Protein AF-A0A3E1RB73-F1 (afdb_monomer_lite)

Foldseek 3Di:
DEADQVQWDWAADPVVRWIKTWHADPNDIDIDTGHQADPVGWDWDAAQQATDTSVQQSCCRVVVHDGDDHDPPAHPVRGDPPADPPGQDQEEDEDEFPDPDAAAAATEEAEDDDARYAYEYAADRYAYEYEFAPLHHYEAAHNDNHAHHYADQAFLQQWQWDQPDVNQKIWTWHQDPNHIYIYIYGLADPVGWYWYAEQQWIATSVLLSVQCVVPSNDHPVSRPPTGRPRHHPDLHVVQLQVLLCLLQVCLQVLNQDCVSNNPVSLVSVVADDDDPVQSLLLSLLSSAPLNHSVQRNHNVSSNLLNVLLVLLQVLQQQDFPPNPDFRAVSSLSSSRQDQGHGTLDQLDLSLALRRLSNNHHSVQVSHSVLSNLQSVLSVLLSCLQLHDPVSLVVHDQSSCVSSPQPPDDPQLSVQLSVQSNPHPPSSQCSHNVSSNVSSVVLSVQLQVLLVVLQVCLQVLCLVVVVNDPVSLVSVVADQDDPPQAVLLLSLLSSAPLRHSVCRVHNVSSNLQNVLLVLLQVLQQQAFPPRPPQHAPVSLVSSPQDDGHGTQDQLGLSLALSRLSNNHHSVQSSHNVSSNLQSLLSNLLSVLLVPNLPSHDPSSCVSSVAPLDDPVQSSQLSVQSNPPNTSNQCSYNVSSNVSSVVRSD

Organism: NCBI:txid2184758

Sequence (648 aa):
MTGNLADYATAYDTASQTLMLSRTVAGQNESVKIAGGTPSNFDNLVFANGTVNSNTLTLAVKNATAMPVPSLTETSLAPQGAASPTAQLNATIQAYSTNTASINMVGETFATTRPGIKFVVNGGSGIDTVYVADGQTVDASVLGFSVDLVYFRGNWADYTKTLLSSGTRIQFTRLINGNTESVIVSAGSPVNYDKLIFADGAVKSDQAKAAISIDPLGPINKVTDVDPTTVTPVISDDQVAAALATISGAADMNNADATRTSALVYKTAGVTGVTGDNLAAINDALNSQAVTGAAADTTPEIQKIVNAYKAILASADGSGNNTTTPLTGDQYNAIGVVGVSGSPVSGTPLALLDSAVDAKPPTGVDTIAELQSMADAANHVMAAAGGTSAQIAALTLDDLKALGVSGVNADNLPALIAAIGKVTPDSNIDSLGELQTVVTNAANSAANALQQIINAAESNNAVLTGLAASVFSAAGVTGVDTNTNLSSIDLALDSKTVTGTSANTTGKVQAIVDAYNAILASADNRVGNTSPALNGMQYTAIGVTGISGIAAPGTALNLLDDVLDGKARTDVDAVVEVQALANAAINVITATNGGPGLVSLDDLLALGITGVGPGTIRSVATAIGQVNLSTKVDTLMKLQGVVSTAAT

Secondary structure (DSSP, 8-state):
--S-GGGSEEEEETTTTEEEEEEEETTEEEEEEEE--BTTB--EEEETTEEEEHHHHHHHHHTTPPPPPPBTTSBTTB-TT---TT----PEEEEE------TTSEEEEEE---TT-EEEEE--SSEEEEEPPTT-EEEEEE--SS--EEE-SS-GGGSEEEEEGGGTEEEEEEEETTEEEEEEEE--BTTB--EEEETTEEEEHHHHHHHHHH-TT--GGGSTT-BSS-------HHHHHHHHHHHHHHHHTT---TTTS-HHHHHHTT-----TTTHHHHHHHHTSTT--GGGSSSHHHHHHHHHHHHHHHHH-SS-SS--SSPPPHHHHHHTT--S--S---TTSHHHHHHHHHHTS-GGGSSSHHHHHHHHHHHHHHHHHTT--HHHHHH--HHHHHHTT--S--TTTHHHHHHHHTT-SSGGGSSSHHHHHHHHHHHHHHHHHHHHHHHHHHHHT-HHHHT--HHHHHHTT--S--TTTTHHHHHHHHTSTT--GGGSSSHHHHHHHHHHHHHHHHH-SS-TT--SSPPBHHHHHHTT--S--SB--TT-HHHHHHHHHHTS-GGGSSSHHHHHHHHHHHHHHHHHTTT-TTS--HHHHHHTT--S--TTTHHHHHHHHHT--SGGGTSSHHHHHHHHHHH--

pLDDT: mean 89.61, std 10.67, range [41.91, 98.75]

Structure (mmCIF, N/CA/C/O backbone):
data_AF-A0A3E1RB73-F1
#
_entry.id   AF-A0A3E1RB73-F1
#
loop_
_atom_site.group_PDB
_atom_site.id
_atom_site.type_symbol
_atom_site.label_atom_id
_atom_site.label_alt_id
_atom_site.label_comp_id
_atom_site.label_asym_id
_atom_site.label_entity_id
_atom_site.label_seq_id
_atom_site.pdbx_PDB_ins_code
_atom_site.Cartn_x
_atom_site.Cartn_y
_atom_site.Cartn_z
_atom_site.occupancy
_atom_site.B_iso_or_equiv
_atom_site.auth_seq_id
_atom_site.auth_comp_id
_atom_site.auth_asym_id
_atom_site.auth_atom_id
_atom_site.pdbx_PDB_model_num
ATOM 1 N N . MET A 1 1 ? -7.930 7.783 44.440 1.00 73.31 1 MET A N 1
ATOM 2 C CA . MET A 1 1 ? -8.557 8.883 43.671 1.00 73.31 1 MET A CA 1
ATOM 3 C C . MET A 1 1 ? -7.974 8.878 42.269 1.00 73.31 1 MET A C 1
ATOM 5 O O . MET A 1 1 ? -6.764 8.738 42.155 1.00 73.31 1 MET A O 1
ATOM 9 N N . THR A 1 2 ? -8.790 8.933 41.212 1.00 68.62 2 THR A N 1
ATOM 10 C CA . THR A 1 2 ? -8.302 8.734 39.828 1.00 68.62 2 THR A CA 1
ATOM 11 C C . THR A 1 2 ? -7.761 10.007 39.168 1.00 68.62 2 THR A C 1
ATOM 13 O O . THR A 1 2 ? -7.218 9.923 38.077 1.00 68.62 2 THR A O 1
ATOM 16 N N . GLY A 1 3 ? -7.876 11.175 39.812 1.00 79.00 3 GLY A N 1
ATOM 17 C CA . GLY A 1 3 ? -7.231 12.425 39.381 1.00 79.00 3 GLY A CA 1
ATOM 18 C C . GLY A 1 3 ? -6.021 12.810 40.218 1.00 79.00 3 GLY A C 1
ATOM 19 O O . GLY A 1 3 ? -5.762 12.226 41.276 1.00 79.00 3 GLY A O 1
ATOM 20 N N . ASN A 1 4 ? -5.314 13.833 39.754 1.00 89.69 4 ASN A N 1
ATOM 21 C CA . ASN A 1 4 ? -4.275 14.531 40.497 1.00 89.69 4 ASN A CA 1
ATOM 22 C C . ASN A 1 4 ? -4.902 15.327 41.645 1.00 89.69 4 ASN A C 1
ATOM 24 O O . ASN A 1 4 ? -6.045 15.759 41.536 1.00 89.69 4 ASN A O 1
ATOM 28 N N . LEU A 1 5 ? -4.158 15.599 42.725 1.00 89.94 5 LEU A N 1
ATOM 29 C CA . LEU A 1 5 ? -4.674 16.432 43.829 1.00 89.94 5 LEU A CA 1
ATOM 30 C C . LEU A 1 5 ? -5.224 17.789 43.343 1.00 89.94 5 LEU A C 1
ATOM 32 O O . LEU A 1 5 ? -6.233 18.261 43.856 1.00 89.94 5 LEU A O 1
ATOM 36 N N . ALA A 1 6 ? -4.587 18.390 42.335 1.00 90.31 6 ALA A N 1
ATOM 37 C CA . ALA A 1 6 ? -4.993 19.674 41.764 1.00 90.31 6 ALA A CA 1
ATOM 38 C C . ALA A 1 6 ? -6.340 19.630 41.019 1.00 90.31 6 ALA A C 1
ATOM 40 O O . ALA A 1 6 ? -6.951 20.677 40.822 1.00 90.31 6 ALA A O 1
ATOM 41 N N . ASP A 1 7 ? -6.817 18.441 40.643 1.00 89.00 7 ASP A N 1
ATOM 42 C CA . ASP A 1 7 ? -8.095 18.274 39.946 1.00 89.00 7 ASP A CA 1
ATOM 43 C C . ASP A 1 7 ? -9.288 18.395 40.907 1.00 89.00 7 ASP A C 1
ATOM 45 O O . ASP A 1 7 ? -10.433 18.462 40.463 1.00 89.00 7 ASP A O 1
ATOM 49 N N . TYR A 1 8 ? -9.037 18.395 42.223 1.00 90.06 8 TYR A N 1
ATOM 50 C CA . TYR A 1 8 ? -10.065 18.434 43.256 1.00 90.06 8 TYR A CA 1
ATOM 51 C C . TYR A 1 8 ? -10.166 19.824 43.892 1.00 90.06 8 TYR A C 1
ATOM 53 O O . TYR A 1 8 ? -9.217 20.340 44.484 1.00 90.06 8 TYR A O 1
ATOM 61 N N . ALA A 1 9 ? -11.365 20.400 43.864 1.00 91.81 9 ALA A N 1
ATOM 62 C CA . ALA A 1 9 ? -11.746 21.476 44.763 1.00 91.81 9 ALA A CA 1
ATOM 63 C C . ALA A 1 9 ? -11.789 20.947 46.203 1.00 91.81 9 ALA A C 1
ATOM 65 O O . ALA A 1 9 ? -12.324 19.865 46.462 1.00 91.81 9 ALA A O 1
ATOM 66 N N . THR A 1 10 ? -11.240 21.716 47.144 1.00 92.88 10 THR A N 1
ATOM 67 C CA . THR A 1 10 ? -11.126 21.311 48.550 1.00 92.88 10 THR A CA 1
ATOM 68 C C . THR A 1 10 ? -11.894 22.259 49.465 1.00 92.88 10 THR A C 1
ATOM 70 O O . THR A 1 10 ? -11.889 23.473 49.259 1.00 92.88 10 THR A O 1
ATOM 73 N N . ALA A 1 11 ? -12.568 21.713 50.475 1.00 91.88 11 ALA A N 1
ATOM 74 C CA . ALA A 1 11 ? -13.293 22.488 51.478 1.00 91.88 11 ALA A CA 1
ATOM 75 C C . ALA A 1 11 ? -13.192 21.818 52.853 1.00 91.88 11 ALA A C 1
ATOM 77 O O . ALA A 1 11 ? -13.221 20.595 52.953 1.00 91.88 11 ALA A O 1
ATOM 78 N N . TYR A 1 12 ? -13.086 22.608 53.922 1.00 92.19 12 TYR A N 1
ATOM 79 C CA . TYR A 1 12 ? -13.112 22.096 55.293 1.00 92.19 12 TYR A CA 1
ATOM 80 C C . TYR A 1 12 ? -14.455 22.418 55.949 1.00 92.19 12 TYR A C 1
ATOM 82 O O . TYR A 1 12 ? -14.813 23.587 56.091 1.00 92.19 12 TYR A O 1
ATOM 90 N N . ASP A 1 13 ? -15.182 21.384 56.367 1.00 86.06 13 ASP A N 1
ATOM 91 C CA . ASP A 1 13 ? -16.421 21.536 57.126 1.00 86.06 13 ASP A CA 1
ATOM 92 C C . ASP A 1 13 ? -16.090 21.641 58.620 1.00 86.06 13 ASP A C 1
ATOM 94 O O . ASP A 1 13 ? -15.652 20.680 59.258 1.00 86.06 13 ASP A O 1
ATOM 98 N N . THR A 1 14 ? -16.305 22.825 59.191 1.00 81.50 14 THR A N 1
ATOM 99 C CA . THR A 1 14 ? -16.042 23.105 60.605 1.00 81.50 14 THR A CA 1
ATOM 100 C C . THR A 1 14 ? -17.002 22.387 61.548 1.00 81.50 14 THR A C 1
ATOM 102 O O . THR A 1 14 ? -16.597 22.071 62.667 1.00 81.50 14 THR A O 1
ATOM 105 N N . ALA A 1 15 ? -18.235 22.102 61.118 1.00 75.06 15 ALA A N 1
ATOM 106 C CA . ALA A 1 15 ? -19.246 21.454 61.946 1.00 75.06 15 ALA A CA 1
ATOM 107 C C . ALA A 1 15 ? -18.959 19.958 62.106 1.00 75.06 15 ALA A C 1
ATOM 109 O O . ALA A 1 15 ? -19.042 19.427 63.212 1.00 75.06 15 ALA A O 1
ATOM 110 N N . SER A 1 16 ? -18.578 19.290 61.015 1.00 74.56 16 SER A N 1
ATOM 111 C CA . SER A 1 16 ? -18.263 17.856 61.037 1.00 74.56 16 SER A CA 1
ATOM 112 C C . SER A 1 16 ? -16.769 17.534 61.155 1.00 74.56 16 SER A C 1
ATOM 114 O O . SER A 1 16 ? -16.410 16.371 61.313 1.00 74.56 16 SER A O 1
ATOM 116 N N . GLN A 1 17 ? -15.901 18.552 61.152 1.00 83.31 17 GLN A N 1
ATOM 117 C CA . GLN A 1 17 ? -14.437 18.429 61.237 1.00 83.31 17 GLN A CA 1
ATOM 118 C C . GLN A 1 17 ? -13.831 17.530 60.146 1.00 83.31 17 GLN A C 1
ATOM 120 O O . GLN A 1 17 ? -12.860 16.806 60.371 1.00 83.31 17 GLN A O 1
ATOM 125 N N . THR A 1 18 ? -14.401 17.582 58.946 1.00 85.31 18 THR A N 1
ATOM 126 C CA . THR A 1 18 ? -13.982 16.755 57.808 1.00 85.31 18 THR A CA 1
ATOM 127 C C . THR A 1 18 ? -13.463 17.594 56.655 1.00 85.31 18 THR A C 1
ATOM 129 O O . THR A 1 18 ? -13.944 18.702 56.408 1.00 85.31 18 THR A O 1
ATOM 132 N N . LEU A 1 19 ? -12.555 17.005 55.888 1.00 90.69 19 LEU A N 1
ATOM 133 C CA . LEU A 1 19 ? -12.127 17.498 54.592 1.00 90.69 19 LEU A CA 1
ATOM 134 C C . LEU A 1 19 ? -13.070 16.980 53.499 1.00 90.69 19 LEU A C 1
ATOM 136 O O . LEU A 1 19 ? -13.326 15.783 53.411 1.00 90.69 19 LEU A O 1
ATOM 140 N N . MET A 1 20 ? -13.551 17.871 52.642 1.00 89.69 20 MET A N 1
ATOM 141 C CA . MET A 1 20 ? -14.240 17.533 51.403 1.00 89.69 20 MET A CA 1
ATOM 142 C C . MET A 1 20 ? -13.316 17.764 50.212 1.00 89.69 20 MET A C 1
ATOM 144 O O . MET A 1 20 ? -12.710 18.828 50.085 1.00 89.69 20 MET A O 1
ATOM 148 N N . LEU A 1 21 ? -13.250 16.772 49.331 1.00 88.94 21 LEU A N 1
ATOM 149 C CA . LEU A 1 21 ? -12.629 16.844 48.013 1.00 88.94 21 LEU A CA 1
ATOM 150 C C . LEU A 1 21 ? -13.728 16.658 46.975 1.00 88.94 21 LEU A C 1
ATOM 152 O O . LEU A 1 21 ? -14.534 15.742 47.106 1.00 88.94 21 LEU A O 1
ATOM 156 N N . SER A 1 22 ? -13.782 17.500 45.952 1.00 86.44 22 SER A N 1
ATOM 157 C CA . SER A 1 22 ? -14.810 17.401 44.915 1.00 86.44 22 SER A CA 1
ATOM 158 C C . SER A 1 22 ? -14.274 17.773 43.545 1.00 86.44 22 SER A C 1
ATOM 160 O O . SER A 1 22 ? -13.397 18.622 43.441 1.00 86.44 22 SER A O 1
ATOM 162 N N . ARG A 1 23 ? -14.785 17.141 42.493 1.00 85.25 23 ARG A N 1
ATOM 163 C CA . ARG A 1 23 ? -14.465 17.488 41.105 1.00 85.25 23 ARG A CA 1
ATOM 164 C C . ARG A 1 23 ? -15.600 17.089 40.174 1.00 85.25 23 ARG A C 1
ATOM 166 O O . ARG A 1 23 ? -16.417 16.243 40.526 1.00 85.25 23 ARG A O 1
ATOM 173 N N . THR A 1 24 ? -15.610 17.647 38.973 1.00 80.12 24 THR A N 1
ATOM 174 C CA . THR A 1 24 ? -16.568 17.275 37.928 1.00 80.12 24 THR A CA 1
ATOM 175 C C . THR A 1 24 ? -15.851 16.461 36.853 1.00 80.12 24 THR A C 1
ATOM 177 O O . THR A 1 24 ? -14.872 16.930 36.278 1.00 80.12 24 THR A O 1
ATOM 180 N N . VAL A 1 25 ? -16.332 15.249 36.569 1.00 66.50 25 VAL A N 1
ATOM 181 C CA . VAL A 1 25 ? -15.792 14.352 35.534 1.00 66.50 25 VAL A CA 1
ATOM 182 C C . VAL A 1 25 ? -16.936 13.951 34.613 1.00 66.50 25 VAL A C 1
ATOM 184 O O . VAL A 1 25 ? -17.947 13.432 35.074 1.00 66.50 25 VAL A O 1
ATOM 187 N N . ALA A 1 26 ? -16.799 14.227 33.312 1.00 67.00 26 ALA A N 1
ATOM 188 C CA . ALA A 1 26 ? -17.814 13.906 32.300 1.00 67.00 26 ALA A CA 1
ATOM 189 C C . ALA A 1 26 ? -19.244 14.388 32.656 1.00 67.00 26 ALA A C 1
ATOM 191 O O . ALA A 1 26 ? -20.228 13.708 32.385 1.00 67.00 26 ALA A O 1
ATOM 192 N N . GLY A 1 27 ? -19.358 15.563 33.288 1.00 57.75 27 GLY A N 1
ATOM 193 C CA . GLY A 1 27 ? -20.640 16.154 33.699 1.00 57.75 27 GLY A CA 1
ATOM 194 C C . GLY A 1 27 ? -21.192 15.661 35.041 1.00 57.75 27 GLY A C 1
ATOM 195 O O . GLY A 1 27 ? -22.181 16.212 35.515 1.00 57.75 27 GLY A O 1
ATOM 196 N N . GLN A 1 28 ? -20.537 14.694 35.688 1.00 53.47 28 GLN A N 1
ATOM 197 C CA . GLN A 1 28 ? -20.932 14.154 36.989 1.00 53.47 28 GLN A CA 1
ATOM 198 C C . GLN A 1 28 ? -20.039 14.719 38.100 1.00 53.47 28 GLN A C 1
ATOM 200 O O . GLN A 1 28 ? -18.825 14.842 37.929 1.00 53.47 28 GLN A O 1
ATOM 205 N N . ASN A 1 29 ? -20.627 15.054 39.250 1.00 67.81 29 ASN A N 1
ATOM 206 C CA . ASN A 1 29 ? -19.875 15.513 40.418 1.00 67.81 29 ASN A CA 1
ATOM 207 C C . ASN A 1 29 ? -19.418 14.323 41.264 1.00 67.81 29 ASN A C 1
ATOM 209 O O . ASN A 1 29 ? -20.229 13.606 41.843 1.00 67.81 29 ASN A O 1
ATOM 213 N N . GLU A 1 30 ? -18.108 14.159 41.384 1.00 69.81 30 GLU A N 1
ATOM 214 C CA . GLU A 1 30 ? -17.489 13.281 42.364 1.00 69.81 30 GLU A CA 1
ATOM 215 C C . GLU A 1 30 ? -17.209 14.088 43.631 1.00 69.81 30 GLU A C 1
ATOM 217 O O . GLU A 1 30 ? -16.595 15.154 43.565 1.00 69.81 30 GLU A O 1
ATOM 222 N N . SER A 1 31 ? -17.619 13.585 44.796 1.00 77.19 31 SER A N 1
ATOM 223 C CA . SER A 1 31 ? -17.233 14.172 46.079 1.00 77.19 31 SER A CA 1
ATOM 224 C C . SER A 1 31 ? -16.825 13.093 47.073 1.00 77.19 31 SER A C 1
ATOM 226 O O . SER A 1 31 ? -17.397 12.006 47.105 1.00 77.19 31 SER A O 1
ATOM 228 N N . VAL A 1 32 ? -15.799 13.384 47.867 1.00 75.00 32 VAL A N 1
ATOM 229 C CA . VAL A 1 32 ? -15.277 12.501 48.906 1.00 75.00 32 VAL A CA 1
ATOM 230 C C . VAL A 1 32 ? -15.151 13.311 50.185 1.00 75.00 32 VAL A C 1
ATOM 232 O O . VAL A 1 32 ? -14.473 14.338 50.217 1.00 75.00 32 VAL A O 1
ATOM 235 N N . LYS A 1 33 ? -15.802 12.838 51.247 1.00 80.62 33 LYS A N 1
ATOM 236 C CA . LYS A 1 33 ? -15.703 13.399 52.594 1.00 80.62 33 LYS A CA 1
ATOM 237 C C . LYS A 1 33 ? -14.793 12.508 53.429 1.00 80.62 33 LYS A C 1
ATOM 239 O O . LYS A 1 33 ? -15.012 11.304 53.513 1.00 80.62 33 LYS A O 1
ATOM 244 N N . ILE A 1 34 ? -13.761 13.097 54.017 1.00 81.56 34 ILE A N 1
ATOM 245 C CA . ILE A 1 34 ? -12.658 12.385 54.660 1.00 81.56 34 ILE A CA 1
ATOM 246 C C . ILE A 1 34 ? -12.463 12.953 56.061 1.00 81.56 34 ILE A C 1
ATOM 248 O O . ILE A 1 34 ? -12.486 14.172 56.263 1.00 81.56 34 ILE A O 1
ATOM 252 N N . ALA A 1 35 ? -12.266 12.076 57.043 1.00 83.50 35 ALA A N 1
ATOM 253 C CA . ALA A 1 35 ? -11.844 12.501 58.368 1.00 83.50 35 ALA A CA 1
ATOM 254 C C . ALA A 1 35 ? -10.447 13.126 58.281 1.00 83.50 35 ALA A C 1
ATOM 256 O O . ALA A 1 35 ? -9.550 12.581 57.643 1.00 83.50 35 ALA A O 1
ATOM 257 N N . GLY A 1 36 ? -10.253 14.272 58.934 1.00 79.19 36 GLY A N 1
ATOM 258 C CA . GLY A 1 36 ? -8.963 14.951 58.878 1.00 79.19 36 GLY A CA 1
ATOM 259 C C . GLY A 1 36 ? -7.824 14.170 59.525 1.00 79.19 36 GLY A C 1
ATOM 260 O O . GLY A 1 36 ? -6.678 14.373 59.160 1.00 79.19 36 GLY A O 1
ATOM 261 N N . GLY A 1 37 ? -8.120 13.271 60.463 1.00 84.44 37 GLY A N 1
ATOM 262 C CA . GLY A 1 37 ? -7.101 12.568 61.238 1.00 84.44 37 GLY A CA 1
ATOM 263 C C . GLY A 1 37 ? -6.349 13.485 62.213 1.00 84.44 37 GLY A C 1
ATOM 264 O O . GLY A 1 37 ? -6.733 14.625 62.472 1.00 84.44 37 GLY A O 1
ATOM 265 N N . THR A 1 38 ? -5.277 12.953 62.792 1.00 84.50 38 THR A N 1
ATOM 266 C CA . THR A 1 38 ? -4.341 13.629 63.697 1.00 84.50 38 THR A CA 1
ATOM 267 C C . THR A 1 38 ? -2.899 13.325 63.268 1.00 84.50 38 THR A C 1
ATOM 269 O O . THR A 1 38 ? -2.679 12.423 62.457 1.00 84.50 38 THR A O 1
ATOM 272 N N . PRO A 1 39 ? -1.876 14.009 63.816 1.00 86.69 39 PRO A N 1
ATOM 273 C CA . PRO A 1 39 ? -0.480 13.734 63.464 1.00 86.69 39 PRO A CA 1
ATOM 274 C C . PRO A 1 39 ? -0.024 12.284 63.696 1.00 86.69 39 PRO A C 1
ATOM 276 O O . PRO A 1 39 ? 0.915 11.838 63.044 1.00 86.69 39 PRO A O 1
ATOM 279 N N . SER A 1 40 ? -0.664 11.554 64.615 1.00 85.12 40 SER A N 1
ATOM 280 C CA . SER A 1 40 ? -0.342 10.160 64.948 1.00 85.12 40 SER A CA 1
ATOM 281 C C . SER A 1 40 ? -1.380 9.145 64.462 1.00 85.12 40 SER A C 1
ATOM 283 O O . SER A 1 40 ? -1.171 7.947 64.631 1.00 85.12 40 SER A O 1
ATOM 285 N N . ASN A 1 41 ? -2.492 9.598 63.880 1.00 82.38 41 ASN A N 1
ATOM 286 C CA . ASN A 1 41 ? -3.547 8.741 6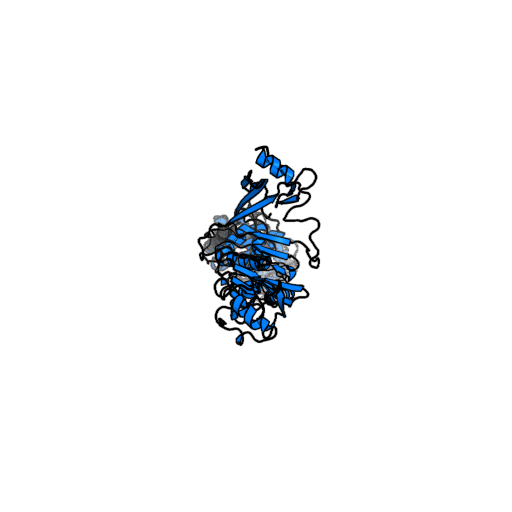3.354 1.00 82.38 41 ASN A CA 1
ATOM 287 C C . ASN A 1 41 ? -4.166 9.397 62.118 1.00 82.38 41 ASN A C 1
ATOM 289 O O . ASN A 1 41 ? -5.035 10.261 62.235 1.00 82.38 41 ASN A O 1
ATOM 293 N N . PHE A 1 42 ? -3.673 9.020 60.947 1.00 85.69 42 PHE A N 1
ATOM 294 C CA . PHE A 1 42 ? -4.052 9.599 59.667 1.00 85.69 42 PHE A CA 1
ATOM 295 C C . PHE A 1 42 ? -4.169 8.505 58.612 1.00 85.69 42 PHE A C 1
ATOM 297 O O . PHE A 1 42 ? -3.472 7.494 58.666 1.00 85.69 42 PHE A O 1
ATOM 304 N N . ASP A 1 43 ? -4.986 8.776 57.604 1.00 82.81 43 ASP A N 1
ATOM 305 C CA . ASP A 1 43 ? -5.040 7.997 56.375 1.00 82.81 43 ASP A CA 1
ATOM 306 C C . ASP A 1 43 ? -4.106 8.578 55.308 1.00 82.81 43 ASP A C 1
ATOM 308 O O . ASP A 1 43 ? -3.877 9.795 55.254 1.00 82.81 43 ASP A O 1
ATOM 312 N N . ASN A 1 44 ? -3.602 7.711 54.431 1.00 84.31 44 ASN A N 1
ATOM 313 C CA . ASN A 1 44 ? -2.900 8.099 53.213 1.00 84.31 44 ASN A CA 1
ATOM 314 C C . ASN A 1 44 ? -3.906 8.253 52.068 1.00 84.31 44 ASN A C 1
ATOM 316 O O . ASN A 1 44 ? -4.596 7.310 51.687 1.00 84.31 44 ASN A O 1
ATOM 320 N N . LEU A 1 45 ? -3.981 9.455 51.507 1.00 87.69 45 LEU A N 1
ATOM 321 C CA . LEU A 1 45 ? -4.839 9.786 50.379 1.00 87.69 45 LEU A CA 1
ATOM 322 C C . LEU A 1 45 ? -4.042 9.632 49.090 1.00 87.69 45 LEU A C 1
ATOM 324 O O . LEU A 1 45 ? -3.145 10.425 48.814 1.00 87.69 45 LEU A O 1
ATOM 328 N N . VAL A 1 46 ? -4.366 8.598 48.319 1.00 83.94 46 VAL A N 1
ATOM 329 C CA . VAL A 1 46 ? -3.640 8.237 47.098 1.00 83.94 46 VAL A CA 1
ATOM 330 C C . VAL A 1 46 ? -4.332 8.839 45.866 1.00 83.94 46 VAL A C 1
ATOM 332 O O . VAL A 1 46 ? -5.464 8.471 45.524 1.00 83.94 46 VAL A O 1
ATOM 335 N N . PHE A 1 47 ? -3.646 9.760 45.193 1.00 85.88 47 PHE A N 1
ATOM 336 C CA . PHE A 1 47 ? -4.037 10.435 43.951 1.00 85.88 47 PHE A CA 1
ATOM 337 C C . PHE A 1 47 ? -3.275 9.858 42.749 1.00 85.88 47 PHE A C 1
ATOM 339 O O . PHE A 1 47 ? -2.324 9.088 42.909 1.00 85.88 47 PHE A O 1
ATOM 346 N N . ALA A 1 48 ? -3.667 10.246 41.534 1.00 82.31 48 ALA A N 1
ATOM 347 C CA . ALA A 1 48 ? -2.975 9.827 40.312 1.00 82.31 48 ALA A CA 1
ATOM 348 C C . ALA A 1 48 ? -1.520 10.323 40.265 1.00 82.31 48 ALA A C 1
ATOM 350 O O . ALA A 1 48 ? -0.651 9.620 39.759 1.00 82.31 48 ALA A O 1
ATOM 351 N N . ASN A 1 49 ? -1.237 11.483 40.866 1.00 88.44 49 ASN A N 1
ATOM 352 C CA . ASN A 1 49 ? 0.105 12.063 40.950 1.00 88.44 49 ASN A CA 1
ATOM 353 C C . ASN A 1 49 ? 0.818 11.844 42.291 1.00 88.44 49 ASN A C 1
ATOM 355 O O . ASN A 1 49 ? 1.811 12.520 42.549 1.00 88.44 49 ASN A O 1
ATOM 359 N N . GLY A 1 50 ? 0.333 10.947 43.152 1.00 86.62 50 GLY A N 1
ATOM 360 C CA . GLY A 1 50 ? 1.025 10.589 44.390 1.00 86.62 50 GLY A CA 1
ATOM 361 C C . GLY A 1 50 ? 0.140 10.579 45.630 1.00 86.62 50 GLY A C 1
ATOM 362 O O . GLY A 1 50 ? -1.072 10.755 45.567 1.00 86.62 50 GLY A O 1
ATOM 363 N N . THR A 1 51 ? 0.760 10.389 46.787 1.00 89.56 51 THR A N 1
ATOM 364 C CA . THR A 1 51 ? 0.086 10.192 48.072 1.00 89.56 51 THR A CA 1
ATOM 365 C C . THR A 1 51 ? 0.270 11.380 49.006 1.00 89.56 51 THR A C 1
ATOM 367 O O . THR A 1 51 ? 1.365 11.930 49.124 1.00 89.56 51 THR A O 1
ATOM 370 N N . VAL A 1 52 ? -0.794 11.758 49.711 1.00 93.06 52 VAL A N 1
ATOM 371 C CA . VAL A 1 52 ? -0.790 12.830 50.710 1.00 93.06 52 VAL A CA 1
ATOM 372 C C . VAL A 1 52 ? -1.407 12.344 52.015 1.00 93.06 52 VAL A C 1
ATOM 374 O O . VAL A 1 52 ? -2.444 11.695 52.030 1.00 93.06 52 VAL A O 1
ATOM 377 N N . ASN A 1 53 ? -0.794 12.713 53.134 1.00 92.31 53 ASN A N 1
ATOM 378 C CA . ASN A 1 53 ? -1.333 12.481 54.469 1.00 92.31 53 ASN A CA 1
ATOM 379 C C . ASN A 1 53 ? -2.621 13.305 54.701 1.00 92.31 53 ASN A C 1
ATOM 381 O O . ASN A 1 53 ? -2.610 14.530 54.549 1.00 92.31 53 ASN A O 1
ATOM 385 N N . SER A 1 54 ? -3.715 12.648 55.095 1.00 91.56 54 SER A N 1
ATOM 386 C CA . SER A 1 54 ? -5.026 13.277 55.349 1.00 91.56 54 SER A CA 1
ATOM 387 C C . SER A 1 54 ? -4.981 14.415 56.376 1.00 91.56 54 SER A C 1
ATOM 389 O O . SER A 1 54 ? -5.602 15.454 56.142 1.00 91.56 54 SER A O 1
ATOM 391 N N . ASN A 1 55 ? -4.193 14.295 57.448 1.00 93.06 55 ASN A N 1
ATOM 392 C CA . ASN A 1 55 ? -4.012 15.346 58.456 1.00 93.06 55 ASN A CA 1
ATOM 393 C C . ASN A 1 55 ? -3.245 16.543 57.896 1.00 93.06 55 ASN A C 1
ATOM 395 O O . ASN A 1 55 ? -3.649 17.687 58.106 1.00 93.06 55 ASN A O 1
ATOM 399 N N . THR A 1 56 ? -2.191 16.303 57.117 1.00 93.88 56 THR A N 1
ATOM 400 C CA . THR A 1 56 ? -1.448 17.382 56.452 1.00 93.88 56 THR A CA 1
ATOM 401 C C . THR A 1 56 ? -2.320 18.132 55.448 1.00 93.88 56 THR A C 1
ATOM 403 O O . THR A 1 56 ? -2.338 19.363 55.461 1.00 93.88 56 THR A O 1
ATOM 406 N N . LEU A 1 57 ? -3.075 17.413 54.611 1.00 93.94 57 LEU A N 1
ATOM 407 C CA . LEU A 1 57 ? -3.971 18.038 53.639 1.00 93.94 57 LEU A CA 1
ATOM 408 C C . LEU A 1 57 ? -5.086 18.817 54.335 1.00 93.94 57 LEU A C 1
ATOM 410 O O . LEU A 1 57 ? -5.340 19.967 53.997 1.00 93.94 57 LEU A O 1
ATOM 414 N N . THR A 1 58 ? -5.705 18.230 55.357 1.00 94.06 58 THR A N 1
ATOM 415 C CA . THR A 1 58 ? -6.785 18.883 56.102 1.00 94.06 58 THR A CA 1
ATOM 416 C C . THR A 1 58 ? -6.312 20.157 56.784 1.00 94.06 58 THR A C 1
ATOM 418 O O . THR A 1 58 ? -7.009 21.165 56.724 1.00 94.06 58 THR A O 1
ATOM 421 N N . LEU A 1 59 ? -5.123 20.155 57.394 1.00 93.12 59 LEU A N 1
ATOM 422 C CA . LEU A 1 59 ? -4.539 21.363 57.979 1.00 93.12 59 LEU A CA 1
ATOM 423 C C . LEU A 1 59 ? -4.242 22.422 56.917 1.00 93.12 59 LEU A C 1
ATOM 425 O O . LEU A 1 59 ? -4.472 23.602 57.181 1.00 93.12 59 LEU A O 1
ATOM 429 N N . ALA A 1 60 ? -3.782 22.015 55.731 1.00 94.06 60 ALA A N 1
ATOM 430 C CA . ALA A 1 60 ? -3.530 22.947 54.642 1.00 94.06 60 ALA A CA 1
ATOM 431 C C . ALA A 1 60 ? -4.817 23.631 54.165 1.00 94.06 60 ALA A C 1
ATOM 433 O O . ALA A 1 60 ? -4.861 24.856 54.061 1.00 94.06 60 ALA A O 1
ATOM 434 N N . VAL A 1 61 ? -5.889 22.858 53.977 1.00 93.56 61 VAL A N 1
ATOM 435 C CA . VAL A 1 61 ? -7.205 23.380 53.580 1.00 93.56 61 VAL A CA 1
ATOM 436 C C . VAL A 1 61 ? -7.820 24.232 54.693 1.00 93.56 61 VAL A C 1
ATOM 438 O O . VAL A 1 61 ? -8.242 25.359 54.446 1.00 93.56 61 VAL A O 1
ATOM 441 N N . LYS A 1 62 ? -7.829 23.738 55.938 1.00 93.75 62 LYS A N 1
ATOM 442 C CA . LYS A 1 62 ? -8.409 24.424 57.105 1.00 93.75 62 LYS A CA 1
ATOM 443 C C . LYS A 1 62 ? -7.746 25.772 57.387 1.00 93.75 62 LYS A C 1
ATOM 445 O O . LYS A 1 62 ? -8.434 26.720 57.753 1.00 93.75 62 LYS A O 1
ATOM 450 N N . ASN A 1 63 ? -6.423 25.847 57.245 1.00 93.75 63 ASN A N 1
ATOM 451 C CA . ASN A 1 63 ? -5.646 27.052 57.536 1.00 93.75 63 ASN A CA 1
ATOM 452 C C . ASN A 1 63 ? -5.370 27.903 56.284 1.00 93.75 63 ASN A C 1
ATOM 454 O O . ASN A 1 63 ? -4.629 28.879 56.381 1.00 93.75 63 ASN A O 1
ATOM 458 N N . ALA A 1 64 ? -5.935 27.531 55.128 1.00 90.56 64 ALA A N 1
ATOM 459 C CA . ALA A 1 64 ? -5.708 28.179 53.836 1.00 90.56 64 ALA A CA 1
ATOM 460 C C . ALA A 1 64 ? -4.213 28.359 53.487 1.00 90.56 64 ALA A C 1
ATOM 462 O O . ALA A 1 64 ? -3.796 29.404 52.985 1.00 90.56 64 ALA A O 1
ATOM 463 N N . THR A 1 65 ? -3.388 27.346 53.767 1.00 93.56 65 THR A N 1
ATOM 464 C CA . THR A 1 65 ? -1.961 27.335 53.407 1.00 93.56 65 THR A CA 1
ATOM 465 C C . THR A 1 65 ? -1.721 26.607 52.084 1.00 93.56 65 THR A C 1
ATOM 467 O O . THR A 1 65 ? -2.626 25.993 51.522 1.00 93.56 65 THR A O 1
ATOM 470 N N . ALA A 1 66 ? -0.482 26.649 51.581 1.00 91.75 66 ALA A N 1
ATOM 471 C CA . ALA A 1 66 ? -0.097 25.921 50.374 1.00 91.75 66 ALA A CA 1
ATOM 472 C C . ALA A 1 66 ? -0.431 24.423 50.484 1.00 91.75 66 ALA A C 1
ATOM 474 O O . ALA A 1 66 ? -0.197 23.803 51.526 1.00 91.75 66 ALA A O 1
ATOM 475 N N . MET A 1 67 ? -0.966 23.856 49.399 1.00 91.81 67 MET A N 1
ATOM 476 C CA . MET A 1 67 ? -1.303 22.435 49.338 1.00 91.81 67 MET A CA 1
ATOM 477 C C . MET A 1 67 ? -0.030 21.581 49.414 1.00 91.81 67 MET A C 1
ATOM 479 O O . MET A 1 67 ? 0.984 21.941 48.811 1.00 91.81 67 MET A O 1
ATOM 483 N N . PRO A 1 68 ? -0.060 20.450 50.137 1.00 92.75 68 PRO A N 1
ATOM 484 C CA . PRO A 1 68 ? 1.078 19.543 50.209 1.00 92.75 68 PRO A CA 1
ATOM 485 C C . PRO A 1 68 ? 1.395 18.946 48.833 1.00 92.75 68 PRO A C 1
ATOM 487 O O . PRO A 1 68 ? 0.494 18.603 48.068 1.00 92.75 68 PRO A O 1
ATOM 490 N N . VAL A 1 69 ? 2.686 18.786 48.541 1.00 92.81 69 VAL A N 1
ATOM 491 C CA . VAL A 1 69 ? 3.154 18.102 47.328 1.00 92.81 69 VAL A CA 1
ATOM 492 C C . VAL A 1 69 ? 2.953 16.590 47.506 1.00 92.81 69 VAL A C 1
ATOM 494 O O . VAL A 1 69 ? 3.482 16.040 48.476 1.00 92.81 69 VAL A O 1
ATOM 497 N N . PRO A 1 70 ? 2.211 15.907 46.614 1.00 92.69 70 PRO A N 1
ATOM 498 C CA . PRO A 1 70 ? 2.027 14.461 46.698 1.00 92.69 70 PRO A CA 1
ATOM 499 C C . PRO A 1 70 ? 3.344 13.684 46.579 1.00 92.69 70 PRO A C 1
ATOM 501 O O . PRO A 1 70 ? 4.184 13.975 45.730 1.00 92.69 70 PRO A O 1
ATOM 504 N N . SER A 1 71 ? 3.516 12.670 47.427 1.00 89.31 71 SER A N 1
ATOM 505 C CA . SER A 1 71 ? 4.648 11.742 47.372 1.00 89.31 71 SER A CA 1
ATOM 506 C C . SER A 1 71 ? 4.456 10.726 46.249 1.00 89.31 71 SER A C 1
ATOM 508 O O . SER A 1 71 ? 3.457 10.012 46.234 1.00 89.31 71 SER A O 1
ATOM 510 N N . LEU A 1 72 ? 5.436 10.577 45.357 1.00 86.00 72 LEU A N 1
ATOM 511 C CA . LEU A 1 72 ? 5.392 9.597 44.259 1.00 86.00 72 LEU A CA 1
ATOM 512 C C . LEU A 1 72 ? 5.630 8.145 44.704 1.00 86.00 72 LEU A C 1
ATOM 514 O O . LEU A 1 72 ? 5.679 7.249 43.868 1.00 86.00 72 LEU A O 1
ATOM 518 N N . THR A 1 73 ? 5.789 7.898 46.006 1.00 78.44 73 THR A N 1
ATOM 519 C CA . THR A 1 73 ? 5.977 6.546 46.553 1.00 78.44 73 THR A CA 1
ATOM 520 C C . THR A 1 73 ? 4.827 5.613 46.192 1.00 78.44 73 THR A C 1
ATOM 522 O O . THR A 1 73 ? 5.056 4.444 45.926 1.00 78.44 73 THR A O 1
ATOM 525 N N . GLU A 1 74 ? 3.600 6.120 46.149 1.00 79.12 74 GLU A N 1
ATOM 526 C CA . GLU A 1 74 ? 2.420 5.350 45.774 1.00 79.12 74 GLU A CA 1
ATOM 527 C C . GLU A 1 74 ? 1.465 6.256 44.998 1.00 79.12 74 GLU A C 1
ATOM 529 O O . GLU A 1 74 ? 1.247 7.409 45.385 1.00 79.12 74 GLU A O 1
ATOM 534 N N . THR A 1 75 ? 0.908 5.745 43.899 1.00 77.00 75 THR A N 1
ATOM 535 C CA . THR A 1 75 ? -0.085 6.453 43.080 1.00 77.00 75 THR A CA 1
ATOM 536 C C . THR A 1 75 ? -1.292 5.557 42.849 1.00 77.00 75 THR A C 1
ATOM 538 O O . THR A 1 75 ? -1.194 4.334 42.919 1.00 77.00 75 THR A O 1
ATOM 541 N N . SER A 1 76 ? -2.443 6.142 42.527 1.00 70.44 76 SER A N 1
ATOM 542 C CA . SER A 1 76 ? -3.641 5.351 42.226 1.00 70.44 76 SER A CA 1
ATOM 543 C C . SER A 1 76 ? -3.537 4.584 40.903 1.00 70.44 76 SER A C 1
ATOM 545 O O . SER A 1 76 ? -4.308 3.653 40.689 1.00 70.44 76 SER A O 1
ATOM 547 N N . LEU A 1 77 ? -2.579 4.954 40.047 1.00 70.75 77 LEU A N 1
ATOM 548 C CA . LEU A 1 77 ? -2.251 4.274 38.792 1.00 70.75 77 LEU A CA 1
ATOM 549 C C . LEU A 1 77 ? -1.238 3.130 38.991 1.00 70.75 77 LEU A C 1
ATOM 551 O O . LEU A 1 77 ? -1.157 2.235 38.157 1.00 70.75 77 LEU A O 1
ATOM 555 N N . ALA A 1 78 ? -0.483 3.147 40.095 1.00 64.44 78 ALA A N 1
ATOM 556 C CA . ALA A 1 78 ? 0.507 2.138 40.468 1.00 64.44 78 ALA A CA 1
ATOM 557 C C . ALA A 1 78 ? 0.560 1.973 42.007 1.00 64.44 78 ALA A C 1
ATOM 559 O O . ALA A 1 78 ? 1.489 2.476 42.652 1.00 64.44 78 ALA A O 1
ATOM 560 N N . PRO A 1 79 ? -0.454 1.331 42.620 1.00 62.62 79 PRO A N 1
ATOM 561 C CA . PRO A 1 79 ? -0.549 1.188 44.074 1.00 62.62 79 PRO A CA 1
ATOM 562 C C . PRO A 1 79 ? 0.508 0.220 44.628 1.00 62.62 79 PRO A C 1
ATOM 564 O O . PRO A 1 79 ? 0.728 -0.860 44.074 1.00 62.62 79 PRO A O 1
ATOM 567 N N . GLN A 1 80 ? 1.142 0.573 45.750 1.00 59.69 80 GLN A N 1
ATOM 568 C CA . GLN A 1 80 ? 2.072 -0.319 46.447 1.00 59.69 80 GLN A CA 1
ATOM 569 C C . GLN A 1 80 ? 1.297 -1.188 47.439 1.00 59.69 80 GLN A C 1
ATOM 571 O O . GLN A 1 80 ? 0.586 -0.686 48.300 1.00 59.69 80 GLN A O 1
ATOM 576 N N . GLY A 1 81 ? 1.439 -2.511 47.338 1.00 53.91 81 GLY A N 1
ATOM 577 C CA . GLY A 1 81 ? 0.708 -3.437 48.210 1.00 53.91 81 GLY A CA 1
ATOM 578 C C . GLY A 1 81 ? -0.730 -3.709 47.764 1.00 53.91 81 GLY A C 1
ATOM 579 O O . GLY A 1 81 ? -1.561 -4.081 48.593 1.00 53.91 81 GLY A O 1
ATOM 580 N N . ALA A 1 82 ? -1.023 -3.559 46.465 1.00 48.50 82 ALA A N 1
ATOM 581 C CA . ALA A 1 82 ? -2.257 -4.072 45.886 1.00 48.50 82 ALA A CA 1
ATOM 582 C C . ALA A 1 82 ? -2.469 -5.524 46.333 1.00 48.50 82 ALA A C 1
ATOM 584 O O . ALA A 1 82 ? -1.587 -6.377 46.199 1.00 48.50 82 ALA A O 1
ATOM 585 N N . ALA A 1 83 ? -3.642 -5.779 46.902 1.00 45.50 83 ALA A N 1
ATOM 586 C CA . ALA A 1 83 ? -4.080 -7.112 47.260 1.00 45.50 83 ALA A CA 1
ATOM 587 C C . ALA A 1 83 ? -3.915 -8.035 46.035 1.00 45.50 83 ALA A C 1
ATOM 589 O O . ALA A 1 83 ? -4.329 -7.668 44.934 1.00 45.50 83 ALA A O 1
ATOM 590 N N . SER A 1 84 ? -3.293 -9.210 46.223 1.00 44.94 84 SER A N 1
ATOM 591 C CA . SER A 1 84 ? -3.294 -10.296 45.225 1.00 44.94 84 SER A CA 1
ATOM 592 C C . SER A 1 84 ? -4.703 -10.443 44.628 1.00 44.94 84 SER A C 1
ATOM 594 O O . SER A 1 84 ? -5.666 -10.249 45.371 1.00 44.94 84 SER A O 1
ATOM 596 N N . PRO A 1 85 ? -4.882 -10.848 43.357 1.00 42.00 85 PRO A N 1
ATOM 597 C CA . PRO A 1 85 ? -6.210 -11.118 42.789 1.00 42.00 85 PRO A CA 1
ATOM 598 C C . PRO A 1 85 ? -7.087 -12.049 43.650 1.00 42.00 85 PRO A C 1
ATOM 600 O O . PRO A 1 85 ? -8.307 -12.041 43.539 1.00 42.00 85 PRO A O 1
ATOM 603 N N . THR A 1 86 ? -6.463 -12.832 44.536 1.00 41.91 86 THR A N 1
ATOM 604 C CA . THR A 1 86 ? -7.097 -13.757 45.488 1.00 41.91 86 THR A CA 1
ATOM 605 C C . THR A 1 86 ? -7.193 -13.245 46.930 1.00 41.91 86 THR A C 1
ATOM 607 O O . THR A 1 86 ? -7.710 -13.947 47.799 1.00 41.91 86 THR A O 1
ATOM 610 N N . ALA A 1 87 ? -6.667 -12.061 47.238 1.00 42.84 87 ALA A N 1
ATOM 611 C CA . ALA A 1 87 ? -6.669 -11.531 48.593 1.00 42.84 87 ALA A CA 1
ATOM 612 C C . ALA A 1 87 ? -8.058 -10.982 48.953 1.00 42.84 87 ALA A C 1
ATOM 614 O O . ALA A 1 87 ? -8.571 -10.054 48.330 1.00 42.84 87 ALA A O 1
ATOM 615 N N . GLN A 1 88 ? -8.657 -11.555 50.000 1.00 47.12 88 GLN A N 1
ATOM 616 C CA . GLN A 1 88 ? -9.899 -11.053 50.580 1.00 47.12 88 GLN A CA 1
ATOM 617 C C . GLN A 1 88 ? -9.653 -9.697 51.248 1.00 47.12 88 GLN A C 1
ATOM 619 O O . GLN A 1 88 ? -8.989 -9.600 52.281 1.00 47.12 88 GLN A O 1
ATOM 624 N N . LEU A 1 89 ? -10.208 -8.641 50.658 1.00 50.00 89 LEU A N 1
ATOM 625 C CA . LEU A 1 89 ? -10.234 -7.305 51.245 1.00 50.00 89 LEU A CA 1
ATOM 626 C C . LEU A 1 89 ? -11.245 -7.285 52.398 1.00 50.00 89 LEU A C 1
ATOM 628 O O . LEU A 1 89 ? -12.436 -7.258 52.149 1.00 50.00 89 LEU A O 1
ATOM 632 N N . ASN A 1 90 ? -10.813 -7.246 53.657 1.00 53.78 90 ASN A N 1
ATOM 633 C CA . ASN A 1 90 ? -11.714 -7.205 54.824 1.00 53.78 90 ASN A CA 1
ATOM 634 C C . ASN A 1 90 ? -12.235 -5.790 55.170 1.00 53.78 90 ASN A C 1
ATOM 636 O O . ASN A 1 90 ? -12.642 -5.526 56.304 1.00 53.78 90 ASN A O 1
ATOM 640 N N . ALA A 1 91 ? -12.206 -4.866 54.209 1.00 61.25 91 ALA A N 1
ATOM 641 C CA . ALA A 1 91 ? -12.609 -3.481 54.413 1.00 61.25 91 ALA A CA 1
ATOM 642 C C . ALA A 1 91 ? -14.140 -3.334 54.438 1.00 61.25 91 ALA A C 1
ATOM 644 O O . ALA A 1 91 ? -14.865 -4.025 53.721 1.00 61.25 91 ALA A O 1
ATOM 645 N N . THR A 1 92 ? -14.631 -2.396 55.254 1.00 66.44 92 THR A N 1
ATOM 646 C CA . THR A 1 92 ? -16.023 -1.934 55.197 1.00 66.44 92 THR A CA 1
ATOM 647 C C . THR A 1 92 ? -16.070 -0.583 54.497 1.00 66.44 92 THR A C 1
ATOM 649 O O . THR A 1 92 ? -15.463 0.371 54.977 1.00 66.44 92 THR A O 1
ATOM 652 N N . ILE A 1 93 ? -16.808 -0.488 53.395 1.00 71.69 93 ILE A N 1
ATOM 653 C CA . ILE A 1 93 ? -17.142 0.790 52.760 1.00 71.69 93 ILE A CA 1
ATOM 654 C C . ILE A 1 93 ? -18.525 1.197 53.255 1.00 71.69 93 ILE A C 1
ATOM 656 O O . ILE A 1 93 ? -19.469 0.419 53.139 1.00 71.69 93 ILE A O 1
ATOM 660 N N . GLN A 1 94 ? -18.642 2.403 53.809 1.00 75.06 94 GLN A N 1
ATOM 661 C CA . GLN A 1 94 ? -19.930 2.995 54.162 1.00 75.06 94 GLN A CA 1
ATOM 662 C C . GLN A 1 94 ? -20.289 4.054 53.124 1.00 75.06 94 GLN A C 1
ATOM 664 O O . GLN A 1 94 ? -19.570 5.041 52.975 1.00 75.06 94 GLN A O 1
ATOM 669 N N . ALA A 1 95 ? -21.390 3.840 52.414 1.00 72.38 95 ALA A N 1
ATOM 670 C CA . ALA A 1 95 ? -21.987 4.831 51.537 1.00 72.38 95 ALA A CA 1
ATOM 671 C C . ALA A 1 95 ? -23.184 5.475 52.243 1.00 72.38 95 ALA A C 1
ATOM 673 O O . ALA A 1 95 ? -23.944 4.796 52.937 1.00 72.38 95 ALA A O 1
ATOM 674 N N . TYR A 1 96 ? -23.321 6.788 52.079 1.00 71.56 96 TYR A N 1
ATOM 675 C CA . TYR A 1 96 ? -24.414 7.573 52.636 1.00 71.56 96 TYR A CA 1
ATOM 676 C C . TYR A 1 96 ? -25.104 8.320 51.499 1.00 71.56 96 TYR A C 1
ATOM 678 O O . TYR A 1 96 ? -24.430 9.025 50.745 1.00 71.56 96 TYR A O 1
ATOM 686 N N . SER A 1 97 ? -26.427 8.195 51.401 1.00 70.19 97 SER A N 1
ATOM 687 C CA . SER A 1 97 ? -27.248 9.187 50.710 1.00 70.19 97 SER A CA 1
ATOM 688 C C . SER A 1 97 ? -27.054 10.521 51.432 1.00 70.19 97 SER A C 1
ATOM 690 O O . SER A 1 97 ? -27.099 10.598 52.664 1.00 70.19 97 SER A O 1
ATOM 692 N N . THR A 1 98 ? -26.742 11.569 50.673 1.00 60.50 98 THR A N 1
ATOM 693 C CA . THR A 1 98 ? -26.506 12.917 51.227 1.00 60.50 98 THR A CA 1
ATOM 694 C C . THR A 1 98 ? -27.630 13.878 50.872 1.00 60.50 98 THR A C 1
ATOM 696 O O . THR A 1 98 ? -27.616 15.030 51.313 1.00 60.50 98 THR A O 1
ATOM 699 N N . ASN A 1 99 ? -28.597 13.425 50.073 1.00 52.91 99 ASN A N 1
ATOM 700 C CA . ASN A 1 99 ? -29.533 14.304 49.409 1.00 52.91 99 ASN A CA 1
ATOM 701 C C . ASN A 1 99 ? -30.847 14.495 50.182 1.00 52.91 99 ASN A C 1
ATOM 703 O O . ASN A 1 99 ? -31.419 13.587 50.783 1.00 52.91 99 ASN A O 1
ATOM 707 N N . THR A 1 100 ? -31.351 15.724 50.101 1.00 50.59 100 THR A N 1
ATOM 708 C CA . THR A 1 100 ? -32.618 16.219 50.658 1.00 50.59 100 THR A CA 1
ATOM 709 C C . THR A 1 100 ? -33.795 15.957 49.710 1.00 50.59 100 THR A C 1
ATOM 711 O O . THR A 1 100 ? -34.664 16.820 49.548 1.00 50.59 100 THR A O 1
ATOM 714 N N . ALA A 1 101 ? -33.792 14.823 49.000 1.00 53.62 101 ALA A N 1
ATOM 715 C CA . ALA A 1 101 ? -34.889 14.467 48.104 1.00 53.62 101 ALA A CA 1
ATOM 716 C C . ALA A 1 101 ? -36.207 14.461 48.896 1.00 53.62 101 ALA A C 1
ATOM 718 O O . ALA A 1 101 ? -36.265 13.968 50.018 1.00 53.62 101 ALA A O 1
ATOM 719 N N . SER A 1 102 ? -37.271 15.051 48.345 1.00 64.25 102 SER A N 1
ATOM 720 C CA . SER A 1 102 ? -38.588 14.928 48.979 1.00 64.25 102 SER A CA 1
ATOM 721 C C . SER A 1 102 ? -39.012 13.459 48.977 1.00 64.25 102 SER A C 1
ATOM 723 O O . SER A 1 102 ? -38.674 12.731 48.043 1.00 64.25 102 SER A O 1
ATOM 725 N N . ILE A 1 103 ? -39.755 13.042 50.005 1.00 66.38 103 ILE A N 1
ATOM 726 C CA . ILE A 1 103 ? -40.227 11.659 50.170 1.00 66.38 103 ILE A CA 1
ATOM 727 C C . ILE A 1 103 ? -40.795 11.134 48.838 1.00 66.38 103 ILE A C 1
ATOM 729 O O . ILE A 1 103 ? -41.670 11.776 48.250 1.00 66.38 103 ILE A O 1
ATOM 733 N N . ASN A 1 104 ? -40.306 9.974 48.385 1.00 67.19 104 ASN A N 1
ATOM 734 C CA . ASN A 1 104 ? -40.684 9.286 47.136 1.00 67.19 104 ASN A CA 1
ATOM 735 C C . ASN A 1 104 ? -40.197 9.914 45.809 1.00 67.19 104 ASN A C 1
ATOM 737 O O . ASN A 1 104 ? -40.752 9.609 44.752 1.00 67.19 104 ASN A O 1
ATOM 741 N N . MET A 1 105 ? -39.183 10.783 45.819 1.00 75.50 105 MET A N 1
ATOM 742 C CA . MET A 1 105 ? -38.471 11.182 44.590 1.00 75.50 105 MET A CA 1
ATOM 743 C C . MET A 1 105 ? -37.294 10.241 44.290 1.00 75.50 105 MET A C 1
ATOM 745 O O . MET A 1 105 ? -36.934 9.427 45.129 1.00 75.50 105 MET A O 1
ATOM 749 N N . VAL A 1 106 ? -36.695 10.339 43.098 1.00 70.06 106 VAL A N 1
ATOM 750 C CA . VAL A 1 106 ? -35.496 9.557 42.733 1.00 70.06 106 VAL A CA 1
ATOM 751 C C . VAL A 1 106 ? -34.362 9.864 43.721 1.00 70.06 106 VAL A C 1
ATOM 753 O O . VAL A 1 106 ? -33.976 11.027 43.854 1.00 70.06 106 VAL A O 1
ATOM 756 N N . GLY A 1 107 ? -33.881 8.835 44.421 1.00 69.88 107 GLY A N 1
ATOM 757 C CA . GLY A 1 107 ? -32.749 8.885 45.347 1.00 69.88 107 GLY A CA 1
ATOM 758 C C . GLY A 1 107 ? -31.422 8.528 44.676 1.00 69.88 107 GLY A C 1
ATOM 759 O O . GLY A 1 107 ? -31.256 8.657 43.459 1.00 69.88 107 GLY A O 1
ATOM 760 N N . GLU A 1 108 ? -30.452 8.098 45.475 1.00 76.56 108 GLU A N 1
ATOM 761 C CA . GLU A 1 108 ? -29.111 7.750 45.024 1.00 76.56 108 GLU A CA 1
ATOM 762 C C . GLU A 1 108 ? -29.020 6.313 44.494 1.00 76.56 108 GLU A C 1
ATOM 764 O O . GLU A 1 108 ? -29.773 5.415 44.863 1.00 76.56 108 GLU A O 1
ATOM 769 N N . THR A 1 109 ? -28.058 6.073 43.599 1.00 74.50 109 THR A N 1
ATOM 770 C CA . THR A 1 109 ? -27.723 4.725 43.123 1.00 74.50 109 THR A CA 1
ATOM 771 C C . THR A 1 109 ? -26.408 4.265 43.738 1.00 74.50 109 THR A C 1
ATOM 773 O O . THR A 1 109 ? -25.373 4.912 43.578 1.00 74.50 109 THR A O 1
ATOM 776 N N . PHE A 1 110 ? -26.442 3.113 44.398 1.00 75.19 110 PHE A N 1
ATOM 777 C CA . PHE A 1 110 ? -25.312 2.455 45.028 1.00 75.19 110 PHE A CA 1
ATOM 778 C C . PHE A 1 110 ? -24.960 1.179 44.259 1.00 75.19 110 PHE A C 1
ATOM 780 O O . PHE A 1 110 ? -25.783 0.277 44.109 1.00 75.19 110 PHE A O 1
ATOM 787 N N . ALA A 1 111 ? -23.719 1.089 43.788 1.00 72.88 111 ALA A N 1
ATOM 788 C CA . ALA A 1 111 ? -23.188 -0.098 43.129 1.00 72.88 111 ALA A CA 1
ATOM 789 C C . ALA A 1 111 ? -21.716 -0.289 43.507 1.00 72.88 111 ALA A C 1
ATOM 791 O O . ALA A 1 111 ? -20.970 0.678 43.664 1.00 72.88 111 ALA A O 1
ATOM 792 N N . THR A 1 112 ? -21.288 -1.541 43.641 1.00 67.38 112 THR A N 1
ATOM 793 C CA . THR A 1 112 ? -19.881 -1.912 43.858 1.00 67.38 112 THR A CA 1
ATOM 794 C C . THR A 1 112 ? -19.537 -3.076 42.946 1.00 67.38 112 THR A C 1
ATOM 796 O O . THR A 1 112 ? -20.422 -3.812 42.525 1.00 67.38 112 THR A O 1
ATOM 799 N N . THR A 1 113 ? -18.256 -3.228 42.623 1.00 58.41 113 THR A N 1
ATOM 800 C CA . THR A 1 113 ? -17.805 -4.142 41.568 1.00 58.41 113 THR A CA 1
ATOM 801 C C . THR A 1 113 ? -16.825 -5.213 42.044 1.00 58.41 113 THR A C 1
ATOM 803 O O . THR A 1 113 ? -16.264 -5.914 41.209 1.00 58.41 113 THR A O 1
ATOM 806 N N . ARG A 1 114 ? -16.560 -5.354 43.356 1.00 62.84 114 ARG A N 1
ATOM 807 C CA . ARG A 1 114 ? -15.570 -6.332 43.850 1.00 62.84 114 ARG A CA 1
ATOM 808 C C . ARG A 1 114 ? -16.059 -7.166 45.046 1.00 62.84 114 ARG A C 1
ATOM 810 O O . ARG A 1 114 ? -16.414 -6.585 46.074 1.00 62.84 114 ARG A O 1
ATOM 817 N N . PRO A 1 115 ? -16.006 -8.512 44.961 1.00 62.59 115 PRO A N 1
ATOM 818 C CA . PRO A 1 115 ? -16.206 -9.411 46.099 1.00 62.59 115 PRO A CA 1
ATOM 819 C C . PRO A 1 115 ? -15.211 -9.157 47.243 1.00 62.59 115 PRO A C 1
ATOM 821 O O . PRO A 1 115 ? -14.112 -8.643 47.038 1.00 62.59 115 PRO A O 1
ATOM 824 N N . GLY A 1 116 ? -15.590 -9.538 48.464 1.00 63.56 116 GLY A N 1
ATOM 825 C CA . GLY A 1 116 ? -14.742 -9.452 49.663 1.00 63.56 116 GLY A CA 1
ATOM 826 C C . GLY A 1 116 ? -14.961 -8.202 50.519 1.00 63.56 116 GLY A C 1
ATOM 827 O O . GLY A 1 116 ? -14.897 -8.300 51.738 1.00 63.56 116 GLY A O 1
ATOM 828 N N . ILE A 1 117 ? -15.322 -7.065 49.923 1.00 69.56 117 ILE A N 1
ATOM 829 C CA . ILE A 1 117 ? -15.602 -5.825 50.662 1.00 69.56 117 ILE A CA 1
ATOM 830 C C . ILE A 1 117 ? -17.020 -5.873 51.244 1.00 69.56 117 ILE A C 1
ATOM 832 O O . ILE A 1 117 ? -17.988 -6.131 50.522 1.00 69.56 117 ILE A O 1
ATOM 836 N N . LYS A 1 118 ? -17.165 -5.556 52.538 1.00 80.62 118 LYS A N 1
ATOM 837 C CA . LYS A 1 118 ? -18.487 -5.302 53.124 1.00 80.62 118 LYS A CA 1
ATOM 838 C C . LYS A 1 118 ? -18.947 -3.905 52.721 1.00 80.62 118 LYS A C 1
ATOM 840 O O . LYS A 1 118 ? -18.343 -2.909 53.112 1.00 80.62 118 LYS A O 1
ATOM 845 N N . PHE A 1 119 ? -20.044 -3.823 51.988 1.00 85.25 119 PHE A N 1
ATOM 846 C CA . PHE A 1 119 ? -20.638 -2.561 51.574 1.00 85.25 119 PHE A CA 1
ATOM 847 C C . PHE A 1 119 ? -21.854 -2.240 52.434 1.00 85.25 119 PHE A C 1
ATOM 849 O O . PHE A 1 119 ? -22.854 -2.943 52.369 1.00 85.25 119 PHE A O 1
ATOM 856 N N . VAL A 1 120 ? -21.761 -1.212 53.269 1.00 86.75 120 VAL A N 1
ATOM 857 C CA . VAL A 1 120 ? -22.876 -0.728 54.090 1.00 86.75 120 VAL A CA 1
ATOM 858 C C . VAL A 1 120 ? -23.490 0.473 53.390 1.00 86.75 120 VAL A C 1
ATOM 860 O O . VAL A 1 120 ? -22.802 1.467 53.159 1.00 86.75 120 VAL A O 1
ATOM 863 N N . VAL A 1 121 ? -24.776 0.384 53.073 1.00 86.00 121 VAL A N 1
ATOM 864 C CA . VAL A 1 121 ? -25.539 1.449 52.425 1.00 86.00 121 VAL A CA 1
ATOM 865 C C . VAL A 1 121 ? -26.492 2.054 53.441 1.00 86.00 121 VAL A C 1
ATOM 867 O O . VAL A 1 121 ? -27.353 1.363 53.987 1.00 86.00 121 VAL A O 1
ATOM 870 N N . ASN A 1 122 ? -26.322 3.350 53.687 1.00 84.88 122 ASN A N 1
ATOM 871 C CA . ASN A 1 122 ? -27.239 4.152 54.480 1.00 84.88 122 ASN A CA 1
ATOM 872 C C . ASN A 1 122 ? -27.957 5.107 53.531 1.00 84.88 122 ASN A C 1
ATOM 874 O O . ASN A 1 122 ? -27.326 5.989 52.946 1.00 84.88 122 ASN A O 1
ATOM 878 N N . GLY A 1 123 ? -29.249 4.891 53.346 1.00 81.00 123 GLY A N 1
ATOM 879 C CA . GLY A 1 123 ? -30.075 5.674 52.443 1.00 81.00 123 GLY A CA 1
ATOM 880 C C . GLY A 1 123 ? -30.737 6.876 53.115 1.00 81.00 123 GLY A C 1
ATOM 881 O O . GLY A 1 123 ? -30.529 7.155 54.304 1.00 81.00 123 GLY A O 1
ATOM 882 N N . GLY A 1 124 ? -31.464 7.633 52.302 1.00 77.88 124 GLY A N 1
ATOM 883 C CA . GLY A 1 124 ? -32.016 8.941 52.630 1.00 77.88 124 GLY A CA 1
ATOM 884 C C . GLY A 1 124 ? -33.541 8.945 52.727 1.00 77.88 124 GLY A C 1
ATOM 885 O O . GLY A 1 124 ? -34.168 8.114 53.378 1.00 77.88 124 GLY A O 1
ATOM 886 N N . SER A 1 125 ? -34.159 9.969 52.139 1.00 78.44 125 SER A N 1
ATOM 887 C CA . SER A 1 125 ? -35.629 10.082 52.035 1.00 78.44 125 SER A CA 1
ATOM 888 C C . SER A 1 125 ? -36.146 9.913 50.601 1.00 78.44 125 SER A C 1
ATOM 890 O O . SER A 1 125 ? -37.357 9.907 50.381 1.00 78.44 125 SER A O 1
ATOM 892 N N . GLY A 1 126 ? -35.244 9.767 49.626 1.00 79.75 126 GLY A N 1
ATOM 893 C CA . GLY A 1 126 ? -35.574 9.402 48.248 1.00 79.75 126 GLY A CA 1
ATOM 894 C C . GLY A 1 126 ? -35.568 7.886 48.043 1.00 79.75 126 GLY A C 1
ATOM 895 O O . GLY A 1 126 ? -35.144 7.156 48.926 1.00 79.75 126 GLY A O 1
ATOM 896 N N . ILE A 1 127 ? -36.031 7.451 46.867 1.00 82.69 127 ILE A N 1
ATOM 897 C CA . ILE A 1 127 ? -35.997 6.062 46.390 1.00 82.69 127 ILE A CA 1
ATOM 898 C C . ILE A 1 127 ? -34.572 5.718 45.988 1.00 82.69 127 ILE A C 1
ATOM 900 O O . ILE A 1 127 ? -34.134 6.031 44.876 1.00 82.69 127 ILE A O 1
ATOM 904 N N . ASP A 1 128 ? -33.863 5.082 46.905 1.00 81.44 128 ASP A N 1
ATOM 905 C CA . ASP A 1 128 ? -32.497 4.640 46.710 1.00 81.44 128 ASP A CA 1
ATOM 906 C C . ASP A 1 128 ? -32.464 3.317 45.941 1.00 81.44 128 ASP A C 1
ATOM 908 O O . ASP A 1 128 ? -33.328 2.452 46.082 1.00 81.44 128 ASP A O 1
ATOM 912 N N . THR A 1 129 ? -31.464 3.149 45.081 1.00 84.44 129 THR A N 1
ATOM 913 C CA . THR A 1 129 ? -31.271 1.926 44.293 1.00 84.44 129 THR A CA 1
ATOM 914 C C . THR A 1 129 ? -29.948 1.271 44.650 1.00 84.44 129 THR A C 1
ATOM 916 O O . THR A 1 129 ? -28.898 1.889 44.519 1.00 84.44 129 THR A O 1
ATOM 919 N N . VAL A 1 130 ? -29.973 0.002 45.043 1.00 85.62 130 VAL A N 1
ATOM 920 C CA . VAL A 1 130 ? -28.795 -0.792 45.401 1.00 85.62 130 VAL A CA 1
ATOM 921 C C . VAL A 1 130 ? -28.640 -1.948 44.422 1.00 85.62 130 VAL A C 1
ATOM 923 O O . VAL A 1 130 ? -29.518 -2.801 44.329 1.00 85.62 130 VAL A O 1
ATOM 926 N N . TYR A 1 131 ? -27.509 -2.013 43.724 1.00 84.25 131 TYR A N 1
ATOM 927 C CA . TYR A 1 131 ? -27.142 -3.156 42.886 1.00 84.25 131 TYR A CA 1
ATOM 928 C C . TYR A 1 131 ? -26.159 -4.067 43.623 1.00 84.25 131 TYR A C 1
ATOM 930 O O . TYR A 1 131 ? -25.084 -3.627 44.035 1.00 84.25 131 TYR A O 1
ATOM 938 N N . VAL A 1 132 ? -26.523 -5.343 43.766 1.00 84.69 132 VAL A N 1
ATOM 939 C CA . VAL A 1 132 ? -25.684 -6.380 44.376 1.00 84.69 132 VAL A CA 1
ATOM 940 C C . VAL A 1 132 ? -24.909 -7.110 43.276 1.00 84.69 132 VAL A C 1
ATOM 942 O O . VAL A 1 132 ? -25.512 -7.731 42.400 1.00 84.69 132 VAL A O 1
ATOM 945 N N . ALA A 1 133 ? -23.577 -7.034 43.311 1.00 78.62 133 ALA A N 1
ATOM 946 C CA . ALA A 1 133 ? -22.707 -7.834 42.444 1.00 78.62 133 ALA A CA 1
ATOM 947 C C . ALA A 1 133 ? -22.559 -9.277 42.960 1.00 78.62 133 ALA A C 1
ATOM 949 O O . ALA A 1 133 ? -22.802 -9.546 44.143 1.00 78.62 133 ALA A O 1
ATOM 950 N N . ASP A 1 134 ? -22.135 -10.201 42.092 1.00 78.00 134 ASP A N 1
ATOM 951 C CA . ASP A 1 134 ? -22.015 -11.610 42.468 1.00 78.00 134 ASP A CA 1
ATOM 952 C C . ASP A 1 134 ? -20.950 -11.784 43.567 1.00 78.00 134 ASP A C 1
ATOM 954 O O . ASP A 1 134 ? -19.848 -11.240 43.502 1.00 78.00 134 ASP A O 1
ATOM 958 N N . GLY A 1 135 ? -21.276 -12.532 44.624 1.00 79.12 135 GLY A N 1
ATOM 959 C CA . GLY A 1 135 ? -20.320 -12.842 45.699 1.00 79.12 135 GLY A CA 1
ATOM 960 C C . GLY A 1 135 ? -20.050 -11.683 46.667 1.00 79.12 135 GLY A C 1
ATOM 961 O O . GLY A 1 135 ? -19.126 -11.758 47.482 1.00 79.12 135 GLY A O 1
ATOM 962 N N . GLN A 1 136 ? -20.832 -10.602 46.596 1.00 84.50 136 GLN A N 1
ATOM 963 C CA . GLN A 1 136 ? -20.636 -9.413 47.418 1.00 84.50 136 GLN A CA 1
ATOM 964 C C . GLN A 1 136 ? -21.321 -9.510 48.793 1.00 84.50 136 GLN A C 1
ATOM 966 O O . GLN A 1 136 ? -22.405 -10.073 48.939 1.00 84.50 136 GLN A O 1
ATOM 971 N N . THR A 1 137 ? -20.727 -8.890 49.819 1.00 89.56 137 THR A N 1
ATOM 972 C CA . THR A 1 137 ? -21.413 -8.639 51.095 1.00 89.56 137 THR A CA 1
ATOM 973 C C . THR A 1 137 ? -21.984 -7.218 51.117 1.00 89.56 137 THR A C 1
ATOM 975 O O . THR A 1 137 ? -21.226 -6.249 51.108 1.00 89.56 137 THR A O 1
ATOM 978 N N . VAL A 1 138 ? -23.309 -7.084 51.182 1.00 90.81 138 VAL A N 1
ATOM 979 C CA . VAL A 1 138 ? -24.046 -5.811 51.222 1.00 90.81 138 VAL A CA 1
ATOM 980 C C . VAL A 1 138 ? -24.911 -5.743 52.481 1.00 90.81 138 VAL A C 1
ATOM 982 O O . VAL A 1 138 ? -25.641 -6.674 52.802 1.00 90.81 138 VAL A O 1
ATOM 985 N N . ASP A 1 139 ? -24.857 -4.630 53.198 1.00 93.00 139 ASP A N 1
ATOM 986 C CA . ASP A 1 139 ? -25.759 -4.294 54.296 1.00 93.00 139 ASP A CA 1
ATOM 987 C C . ASP A 1 139 ? -26.555 -3.051 53.895 1.00 93.00 139 ASP A C 1
ATOM 989 O O . ASP A 1 139 ? -26.092 -1.925 54.050 1.00 93.00 139 ASP A O 1
ATOM 993 N N . ALA A 1 140 ? -27.735 -3.281 53.333 1.00 92.88 140 ALA A N 1
ATOM 994 C CA . ALA A 1 140 ? -28.709 -2.280 52.918 1.00 92.88 140 ALA A CA 1
ATOM 995 C C . ALA A 1 140 ? -29.894 -2.260 53.901 1.00 92.88 140 ALA A C 1
ATOM 997 O O . ALA A 1 140 ? -31.053 -2.138 53.518 1.00 92.88 140 ALA A O 1
ATOM 998 N N . SER A 1 141 ? -29.628 -2.460 55.196 1.00 92.56 141 SER A N 1
ATOM 999 C CA . SER A 1 141 ? -30.691 -2.495 56.209 1.00 92.56 141 SER A CA 1
ATOM 1000 C C . SER A 1 141 ? -31.159 -1.118 56.689 1.00 92.56 141 SER A C 1
ATOM 1002 O O . SER A 1 141 ? -32.122 -1.045 57.452 1.00 92.56 141 SER A O 1
ATOM 1004 N N . VAL A 1 142 ? -30.501 -0.041 56.250 1.00 88.69 142 VAL A N 1
ATOM 1005 C CA . VAL A 1 142 ? -30.746 1.338 56.698 1.00 88.69 142 VAL A CA 1
ATOM 1006 C C . VAL A 1 142 ? -30.956 2.261 55.489 1.00 88.69 142 VAL A C 1
ATOM 1008 O O . VAL A 1 142 ? -30.332 3.311 55.403 1.00 88.69 142 VAL A O 1
ATOM 1011 N N . LEU A 1 143 ? -31.801 1.871 54.528 1.00 86.12 143 LEU A N 1
ATOM 1012 C CA . LEU A 1 143 ? -32.071 2.683 53.326 1.00 86.12 143 LEU A CA 1
ATOM 1013 C C . LEU A 1 143 ? -32.998 3.894 53.568 1.00 86.12 143 LEU A C 1
ATOM 1015 O O . LEU A 1 143 ? -33.012 4.823 52.778 1.00 86.12 143 LEU A O 1
ATOM 1019 N N . GLY A 1 144 ? -33.647 3.981 54.733 1.00 77.06 144 GLY A N 1
ATOM 1020 C CA . GLY A 1 144 ? -34.301 5.214 55.181 1.00 77.06 144 GLY A CA 1
ATOM 1021 C C . GLY A 1 144 ? -35.823 5.220 55.014 1.00 77.06 144 GLY A C 1
ATOM 1022 O O . GLY A 1 144 ? -36.486 4.252 55.386 1.00 77.06 144 GLY A O 1
ATOM 1023 N N . PHE A 1 145 ? -36.392 6.365 54.614 1.00 68.75 145 PHE A N 1
ATOM 1024 C CA . PHE A 1 145 ? -37.844 6.627 54.621 1.00 68.75 145 PHE A CA 1
ATOM 1025 C C . PHE A 1 145 ? -38.409 6.726 53.198 1.00 68.75 145 PHE A C 1
ATOM 1027 O O . PHE A 1 145 ? -38.802 7.808 52.756 1.00 68.75 145 PHE A O 1
ATOM 1034 N N . SER A 1 146 ? -38.439 5.599 52.486 1.00 81.69 146 SER A N 1
ATOM 1035 C CA . SER A 1 146 ? -38.956 5.479 51.119 1.00 81.69 146 SER A CA 1
ATOM 1036 C C . SER A 1 146 ? -39.180 3.990 50.760 1.00 81.69 146 SER A C 1
ATOM 1038 O O . SER A 1 146 ? -38.990 3.127 51.611 1.00 81.69 146 SER A O 1
ATOM 1040 N N . VAL A 1 147 ? -39.675 3.687 49.550 1.00 89.06 147 VAL A N 1
ATOM 1041 C CA . VAL A 1 147 ? -39.674 2.317 49.001 1.00 89.06 147 VAL A CA 1
ATOM 1042 C C . VAL A 1 147 ? -38.445 2.168 48.117 1.00 89.06 147 VAL A C 1
ATOM 1044 O O . VAL A 1 147 ? -38.490 2.522 46.937 1.00 89.06 147 VAL A O 1
ATOM 1047 N N . ASP A 1 148 ? -37.366 1.638 48.680 1.00 89.75 148 ASP A N 1
ATOM 1048 C CA . ASP A 1 148 ? -36.081 1.547 47.991 1.00 89.75 148 ASP A CA 1
ATOM 1049 C C . ASP A 1 148 ? -35.987 0.282 47.124 1.00 89.75 148 ASP A C 1
ATOM 1051 O O . ASP A 1 148 ? -36.749 -0.675 47.288 1.00 89.75 148 ASP A O 1
ATOM 1055 N N . LEU A 1 149 ? -35.077 0.270 46.151 1.00 90.25 149 LEU A N 1
ATOM 1056 C CA . LEU A 1 149 ? -34.909 -0.817 45.185 1.00 90.25 149 LEU A CA 1
ATOM 1057 C C . LEU A 1 149 ? -33.606 -1.569 45.456 1.00 90.25 149 LEU A C 1
ATOM 1059 O O . LEU A 1 149 ? -32.530 -0.986 45.377 1.00 90.25 149 LEU A O 1
ATOM 1063 N N . VAL A 1 150 ? -33.672 -2.877 45.700 1.00 91.81 150 VAL A N 1
ATOM 1064 C CA . VAL A 1 150 ? -32.482 -3.722 45.889 1.00 91.81 150 VAL A CA 1
ATOM 1065 C C . VAL A 1 150 ? -32.456 -4.805 44.818 1.00 91.81 150 VAL A C 1
ATOM 1067 O O . VAL A 1 150 ? -33.285 -5.712 44.831 1.00 91.81 150 VAL A O 1
ATOM 1070 N N . TYR A 1 151 ? -31.508 -4.709 43.890 1.00 88.44 151 TYR A N 1
ATOM 1071 C CA . TYR A 1 151 ? -31.333 -5.625 42.766 1.00 88.44 151 TYR A CA 1
ATOM 1072 C C . TYR A 1 151 ? -30.359 -6.753 43.119 1.00 88.44 151 TYR A C 1
ATOM 1074 O O . TYR A 1 151 ? -29.159 -6.536 43.285 1.00 88.44 151 TYR A O 1
ATOM 1082 N N . PHE A 1 152 ? -30.898 -7.965 43.182 1.00 89.56 152 PHE A N 1
ATOM 1083 C CA . PHE A 1 152 ? -30.218 -9.246 43.324 1.00 89.56 152 PHE A CA 1
ATOM 1084 C C . PHE A 1 152 ? -30.024 -9.882 41.953 1.00 89.56 152 PHE A C 1
ATOM 1086 O O . PHE A 1 152 ? -30.933 -9.867 41.124 1.00 89.56 152 PHE A O 1
ATOM 1093 N N . ARG A 1 153 ? -28.867 -10.496 41.711 1.00 83.50 153 ARG A N 1
ATOM 1094 C CA . ARG A 1 153 ? -28.579 -11.156 40.428 1.00 83.50 153 ARG A CA 1
ATOM 1095 C C . ARG A 1 153 ? -29.028 -12.612 40.356 1.00 83.50 153 ARG A C 1
ATOM 1097 O O . ARG A 1 153 ? -29.164 -13.139 39.257 1.00 83.50 153 ARG A O 1
ATOM 1104 N N . GLY A 1 154 ? -29.247 -13.269 41.494 1.00 82.31 154 GLY A N 1
ATOM 1105 C CA . GLY A 1 154 ? -29.800 -14.623 41.539 1.00 82.31 154 GLY A CA 1
ATOM 1106 C C . GLY A 1 154 ? -31.319 -14.655 41.443 1.00 82.31 154 GLY A C 1
ATOM 1107 O O . GLY A 1 154 ? -31.997 -13.656 41.692 1.00 82.31 154 GLY A O 1
ATOM 1108 N N . ASN A 1 155 ? -31.850 -15.834 41.141 1.00 89.88 155 ASN A N 1
ATOM 1109 C CA . ASN A 1 155 ? -33.256 -16.147 41.359 1.00 89.88 155 ASN A CA 1
ATOM 1110 C C . ASN A 1 155 ? -33.536 -16.201 42.862 1.00 89.88 155 ASN A C 1
ATOM 1112 O O . ASN A 1 155 ? -32.654 -16.536 43.654 1.00 89.88 155 ASN A O 1
ATOM 1116 N N . TRP A 1 156 ? -34.781 -15.979 43.272 1.00 93.50 156 TRP A N 1
ATOM 1117 C CA . TRP A 1 156 ? -35.212 -16.144 44.660 1.00 93.50 156 TRP A CA 1
ATOM 1118 C C . TRP A 1 156 ? -34.759 -17.483 45.253 1.00 93.50 156 TRP A C 1
ATOM 1120 O O . TRP A 1 156 ? -34.305 -17.533 46.396 1.00 93.50 156 TRP A O 1
ATOM 1130 N N . ALA A 1 157 ? -34.855 -18.574 44.488 1.00 92.25 157 ALA A N 1
ATOM 1131 C CA . ALA A 1 157 ? -34.483 -19.917 44.936 1.00 92.25 157 ALA A CA 1
ATOM 1132 C C . ALA A 1 157 ? -32.972 -20.111 45.174 1.00 92.25 157 ALA A C 1
ATOM 1134 O O . ALA A 1 157 ? -32.603 -20.997 45.941 1.00 92.25 157 ALA A O 1
ATOM 1135 N N . ASP A 1 158 ? -32.113 -19.272 44.587 1.00 89.94 158 ASP A N 1
ATOM 1136 C CA . ASP A 1 158 ? -30.653 -19.393 44.711 1.00 89.94 158 ASP A CA 1
ATOM 1137 C C . ASP A 1 158 ? -30.155 -18.990 46.107 1.00 89.94 158 ASP A C 1
ATOM 1139 O O . ASP A 1 158 ? -29.049 -19.346 46.515 1.00 89.94 158 ASP A O 1
ATOM 1143 N N . TYR A 1 159 ? -30.971 -18.238 46.850 1.00 94.12 159 TYR A N 1
ATOM 1144 C CA . TYR A 1 159 ? -30.609 -17.683 48.146 1.00 94.12 159 TYR A CA 1
ATOM 1145 C C . TYR A 1 159 ? -31.140 -18.518 49.309 1.00 94.12 159 TYR A C 1
ATOM 1147 O O . TYR A 1 159 ? -32.342 -18.774 49.428 1.00 94.12 159 TYR A O 1
ATOM 1155 N N . THR A 1 160 ? -30.257 -18.817 50.258 1.00 95.31 160 THR A N 1
ATOM 1156 C CA . THR A 1 160 ? -30.642 -19.130 51.637 1.00 95.31 160 THR A CA 1
ATOM 1157 C C . THR A 1 160 ? -31.159 -17.856 52.305 1.00 95.31 160 THR A C 1
ATOM 1159 O O . THR A 1 160 ? -30.558 -16.792 52.164 1.00 95.31 160 THR A O 1
ATOM 1162 N N . LYS A 1 161 ? -32.284 -17.947 53.023 1.00 96.12 161 LYS A N 1
ATOM 1163 C CA . LYS A 1 161 ? -32.999 -16.789 53.582 1.00 96.12 161 LYS A CA 1
ATOM 1164 C C . LYS A 1 161 ? -33.133 -16.936 55.086 1.00 96.12 161 LYS A C 1
ATOM 1166 O O . LYS A 1 161 ? -33.693 -17.920 55.561 1.00 96.12 161 LYS A O 1
ATOM 1171 N N . THR A 1 162 ? -32.652 -15.947 55.830 1.00 94.94 162 THR A N 1
ATOM 1172 C CA . THR A 1 162 ? -32.666 -15.962 57.296 1.00 94.94 162 THR A CA 1
ATOM 1173 C C . THR A 1 162 ? -33.265 -14.670 57.831 1.00 94.94 162 THR A C 1
ATOM 1175 O O . THR A 1 162 ? -32.875 -13.578 57.423 1.00 94.94 162 THR A O 1
ATOM 1178 N N . LEU A 1 163 ? -34.190 -14.776 58.786 1.00 95.19 163 LEU A N 1
ATOM 1179 C CA . LEU A 1 163 ? -34.669 -13.621 59.544 1.00 95.19 163 LEU A CA 1
ATOM 1180 C C . LEU A 1 163 ? -33.685 -13.296 60.670 1.00 95.19 163 LEU A C 1
ATOM 1182 O O . LEU A 1 163 ? -33.385 -14.139 61.513 1.00 95.19 163 LEU A O 1
ATOM 1186 N N . LEU A 1 164 ? -33.204 -12.057 60.700 1.00 92.44 164 LEU A N 1
ATOM 1187 C CA . LEU A 1 164 ? -32.287 -11.544 61.715 1.00 92.44 164 LEU A CA 1
ATOM 1188 C C . LEU A 1 164 ? -33.009 -10.600 62.685 1.00 92.44 164 LEU A C 1
ATOM 1190 O O . LEU A 1 164 ? -34.099 -10.095 62.404 1.00 92.44 164 LEU A O 1
ATOM 1194 N N . SER A 1 165 ? -32.368 -10.322 63.828 1.00 79.56 165 SER A N 1
ATOM 1195 C CA . SER A 1 165 ? -32.793 -9.283 64.782 1.00 79.56 165 SER A CA 1
ATOM 1196 C C . SER A 1 165 ? -34.285 -9.373 65.150 1.00 79.56 165 SER A C 1
ATOM 1198 O O . SER A 1 165 ? -35.028 -8.401 65.023 1.00 79.56 165 SER A O 1
ATOM 1200 N N . SER A 1 166 ? -34.739 -10.566 65.551 1.00 81.25 166 SER A N 1
ATOM 1201 C CA . SER A 1 166 ? -36.142 -10.852 65.901 1.00 81.25 166 SER A CA 1
ATOM 1202 C C . SER A 1 166 ? -37.158 -10.596 64.769 1.00 81.25 166 SER A C 1
ATOM 1204 O O . SER A 1 166 ? -38.314 -10.278 65.034 1.00 81.25 166 SER A O 1
ATOM 1206 N N . GLY A 1 167 ? -36.741 -10.723 63.502 1.00 84.19 167 GLY A N 1
ATOM 1207 C CA . GLY A 1 167 ? -37.608 -10.557 62.326 1.00 84.19 167 GLY A CA 1
ATOM 1208 C C . GLY A 1 167 ? -37.703 -9.123 61.799 1.00 84.19 167 GLY A C 1
ATOM 1209 O O . GLY A 1 167 ? -38.648 -8.800 61.079 1.00 84.19 167 GLY A O 1
ATOM 1210 N N . THR A 1 168 ? -36.762 -8.251 62.168 1.00 89.44 168 THR A N 1
ATOM 1211 C CA . THR A 1 168 ? -36.683 -6.861 61.670 1.00 89.44 168 THR A CA 1
ATOM 1212 C C . THR A 1 168 ? -35.779 -6.708 60.450 1.00 89.44 168 THR A C 1
ATOM 1214 O O . THR A 1 168 ? -35.892 -5.718 59.735 1.00 89.44 168 THR A O 1
ATOM 1217 N N . ARG A 1 169 ? -34.915 -7.690 60.175 1.00 95.38 169 ARG A N 1
ATOM 1218 C CA . ARG A 1 169 ? -34.037 -7.720 58.998 1.00 95.38 169 ARG A CA 1
ATOM 1219 C C . ARG A 1 169 ? -34.090 -9.081 58.319 1.00 95.38 169 ARG A C 1
ATOM 1221 O O . ARG A 1 169 ? -34.327 -10.090 58.985 1.00 95.38 169 ARG A O 1
ATOM 1228 N N . ILE A 1 170 ? -33.840 -9.100 57.016 1.00 97.12 170 ILE A N 1
ATOM 1229 C CA . ILE A 1 170 ? -33.736 -10.321 56.214 1.00 97.12 170 ILE A CA 1
ATOM 1230 C C . ILE A 1 170 ? -32.311 -10.412 55.690 1.00 97.12 170 ILE A C 1
ATOM 1232 O O . ILE A 1 170 ? -31.776 -9.428 55.186 1.00 97.12 170 ILE A O 1
ATOM 1236 N N . GLN A 1 171 ? -31.703 -11.585 55.816 1.00 96.88 171 GLN A N 1
ATOM 1237 C CA . GLN A 1 171 ? -30.428 -11.901 55.195 1.00 96.88 171 GLN A CA 1
ATOM 1238 C C . GLN A 1 171 ? -30.636 -12.922 54.084 1.00 96.88 171 GLN A C 1
ATOM 1240 O O . GLN A 1 171 ? -31.222 -13.981 54.313 1.00 96.88 171 GLN A O 1
ATOM 1245 N N . PHE A 1 172 ? -30.108 -12.607 52.909 1.00 97.25 172 PHE A N 1
ATOM 1246 C CA . PHE A 1 172 ? -30.020 -13.493 51.759 1.00 97.25 172 PHE A CA 1
ATOM 1247 C C . PHE A 1 172 ? -28.561 -13.898 51.578 1.00 97.25 172 PHE A C 1
ATOM 1249 O O . PHE A 1 172 ? -27.695 -13.026 51.501 1.00 97.25 172 PHE A O 1
ATOM 1256 N N . THR A 1 173 ? -28.278 -15.197 51.520 1.00 94.75 173 THR A N 1
ATOM 1257 C CA . THR A 1 173 ? -26.926 -15.705 51.269 1.00 94.75 173 THR A CA 1
ATOM 1258 C C . THR A 1 173 ? -26.897 -16.740 50.157 1.00 94.75 173 THR A C 1
ATOM 1260 O O . THR A 1 173 ? -27.770 -17.602 50.078 1.00 94.75 173 THR A O 1
ATOM 1263 N N . ARG A 1 174 ? -25.868 -16.687 49.312 1.00 92.00 174 ARG A N 1
ATOM 1264 C CA . ARG A 1 174 ? -25.549 -17.750 48.349 1.00 92.00 174 ARG A CA 1
ATOM 1265 C C . ARG A 1 174 ? -24.040 -17.853 48.162 1.00 92.00 174 ARG A C 1
ATOM 1267 O O . ARG A 1 174 ? -23.323 -16.875 48.353 1.00 92.00 174 ARG A O 1
ATOM 1274 N N . LEU A 1 175 ? -23.559 -19.038 47.804 1.00 84.25 175 LEU A N 1
ATOM 1275 C CA . LEU A 1 175 ? -22.173 -19.229 47.387 1.00 84.25 175 LEU A CA 1
ATOM 1276 C C . LEU A 1 175 ? -22.119 -19.098 45.866 1.00 84.25 175 LEU A C 1
ATOM 1278 O O . LEU A 1 175 ? -22.770 -19.871 45.168 1.00 84.25 175 LEU A O 1
ATOM 1282 N N . ILE A 1 176 ? -21.349 -18.140 45.362 1.00 75.88 176 ILE A N 1
ATOM 1283 C C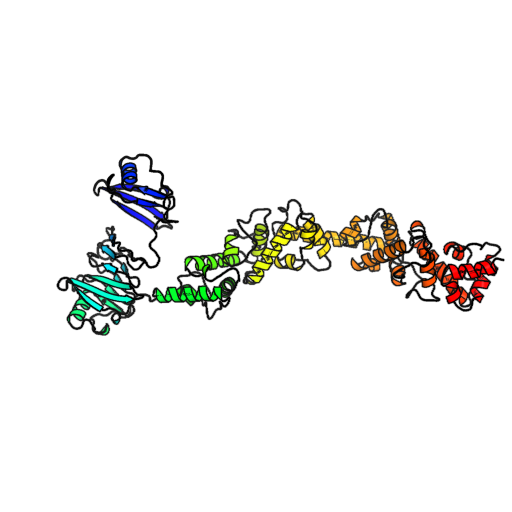A . ILE A 1 176 ? -21.149 -17.935 43.928 1.00 75.88 176 ILE A CA 1
ATOM 1284 C C . ILE A 1 176 ? -19.686 -17.573 43.682 1.00 75.88 176 ILE A C 1
ATOM 1286 O O . ILE A 1 176 ? -19.098 -16.779 44.415 1.00 75.88 176 ILE A O 1
ATOM 1290 N N . ASN A 1 177 ? -19.057 -18.228 42.706 1.00 68.50 177 ASN A N 1
ATOM 1291 C CA . ASN A 1 177 ? -17.648 -18.012 42.350 1.00 68.50 177 ASN A CA 1
ATOM 1292 C C . ASN A 1 177 ? -16.666 -18.128 43.523 1.00 68.50 177 ASN A C 1
ATOM 1294 O O . ASN A 1 177 ? -15.716 -17.359 43.642 1.00 68.50 177 ASN A O 1
ATOM 1298 N N . GLY A 1 178 ? -16.922 -19.076 44.432 1.00 73.31 178 GLY A N 1
ATOM 1299 C CA . GLY A 1 178 ? -16.106 -19.289 45.632 1.00 73.31 178 GLY A CA 1
ATOM 1300 C C . GLY A 1 178 ? -16.254 -18.208 46.711 1.00 73.31 178 GLY A C 1
ATOM 1301 O O . GLY A 1 178 ? -15.618 -18.317 47.757 1.00 73.31 178 GLY A O 1
ATOM 1302 N N . ASN A 1 179 ? -17.110 -17.206 46.497 1.00 77.25 179 ASN A N 1
ATOM 1303 C CA . ASN A 1 179 ? -17.384 -16.123 47.433 1.00 77.25 179 ASN A CA 1
ATOM 1304 C C . ASN A 1 179 ? -18.794 -16.251 48.019 1.00 77.25 179 ASN A C 1
ATOM 1306 O O . ASN A 1 179 ? -19.751 -16.617 47.333 1.00 77.25 179 ASN A O 1
ATOM 1310 N N . THR A 1 180 ? -18.934 -15.927 49.303 1.00 85.25 180 THR A N 1
ATOM 1311 C CA . THR A 1 180 ? -20.248 -15.826 49.942 1.00 85.25 180 THR A CA 1
ATOM 1312 C C . THR A 1 180 ? -20.853 -14.469 49.615 1.00 85.25 180 THR A C 1
ATOM 1314 O O . THR A 1 180 ? -20.444 -13.450 50.172 1.00 85.25 180 THR A O 1
ATOM 1317 N N . GLU A 1 181 ? -21.863 -14.461 48.751 1.00 89.50 181 GLU A N 1
ATOM 1318 C CA . GLU A 1 181 ? -22.756 -13.319 48.620 1.00 89.50 181 GLU A CA 1
ATOM 1319 C C . GLU A 1 181 ? -23.647 -13.259 49.861 1.00 89.50 181 GLU A C 1
ATOM 1321 O O . GLU A 1 181 ? -24.244 -14.265 50.253 1.00 89.50 181 GLU A O 1
ATOM 1326 N N . SER A 1 182 ? -23.720 -12.098 50.507 1.00 92.81 182 SER A N 1
ATOM 1327 C CA . SER A 1 182 ? -24.536 -11.884 51.701 1.00 92.81 182 SER A CA 1
ATOM 1328 C C . SER A 1 182 ? -25.163 -10.504 51.657 1.00 92.81 182 SER A C 1
ATOM 1330 O O . SER A 1 182 ? -24.475 -9.512 51.874 1.00 92.81 182 SER A O 1
ATOM 1332 N N . VAL A 1 183 ? -26.476 -10.440 51.472 1.00 94.75 183 VAL A N 1
ATOM 1333 C CA . VAL A 1 183 ? -27.233 -9.187 51.422 1.00 94.75 183 VAL A CA 1
ATOM 1334 C C . VAL A 1 183 ? -28.147 -9.109 52.632 1.00 94.75 183 VAL A C 1
ATOM 1336 O O . VAL A 1 183 ? -28.953 -10.010 52.862 1.00 94.75 183 VAL A O 1
ATOM 1339 N N . ILE A 1 184 ? -28.034 -8.040 53.412 1.00 95.88 184 ILE A N 1
ATOM 1340 C CA . ILE A 1 184 ? -28.936 -7.745 54.525 1.00 95.88 184 ILE A CA 1
ATOM 1341 C C . ILE A 1 184 ? -29.824 -6.575 54.117 1.00 95.88 184 ILE A C 1
ATOM 1343 O O . ILE A 1 184 ? -29.316 -5.533 53.718 1.00 95.88 184 ILE A O 1
ATOM 1347 N N . VAL A 1 185 ? -31.136 -6.736 54.259 1.00 96.25 185 VAL A N 1
ATOM 1348 C CA . VAL A 1 185 ? -32.143 -5.698 53.992 1.00 96.25 185 VAL A CA 1
ATOM 1349 C C . VAL A 1 185 ? -33.065 -5.517 55.194 1.00 96.25 185 VAL A C 1
ATOM 1351 O O . VAL A 1 185 ? -33.162 -6.394 56.065 1.00 96.25 185 VAL A O 1
ATOM 1354 N N . SER A 1 186 ? -33.758 -4.380 55.252 1.00 93.88 186 SER A N 1
ATOM 1355 C CA . SER A 1 186 ? -34.857 -4.186 56.198 1.00 93.88 186 SER A CA 1
ATOM 1356 C C . SER A 1 186 ? -35.988 -5.164 55.878 1.00 93.88 186 SER A C 1
ATOM 1358 O O . SER A 1 186 ? -36.339 -5.365 54.719 1.00 93.88 186 SER A O 1
ATOM 1360 N N . ALA A 1 187 ? -36.576 -5.790 56.900 1.00 92.81 187 ALA A N 1
ATOM 1361 C CA . ALA A 1 187 ? -37.727 -6.673 56.705 1.00 92.81 187 ALA A CA 1
ATOM 1362 C C . ALA A 1 187 ? -39.045 -5.903 56.526 1.00 92.81 187 ALA A C 1
ATOM 1364 O O . ALA A 1 187 ? -40.075 -6.521 56.274 1.00 92.81 187 ALA A O 1
ATOM 1365 N N . GLY A 1 188 ? -39.015 -4.578 56.704 1.00 90.44 188 GLY A N 1
ATOM 1366 C CA . GLY A 1 188 ? -40.143 -3.693 56.454 1.00 90.44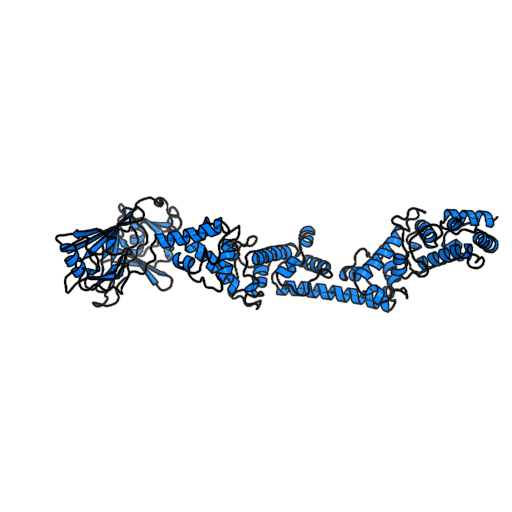 188 GLY A CA 1
ATOM 1367 C C . GLY A 1 188 ? -41.408 -3.974 57.276 1.00 90.44 188 GLY A C 1
ATOM 1368 O O . GLY A 1 188 ? -41.432 -4.695 58.281 1.00 90.44 188 GLY A O 1
ATOM 1369 N N . SER A 1 189 ? -42.483 -3.337 56.829 1.00 90.00 189 SER A N 1
ATOM 1370 C CA . SER A 1 189 ? -43.862 -3.418 57.301 1.00 90.00 189 SER A CA 1
ATOM 1371 C C . SER A 1 189 ? -44.812 -3.135 56.125 1.00 90.00 189 SER A C 1
ATOM 1373 O O . SER A 1 189 ? -44.366 -2.591 55.116 1.00 90.00 189 SER A O 1
ATOM 1375 N N . PRO A 1 190 ? -46.128 -3.379 56.256 1.00 87.50 190 PRO A N 1
ATOM 1376 C CA . PRO A 1 190 ? -47.084 -3.145 55.165 1.00 87.50 190 PRO A CA 1
ATOM 1377 C C . PRO A 1 190 ? -47.141 -1.707 54.618 1.00 87.50 190 PRO A C 1
ATOM 1379 O O . PRO A 1 190 ? -47.677 -1.484 53.536 1.00 87.50 190 PRO A O 1
ATOM 1382 N N . VAL A 1 191 ? -46.628 -0.725 55.369 1.00 83.94 191 VAL A N 1
ATOM 1383 C CA . VAL A 1 191 ? -46.614 0.703 54.995 1.00 83.94 191 VAL A CA 1
ATOM 1384 C C . VAL A 1 191 ? -45.207 1.265 54.777 1.00 83.94 191 VAL A C 1
ATOM 1386 O O . VAL A 1 191 ? -45.076 2.415 54.376 1.00 83.94 191 VAL A O 1
ATOM 1389 N N . ASN A 1 192 ? -44.167 0.481 55.062 1.00 88.19 192 ASN A N 1
ATOM 1390 C CA . ASN A 1 192 ? -42.771 0.869 54.881 1.00 88.19 192 ASN A CA 1
ATOM 1391 C C . ASN A 1 192 ? -41.971 -0.387 54.524 1.00 88.19 192 ASN A C 1
ATOM 1393 O O . ASN A 1 192 ? -41.654 -1.174 55.418 1.00 88.19 192 ASN A O 1
ATOM 1397 N N . TYR A 1 193 ? -41.748 -0.611 53.235 1.00 92.81 193 TYR A N 1
ATOM 1398 C CA . TYR A 1 193 ? -41.119 -1.802 52.671 1.00 92.81 193 TYR A CA 1
ATOM 1399 C C . TYR A 1 193 ? -40.216 -1.400 51.510 1.00 92.81 193 TYR A C 1
ATOM 1401 O O . TYR A 1 193 ? -40.480 -0.407 50.842 1.00 92.81 193 TYR A O 1
ATOM 1409 N N . ASP A 1 194 ? -39.240 -2.249 51.211 1.00 95.00 194 ASP A N 1
ATOM 1410 C CA . ASP A 1 194 ? -38.356 -2.104 50.055 1.00 95.00 194 ASP A CA 1
ATOM 1411 C C . ASP A 1 194 ? -38.759 -3.105 48.972 1.00 95.00 194 ASP A C 1
ATOM 1413 O O . ASP A 1 194 ? -39.332 -4.162 49.267 1.00 95.00 194 ASP A O 1
ATOM 1417 N N . LYS A 1 195 ? -38.455 -2.805 47.710 1.00 94.62 195 LYS A N 1
ATOM 1418 C CA . LYS A 1 195 ? -38.631 -3.725 46.585 1.00 94.62 195 LYS A CA 1
ATOM 1419 C C . LYS A 1 195 ? -37.340 -4.520 46.376 1.00 94.62 195 LYS A C 1
ATOM 1421 O O . LYS A 1 195 ? -36.324 -3.987 45.941 1.00 94.62 195 LYS A O 1
ATOM 1426 N N . LEU A 1 196 ? -37.399 -5.814 46.667 1.00 96.62 196 LEU A N 1
ATOM 1427 C CA . LEU A 1 196 ? -36.319 -6.774 46.454 1.00 96.62 196 LEU A CA 1
ATOM 1428 C C . LEU A 1 196 ? -36.509 -7.410 45.077 1.00 96.62 196 LEU A C 1
ATOM 1430 O O . LEU A 1 196 ? -37.504 -8.095 44.850 1.00 96.62 196 LEU A O 1
ATOM 1434 N N . ILE A 1 197 ? -35.595 -7.150 44.151 1.00 93.19 197 ILE A N 1
ATOM 1435 C CA . ILE A 1 197 ? -35.724 -7.488 42.732 1.00 93.19 197 ILE A CA 1
ATOM 1436 C C . ILE A 1 197 ? -34.723 -8.596 42.414 1.00 93.19 197 ILE A C 1
ATOM 1438 O O . ILE A 1 197 ? -33.525 -8.385 42.535 1.00 93.19 197 ILE A O 1
ATOM 1442 N N . PHE A 1 198 ? -35.207 -9.773 42.035 1.00 92.44 198 PHE A N 1
ATOM 1443 C CA . PHE A 1 198 ? -34.412 -10.952 41.689 1.00 92.44 198 PHE A CA 1
ATOM 1444 C C . PHE A 1 198 ? -34.404 -11.168 40.172 1.00 92.44 198 PHE A C 1
ATOM 1446 O O . PHE A 1 198 ? -35.112 -10.488 39.424 1.00 92.44 198 PHE A O 1
ATOM 1453 N N . ALA A 1 199 ? -33.623 -12.137 39.697 1.00 85.62 199 ALA A N 1
ATOM 1454 C CA . ALA A 1 199 ? -33.628 -12.526 38.285 1.00 85.62 199 ALA A CA 1
ATOM 1455 C C . ALA A 1 199 ? -34.969 -13.144 37.824 1.00 85.62 199 ALA A C 1
ATOM 1457 O O . ALA A 1 199 ? -35.284 -13.092 36.636 1.00 85.62 199 ALA A O 1
ATOM 1458 N N . ASP A 1 200 ? -35.775 -13.681 38.749 1.00 89.38 200 ASP A N 1
ATOM 1459 C CA . ASP A 1 200 ? -37.065 -14.344 38.491 1.00 89.38 200 ASP A CA 1
ATOM 1460 C C . ASP A 1 200 ? -38.299 -13.575 39.005 1.00 89.38 200 ASP A C 1
ATOM 1462 O O . ASP A 1 200 ? -39.417 -14.092 38.950 1.00 89.38 200 ASP A O 1
ATOM 1466 N N . GLY A 1 201 ? -38.126 -12.339 39.483 1.00 90.31 201 GLY A N 1
ATOM 1467 C CA . GLY A 1 201 ? -39.225 -11.449 39.865 1.00 90.31 201 GLY A CA 1
ATOM 1468 C C . GLY A 1 201 ? -38.886 -10.548 41.046 1.00 90.31 201 GLY A C 1
ATOM 1469 O O . GLY A 1 201 ? -37.839 -10.678 41.675 1.00 90.31 201 GLY A O 1
ATOM 1470 N N . ALA A 1 202 ? -39.792 -9.637 41.383 1.00 95.38 202 ALA A N 1
ATOM 1471 C CA . ALA A 1 202 ? -39.638 -8.732 42.512 1.00 95.38 202 ALA A CA 1
ATOM 1472 C C . ALA A 1 202 ? -40.672 -8.991 43.610 1.00 95.38 202 ALA A C 1
ATOM 1474 O O . ALA A 1 202 ? -41.832 -9.303 43.342 1.00 95.38 202 ALA A O 1
ATOM 1475 N N . VAL A 1 203 ? -40.263 -8.803 44.862 1.00 96.88 203 VAL A N 1
ATOM 1476 C CA . VAL A 1 203 ? -41.114 -8.923 46.052 1.00 96.88 203 VAL A CA 1
ATOM 1477 C C . VAL A 1 203 ? -40.921 -7.722 46.968 1.00 96.88 203 VAL A C 1
ATOM 1479 O O . VAL A 1 203 ? -39.852 -7.115 47.001 1.00 96.88 203 VAL A O 1
ATOM 1482 N N . LYS A 1 204 ? -41.943 -7.385 47.752 1.00 97.00 204 LYS A N 1
ATOM 1483 C CA . LYS A 1 204 ? -41.812 -6.404 48.838 1.00 97.00 204 LYS A CA 1
ATOM 1484 C C . LYS A 1 204 ? -41.124 -7.057 50.039 1.00 97.00 204 LYS A C 1
ATOM 1486 O O . LYS A 1 204 ? -41.373 -8.232 50.319 1.00 97.00 204 LYS A O 1
ATOM 1491 N N . SER A 1 205 ? -40.286 -6.326 50.768 1.00 95.88 205 SER A N 1
ATOM 1492 C CA . SER A 1 205 ? -39.521 -6.888 51.887 1.00 95.88 205 SER A CA 1
ATOM 1493 C C . SER A 1 205 ? -40.402 -7.396 53.040 1.00 95.88 205 SER A C 1
ATOM 1495 O O . SER A 1 205 ? -40.091 -8.428 53.637 1.00 95.88 205 SER A O 1
ATOM 1497 N N . ASP A 1 206 ? -41.559 -6.777 53.288 1.00 95.94 206 ASP A N 1
ATOM 1498 C CA . ASP A 1 206 ? -42.546 -7.229 54.279 1.00 95.94 206 ASP A CA 1
ATOM 1499 C C . ASP A 1 206 ? -43.243 -8.539 53.867 1.00 95.94 206 ASP A C 1
ATOM 1501 O O . ASP A 1 206 ? -43.456 -9.429 54.697 1.00 95.94 206 ASP A O 1
ATOM 1505 N N . GLN A 1 207 ? -43.539 -8.700 52.576 1.00 97.12 207 GLN A N 1
ATOM 1506 C CA . GLN A 1 207 ? -44.104 -9.934 52.027 1.00 97.12 207 GLN A CA 1
ATOM 1507 C C . GLN A 1 207 ? -43.059 -11.052 51.967 1.00 97.12 207 GLN A C 1
ATOM 1509 O O . GLN A 1 207 ? -43.362 -12.199 52.305 1.00 97.12 207 GLN A O 1
ATOM 1514 N N . ALA A 1 208 ? -41.805 -10.721 51.640 1.00 96.38 208 ALA A N 1
ATOM 1515 C CA . ALA A 1 208 ? -40.681 -11.645 51.739 1.00 96.38 208 ALA A CA 1
ATOM 1516 C C . ALA A 1 208 ? -40.531 -12.160 53.178 1.00 96.38 208 ALA A C 1
ATOM 1518 O O . ALA A 1 208 ? -40.457 -13.369 53.391 1.00 96.38 208 ALA A O 1
ATOM 1519 N N . LYS A 1 209 ? -40.580 -11.272 54.182 1.00 95.81 209 LYS A N 1
ATOM 1520 C CA . LYS A 1 209 ? -40.582 -11.651 55.604 1.00 95.81 209 LYS A CA 1
ATOM 1521 C C . LYS A 1 209 ? -41.715 -12.622 55.939 1.00 95.81 209 LYS A C 1
ATOM 1523 O O . LYS A 1 209 ? -41.467 -13.624 56.616 1.00 95.81 209 LYS A O 1
ATOM 1528 N N . ALA A 1 210 ? -42.942 -12.329 55.507 1.00 94.94 210 ALA A N 1
ATOM 1529 C CA . ALA A 1 210 ? -44.101 -13.174 55.787 1.00 94.94 210 ALA A CA 1
ATOM 1530 C C . ALA A 1 210 ? -43.921 -14.582 55.198 1.00 94.94 210 ALA A C 1
ATOM 1532 O O . ALA A 1 210 ? -44.118 -15.568 55.907 1.00 94.94 210 ALA A O 1
ATOM 1533 N N . ALA A 1 211 ? -43.467 -14.673 53.945 1.00 95.19 211 ALA A N 1
ATOM 1534 C CA . ALA A 1 211 ? -43.216 -15.945 53.275 1.00 95.19 211 ALA A CA 1
ATOM 1535 C C . ALA A 1 211 ? -42.080 -16.741 53.939 1.00 95.19 211 ALA A C 1
ATOM 1537 O O . ALA A 1 211 ? -42.266 -17.909 54.272 1.00 95.19 211 ALA A O 1
ATOM 1538 N N . ILE A 1 212 ? -40.942 -16.094 54.221 1.00 95.69 212 ILE A N 1
ATOM 1539 C CA . ILE A 1 212 ? -39.777 -16.713 54.876 1.00 95.69 212 ILE A CA 1
ATOM 1540 C C . ILE A 1 212 ? -40.126 -17.227 56.284 1.00 95.69 212 ILE A C 1
ATOM 1542 O O . ILE A 1 212 ? -39.584 -18.241 56.715 1.00 95.69 212 ILE A O 1
ATOM 1546 N N . SER A 1 213 ? -41.043 -16.564 57.002 1.00 93.94 213 SER A N 1
ATOM 1547 C CA . SER A 1 213 ? -41.499 -17.016 58.331 1.00 93.94 213 SER A CA 1
ATOM 1548 C C . SER A 1 213 ? -42.302 -18.321 58.287 1.00 93.94 213 SER A C 1
ATOM 1550 O O . SER A 1 213 ? -42.399 -19.005 59.304 1.00 93.94 213 SER A O 1
ATOM 1552 N N . ILE A 1 214 ? -42.903 -18.641 57.138 1.00 94.06 214 ILE A N 1
ATOM 1553 C CA . ILE A 1 214 ? -43.701 -19.853 56.926 1.00 94.06 214 ILE A CA 1
ATOM 1554 C C . ILE A 1 214 ? -42.819 -20.957 56.341 1.00 94.06 214 ILE A C 1
ATOM 1556 O O . ILE A 1 214 ? -42.792 -22.066 56.871 1.00 94.06 214 ILE A O 1
ATOM 1560 N N . ASP A 1 215 ? -42.113 -20.647 55.253 1.00 92.38 215 ASP A N 1
ATOM 1561 C CA . ASP A 1 215 ? -41.233 -21.570 54.541 1.00 92.38 215 ASP A CA 1
ATOM 1562 C C . ASP A 1 215 ? -40.044 -20.806 53.922 1.00 92.38 215 ASP A C 1
ATOM 1564 O O . ASP A 1 215 ? -40.173 -20.217 52.843 1.00 92.38 215 ASP A O 1
ATOM 1568 N N . PRO A 1 216 ? -38.864 -20.804 54.569 1.00 88.81 216 PRO A N 1
ATOM 1569 C CA . PRO A 1 216 ? -37.683 -20.108 54.059 1.00 88.81 216 PRO A CA 1
ATOM 1570 C C . PRO A 1 216 ? -37.124 -20.712 52.757 1.00 88.81 216 PRO A C 1
ATOM 1572 O O . PRO A 1 216 ? -36.340 -20.048 52.074 1.00 88.81 216 PRO A O 1
ATOM 1575 N N . LEU A 1 217 ? -37.524 -21.940 52.397 1.00 87.38 217 LEU A N 1
ATOM 1576 C CA . LEU A 1 217 ? -37.138 -22.624 51.156 1.00 87.38 217 LEU A CA 1
ATOM 1577 C C . LEU A 1 217 ? -38.247 -22.587 50.090 1.00 87.38 217 LEU A C 1
ATOM 1579 O O . LEU A 1 217 ? -38.075 -23.146 49.006 1.00 87.38 217 LEU A O 1
ATOM 1583 N N . GLY A 1 218 ? -39.369 -21.923 50.376 1.00 89.50 218 GLY A N 1
ATOM 1584 C CA . GLY A 1 218 ? -40.513 -21.851 49.477 1.00 89.50 218 GLY A CA 1
ATOM 1585 C C . GLY A 1 218 ? -40.199 -21.109 48.165 1.00 89.50 218 GLY A C 1
ATOM 1586 O O . GLY A 1 218 ? -39.396 -20.167 48.157 1.00 89.50 218 GLY A O 1
ATOM 1587 N N . PRO A 1 219 ? -40.836 -21.493 47.041 1.00 92.94 219 PRO A N 1
ATOM 1588 C CA . PRO A 1 219 ? -40.649 -20.829 45.751 1.00 92.94 219 PRO A CA 1
ATOM 1589 C C . PRO A 1 219 ? -41.238 -19.411 45.745 1.00 92.94 219 PRO A C 1
ATOM 1591 O O . PRO A 1 219 ? -42.183 -19.115 46.480 1.00 92.94 219 PRO A O 1
ATOM 1594 N N . ILE A 1 220 ? -40.731 -18.544 44.860 1.00 93.38 220 ILE A N 1
ATOM 1595 C CA . ILE A 1 220 ? -41.117 -17.120 44.800 1.00 93.38 220 ILE A CA 1
ATOM 1596 C C . ILE A 1 220 ? -42.624 -16.912 44.577 1.00 93.38 220 ILE A C 1
ATOM 1598 O O . ILE A 1 220 ? -43.212 -15.975 45.103 1.00 93.38 220 ILE A O 1
ATOM 1602 N N . ASN A 1 221 ? -43.291 -17.834 43.875 1.00 92.31 221 ASN A N 1
ATOM 1603 C CA . ASN A 1 221 ? -44.731 -17.768 43.606 1.00 92.31 221 ASN A CA 1
ATOM 1604 C C . ASN A 1 221 ? -45.625 -18.012 44.841 1.00 92.31 221 ASN A C 1
ATOM 1606 O O . ASN A 1 221 ? -46.848 -17.919 44.736 1.00 92.31 221 ASN A O 1
ATOM 1610 N N . LYS A 1 222 ? -45.039 -18.357 45.996 1.00 92.62 222 LYS A N 1
ATOM 1611 C CA . LYS A 1 222 ? -45.727 -18.410 47.295 1.00 92.62 222 LYS A CA 1
ATOM 1612 C C . LYS A 1 222 ? -45.600 -17.111 48.084 1.00 92.62 222 LYS A C 1
ATOM 1614 O O . LYS A 1 222 ? -46.263 -16.980 49.110 1.00 92.62 222 LYS A O 1
ATOM 1619 N N . VAL A 1 223 ? -44.796 -16.161 47.611 1.00 95.25 223 VAL A N 1
ATOM 1620 C CA . VAL A 1 223 ? -44.757 -14.807 48.157 1.00 95.25 223 VAL A CA 1
ATOM 1621 C C . VAL A 1 223 ? -45.970 -14.039 47.630 1.00 95.25 223 VAL A C 1
ATOM 1623 O O . VAL A 1 223 ? -46.215 -13.986 46.425 1.00 95.25 223 VAL A O 1
ATOM 1626 N N . THR A 1 224 ? -46.756 -13.464 48.537 1.00 95.25 224 THR A N 1
ATOM 1627 C CA . THR A 1 224 ? -47.892 -12.602 48.185 1.00 95.25 224 THR A CA 1
ATOM 1628 C C . THR A 1 224 ? -47.398 -11.351 47.450 1.00 95.25 224 THR A C 1
ATOM 1630 O O . THR A 1 224 ? -46.339 -10.823 47.781 1.00 95.25 224 THR A O 1
ATOM 1633 N N . ASP A 1 225 ? -48.171 -10.859 46.477 1.00 92.75 225 ASP A N 1
ATOM 1634 C CA . ASP A 1 225 ? -47.852 -9.667 45.673 1.00 92.75 225 ASP A CA 1
ATOM 1635 C C . ASP A 1 225 ? -46.514 -9.735 44.903 1.00 92.75 225 ASP A C 1
ATOM 1637 O O . ASP A 1 225 ? -45.860 -8.707 44.711 1.00 92.75 225 ASP A O 1
ATOM 1641 N N . VAL A 1 226 ? -46.085 -10.920 44.448 1.00 94.69 226 VAL A N 1
ATOM 1642 C CA . VAL A 1 226 ? -44.918 -11.013 43.554 1.00 94.69 226 VAL A CA 1
ATOM 1643 C C . VAL A 1 226 ? -45.184 -10.249 42.248 1.00 94.69 226 VAL A C 1
ATOM 1645 O O . VAL A 1 226 ? -46.238 -10.398 41.626 1.00 94.69 226 VAL A O 1
ATOM 1648 N N . ASP A 1 227 ? -44.219 -9.442 41.821 1.00 94.88 227 ASP A N 1
ATOM 1649 C CA . ASP A 1 227 ? -44.198 -8.775 40.521 1.00 94.88 227 ASP A CA 1
ATOM 1650 C C . ASP A 1 227 ? -43.253 -9.552 39.591 1.00 94.88 227 ASP A C 1
ATOM 1652 O O . ASP A 1 227 ? -42.036 -9.381 39.679 1.00 94.88 227 ASP A O 1
ATOM 1656 N N . PRO A 1 228 ? -43.774 -10.411 38.696 1.00 88.81 228 PRO A N 1
ATOM 1657 C CA . PRO A 1 228 ? -42.940 -11.229 37.818 1.00 88.81 228 PRO A CA 1
ATOM 1658 C C . PRO A 1 228 ? -42.327 -10.436 36.652 1.00 88.81 228 PRO A C 1
ATOM 1660 O O . PRO A 1 228 ? -41.577 -11.002 35.863 1.00 88.81 228 PRO A O 1
ATOM 1663 N N . THR A 1 229 ? -42.681 -9.157 36.486 1.00 86.25 229 THR A N 1
ATOM 1664 C CA . THR A 1 229 ? -42.247 -8.337 35.343 1.00 86.25 229 THR A CA 1
ATOM 1665 C C . THR A 1 229 ? -41.048 -7.457 35.666 1.00 86.25 229 THR A C 1
ATOM 1667 O O . THR A 1 229 ? -40.246 -7.162 34.782 1.00 86.25 229 THR A O 1
ATOM 1670 N N . THR A 1 230 ? -40.895 -7.063 36.931 1.00 87.06 230 THR A N 1
ATOM 1671 C CA . THR A 1 230 ? -39.693 -6.373 37.399 1.00 87.06 230 THR A CA 1
ATOM 1672 C C . THR A 1 230 ? -38.645 -7.412 37.780 1.00 87.06 230 THR A C 1
ATOM 1674 O O . THR A 1 230 ? -38.758 -8.048 38.825 1.00 87.06 230 THR A O 1
ATOM 1677 N N . VAL A 1 231 ? -37.622 -7.567 36.942 1.00 84.38 231 VAL A N 1
ATOM 1678 C CA . VAL A 1 231 ? -36.497 -8.489 37.157 1.00 84.38 231 VAL A CA 1
ATOM 1679 C C . VAL A 1 231 ? -35.167 -7.750 37.076 1.00 84.38 231 VAL A C 1
ATOM 1681 O O . VAL A 1 231 ? -35.064 -6.706 36.425 1.00 84.38 231 VAL A O 1
ATOM 1684 N N . THR A 1 232 ? -34.130 -8.297 37.703 1.00 78.88 232 THR A N 1
ATOM 1685 C CA . THR A 1 232 ? -32.762 -7.804 37.518 1.00 78.88 232 THR A CA 1
ATOM 1686 C C . THR A 1 232 ? -32.290 -8.134 36.099 1.00 78.88 232 THR A C 1
ATOM 1688 O O . THR A 1 232 ? -32.376 -9.297 35.702 1.00 78.88 232 THR A O 1
ATOM 1691 N N . PRO A 1 233 ? -31.782 -7.163 35.313 1.00 60.22 233 PRO A N 1
ATOM 1692 C CA . PRO A 1 233 ? -31.222 -7.440 33.993 1.00 60.22 233 PRO A CA 1
ATOM 1693 C C . PRO A 1 233 ? -30.046 -8.422 34.107 1.00 60.22 233 PRO A C 1
ATOM 1695 O O . PRO A 1 233 ? -29.004 -8.101 34.675 1.00 60.22 233 PRO A O 1
ATOM 1698 N N . VAL A 1 234 ? -30.237 -9.641 33.603 1.00 56.62 234 VAL A N 1
ATOM 1699 C CA . VAL A 1 234 ? -29.310 -10.767 33.768 1.00 56.62 234 VAL A CA 1
ATOM 1700 C C . VAL A 1 234 ? -28.136 -10.633 32.794 1.00 56.62 234 VAL A C 1
ATOM 1702 O O . VAL A 1 234 ? -28.200 -11.098 31.658 1.00 56.62 234 VAL A O 1
ATOM 1705 N N . ILE A 1 235 ? -27.060 -9.985 33.234 1.00 62.00 235 ILE A N 1
ATOM 1706 C CA . ILE A 1 235 ? -25.704 -10.340 32.806 1.00 62.00 235 ILE A CA 1
ATOM 1707 C C . ILE A 1 235 ? -24.923 -10.586 34.098 1.00 62.00 235 ILE A C 1
ATOM 1709 O O . ILE A 1 235 ? -24.551 -9.634 34.784 1.00 62.00 235 ILE A O 1
ATOM 1713 N N . SER A 1 236 ? -24.772 -11.853 34.487 1.00 66.81 236 SER A N 1
ATOM 1714 C CA . SER A 1 236 ? -23.955 -12.215 35.652 1.00 66.81 236 SER A CA 1
ATOM 1715 C C . SER A 1 236 ? -22.475 -11.960 35.369 1.00 66.81 236 SER A C 1
ATOM 1717 O O . SER A 1 236 ? -22.057 -11.919 34.208 1.00 66.81 236 SER A O 1
ATOM 1719 N N . ASP A 1 237 ? -21.660 -11.833 36.417 1.00 69.06 237 ASP A N 1
ATOM 1720 C CA . ASP A 1 237 ? -20.213 -11.646 36.249 1.00 69.06 237 ASP A CA 1
ATOM 1721 C C . ASP A 1 237 ? -19.579 -12.855 35.534 1.00 69.06 237 ASP A C 1
ATOM 1723 O O . ASP A 1 237 ? -18.633 -12.690 34.767 1.00 69.06 237 ASP A O 1
ATOM 1727 N N . ASP A 1 238 ? -20.167 -14.050 35.675 1.00 72.38 238 ASP A N 1
ATOM 1728 C CA . ASP A 1 238 ? -19.774 -15.253 34.928 1.00 72.38 238 ASP A CA 1
ATOM 1729 C C . ASP A 1 238 ? -20.038 -15.139 33.431 1.00 72.38 238 ASP A C 1
ATOM 1731 O O . ASP A 1 238 ? -19.235 -15.599 32.622 1.00 72.38 238 ASP A O 1
ATOM 1735 N N . GLN A 1 239 ? -21.160 -14.531 33.040 1.00 76.81 239 GLN A N 1
ATOM 1736 C CA . GLN A 1 239 ? -21.473 -14.317 31.630 1.00 76.81 239 GLN A CA 1
ATOM 1737 C C . GLN A 1 239 ? -20.524 -13.289 31.014 1.00 76.81 239 GLN A C 1
ATOM 1739 O O . GLN A 1 239 ? -20.067 -13.497 29.890 1.00 76.81 239 GLN A O 1
ATOM 1744 N N . VAL A 1 240 ? -20.182 -12.224 31.751 1.00 79.38 240 VAL A N 1
ATOM 1745 C CA . VAL A 1 240 ? -19.154 -11.260 31.326 1.00 79.38 240 VAL A CA 1
ATOM 1746 C C . VAL A 1 240 ? -17.800 -11.959 31.194 1.00 79.38 240 VAL A C 1
ATOM 1748 O O . VAL A 1 240 ? -17.168 -11.861 30.146 1.00 79.38 240 VAL A O 1
ATOM 1751 N N . ALA A 1 241 ? -17.374 -12.711 32.213 1.00 81.44 241 ALA A N 1
ATOM 1752 C CA . ALA A 1 241 ? -16.098 -13.423 32.211 1.00 81.44 241 ALA A CA 1
ATOM 1753 C C . ALA A 1 241 ? -16.012 -14.458 31.078 1.00 81.44 241 ALA A C 1
ATOM 1755 O O . ALA A 1 241 ? -14.989 -14.547 30.403 1.00 81.44 241 ALA A O 1
ATOM 1756 N N . ALA A 1 242 ? -17.091 -15.199 30.814 1.00 83.62 242 ALA A N 1
ATOM 1757 C CA . ALA A 1 242 ? -17.163 -16.140 29.700 1.00 83.62 242 ALA A CA 1
ATOM 1758 C C . ALA A 1 242 ? -17.099 -15.434 28.337 1.00 83.62 242 ALA A C 1
ATOM 1760 O O . ALA A 1 242 ? -16.453 -15.937 27.416 1.00 83.62 242 ALA A O 1
ATOM 1761 N N . ALA A 1 243 ? -17.735 -14.268 28.196 1.00 90.75 243 ALA A N 1
ATOM 1762 C CA . ALA A 1 243 ? -17.664 -13.473 26.975 1.00 90.75 243 ALA A CA 1
ATOM 1763 C C . ALA A 1 243 ? -16.254 -12.907 26.740 1.00 90.75 243 ALA A C 1
ATOM 1765 O O . ALA A 1 243 ? -15.734 -13.031 25.634 1.00 90.75 243 ALA A O 1
ATOM 1766 N N . LEU A 1 244 ? -15.608 -12.371 27.782 1.00 91.94 244 LEU A N 1
ATOM 1767 C CA . LEU A 1 244 ? -14.213 -11.922 27.727 1.00 91.94 244 LEU A CA 1
ATOM 1768 C C . LEU A 1 244 ? -13.269 -13.075 27.364 1.00 91.94 244 LEU A C 1
ATOM 1770 O O . LEU A 1 244 ? -12.485 -12.937 26.433 1.00 91.94 244 LEU A O 1
ATOM 1774 N N . ALA A 1 245 ? -13.412 -14.241 28.003 1.00 95.19 245 ALA A N 1
ATOM 1775 C CA . ALA A 1 245 ? -12.624 -15.436 27.689 1.00 95.19 245 ALA A CA 1
ATOM 1776 C C . ALA A 1 245 ? -12.861 -15.959 26.261 1.00 95.19 245 ALA A C 1
ATOM 1778 O O . ALA A 1 245 ? -11.957 -16.510 25.637 1.00 95.19 245 ALA A O 1
ATOM 1779 N N . THR A 1 246 ? -14.077 -15.795 25.733 1.00 98.44 246 THR A N 1
ATOM 1780 C CA . THR A 1 246 ? -14.391 -16.138 24.339 1.00 98.44 246 THR A CA 1
ATOM 1781 C C . THR A 1 246 ? -13.655 -15.211 23.375 1.00 98.44 246 THR A C 1
ATOM 1783 O O . THR A 1 246 ? -13.096 -15.690 22.392 1.00 98.44 246 THR A O 1
ATOM 1786 N N . ILE A 1 247 ? -13.632 -13.905 23.659 1.00 98.50 247 ILE A N 1
ATOM 1787 C CA . ILE A 1 247 ? -12.956 -12.900 22.830 1.00 98.50 247 ILE A CA 1
ATOM 1788 C C . ILE A 1 247 ? -11.434 -13.071 22.892 1.00 98.50 247 ILE A C 1
ATOM 1790 O O . ILE A 1 247 ? -10.804 -13.203 21.844 1.00 98.50 247 ILE A O 1
ATOM 1794 N N . SER A 1 248 ? -10.845 -13.148 24.089 1.00 98.25 248 SER A N 1
ATOM 1795 C CA . SER A 1 248 ? -9.398 -13.334 24.248 1.00 98.25 248 SER A CA 1
ATOM 1796 C C . SER A 1 248 ? -8.922 -14.675 23.690 1.00 98.25 248 SER A C 1
ATOM 1798 O O . SER A 1 248 ? -7.921 -14.732 22.980 1.00 98.25 248 SER A O 1
ATOM 1800 N N . GLY A 1 249 ? -9.676 -15.754 23.919 1.00 98.25 249 GLY A N 1
ATOM 1801 C CA . GLY A 1 249 ? -9.372 -17.064 23.348 1.00 98.25 249 GLY A CA 1
ATOM 1802 C C . GLY A 1 249 ? -9.496 -17.101 21.822 1.00 98.25 249 GLY A C 1
ATOM 1803 O O . GLY A 1 249 ? -8.773 -17.853 21.172 1.00 98.25 249 GLY A O 1
ATOM 1804 N N . ALA A 1 250 ? -10.392 -16.300 21.237 1.00 98.50 250 ALA A N 1
ATOM 1805 C CA . ALA A 1 250 ? -10.482 -16.163 19.788 1.00 98.50 250 ALA A CA 1
ATOM 1806 C C . ALA A 1 250 ? -9.283 -15.410 19.200 1.00 98.50 250 ALA A C 1
ATOM 1808 O O . ALA A 1 250 ? -8.796 -15.816 18.145 1.00 98.50 250 ALA A O 1
ATOM 1809 N N . ALA A 1 251 ? -8.787 -14.391 19.909 1.00 98.38 251 ALA A N 1
ATOM 1810 C CA . ALA A 1 251 ? -7.578 -13.666 19.537 1.00 98.38 251 ALA A CA 1
ATOM 1811 C C . ALA A 1 251 ? -6.329 -14.564 19.581 1.00 98.38 251 ALA A C 1
ATOM 1813 O O . ALA A 1 251 ? -5.636 -14.710 18.585 1.00 98.38 251 ALA A O 1
ATOM 1814 N N . ASP A 1 252 ? -6.099 -15.301 20.676 1.00 97.94 252 ASP A N 1
ATOM 1815 C CA . ASP A 1 252 ? -4.953 -16.230 20.777 1.00 97.94 252 ASP A CA 1
ATOM 1816 C C . ASP A 1 252 ? -4.944 -17.323 19.695 1.00 97.94 252 ASP A C 1
ATOM 1818 O O . ASP A 1 252 ? -3.887 -17.825 19.303 1.00 97.94 252 ASP A O 1
ATOM 1822 N N . MET A 1 253 ? -6.126 -17.736 19.234 1.00 97.81 253 MET A N 1
ATOM 1823 C CA . MET A 1 253 ? -6.276 -18.779 18.220 1.00 97.81 253 MET A CA 1
ATOM 1824 C C . MET A 1 253 ? -6.409 -18.237 16.793 1.00 97.81 253 MET A C 1
ATOM 1826 O O . MET A 1 253 ? -6.525 -19.053 15.875 1.00 97.81 253 MET A O 1
ATOM 1830 N N . ASN A 1 254 ? -6.428 -16.913 16.601 1.00 97.94 254 ASN A N 1
ATOM 1831 C CA . ASN A 1 254 ? -6.744 -16.250 15.334 1.00 97.94 254 ASN A CA 1
ATOM 1832 C C . ASN A 1 254 ? -7.981 -16.856 14.645 1.00 97.94 254 ASN A C 1
ATOM 1834 O O . ASN A 1 254 ? -7.941 -17.249 13.476 1.00 97.94 254 ASN A O 1
ATOM 1838 N N . ASN A 1 255 ? -9.067 -17.030 15.404 1.00 97.81 255 ASN A N 1
ATOM 1839 C CA . ASN A 1 255 ? -10.307 -17.634 14.913 1.00 97.81 255 ASN A CA 1
ATOM 1840 C C . ASN A 1 255 ? -11.573 -16.873 15.332 1.00 97.81 255 ASN A C 1
ATOM 1842 O O . ASN A 1 255 ? -12.636 -17.474 15.493 1.00 97.81 255 ASN A O 1
ATOM 1846 N N . ALA A 1 256 ? -11.468 -15.566 15.546 1.00 98.38 256 ALA A N 1
ATOM 1847 C CA . ALA A 1 256 ? -12.612 -14.683 15.689 1.00 98.38 256 ALA A CA 1
ATOM 1848 C C . ALA A 1 256 ? -13.444 -14.685 14.397 1.00 98.38 256 ALA A C 1
ATOM 1850 O O . ALA A 1 256 ? -12.933 -14.518 13.289 1.00 98.38 256 ALA A O 1
ATOM 1851 N N . ASP A 1 257 ? -14.748 -14.887 14.545 1.00 97.62 257 ASP A N 1
ATOM 1852 C CA . ASP A 1 257 ? -15.716 -14.885 13.454 1.00 97.62 257 ASP A CA 1
ATOM 1853 C C . ASP A 1 257 ? -17.099 -14.480 13.987 1.00 97.62 257 ASP A C 1
ATOM 1855 O O . ASP A 1 257 ? -17.333 -14.416 15.196 1.00 97.62 257 ASP A O 1
ATOM 1859 N N . ALA A 1 258 ? -18.054 -14.216 13.091 1.00 96.00 258 ALA A N 1
ATOM 1860 C CA . ALA A 1 258 ? -19.382 -13.737 13.481 1.00 96.00 258 ALA A CA 1
ATOM 1861 C C . ALA A 1 258 ? -20.192 -14.730 14.346 1.00 96.00 258 ALA A C 1
ATOM 1863 O O . ALA A 1 258 ? -21.183 -14.331 14.961 1.00 96.00 258 ALA A O 1
ATOM 1864 N N . THR A 1 259 ? -19.798 -16.006 14.399 1.00 94.12 259 THR A N 1
ATOM 1865 C CA . THR A 1 259 ? -20.430 -17.049 15.218 1.00 94.12 259 THR A CA 1
ATOM 1866 C C . THR A 1 259 ? -19.772 -17.196 16.591 1.00 94.12 259 THR A C 1
ATOM 1868 O O . THR A 1 259 ? -20.478 -17.413 17.576 1.00 94.12 259 THR A O 1
ATOM 1871 N N . ARG A 1 260 ? -18.445 -17.038 16.676 1.00 95.94 260 ARG A N 1
ATOM 1872 C CA . ARG A 1 260 ? -17.650 -17.160 17.909 1.00 95.94 260 ARG A CA 1
ATOM 1873 C C . ARG A 1 260 ? -17.639 -15.860 18.703 1.00 95.94 260 ARG A C 1
ATOM 1875 O O . ARG A 1 260 ? -17.972 -15.853 19.883 1.00 95.94 260 ARG A O 1
ATOM 1882 N N . THR A 1 261 ? -17.332 -14.755 18.040 1.00 97.44 261 THR A N 1
ATOM 1883 C CA . THR A 1 261 ? -17.274 -13.400 18.596 1.00 97.44 261 THR A CA 1
ATOM 1884 C C . THR A 1 261 ? -18.367 -12.564 17.940 1.00 97.44 261 THR A C 1
ATOM 1886 O O . THR A 1 261 ? -18.122 -11.643 17.172 1.00 97.44 261 THR A O 1
ATOM 1889 N N . SER A 1 262 ? -19.626 -12.926 18.199 1.00 96.94 262 SER A N 1
ATOM 1890 C CA . SER A 1 262 ? -20.779 -12.178 17.680 1.00 96.94 262 SER A CA 1
ATOM 1891 C C . SER A 1 262 ? -20.945 -10.824 18.384 1.00 96.94 262 SER A C 1
ATOM 1893 O O . SER A 1 262 ? -20.477 -10.629 19.507 1.00 96.94 262 SER A O 1
ATOM 1895 N N . ALA A 1 263 ? -21.714 -9.903 17.792 1.00 90.50 263 ALA A N 1
ATOM 1896 C CA . ALA A 1 263 ? -22.059 -8.627 18.434 1.00 90.50 263 ALA A CA 1
ATOM 1897 C C . ALA A 1 263 ? -22.709 -8.801 19.827 1.00 90.50 263 ALA A C 1
ATOM 1899 O O . ALA A 1 263 ? -22.549 -7.947 20.700 1.00 90.50 263 ALA A O 1
ATOM 1900 N N . LEU A 1 264 ? -23.410 -9.920 20.065 1.00 87.56 264 LEU A N 1
ATOM 1901 C CA . LEU A 1 264 ? -23.953 -10.250 21.383 1.00 87.56 264 LEU A CA 1
ATOM 1902 C C . LEU A 1 264 ? -22.845 -10.574 22.392 1.00 87.56 264 LEU A C 1
ATOM 1904 O O . LEU A 1 264 ? -22.936 -10.117 23.523 1.00 87.56 264 LEU A O 1
ATOM 1908 N N . VAL A 1 265 ? -21.795 -11.298 21.990 1.00 94.12 265 VAL A N 1
ATOM 1909 C CA . VAL A 1 265 ? -20.653 -11.619 22.866 1.00 94.12 265 VAL A CA 1
ATOM 1910 C C . VAL A 1 265 ? -19.941 -10.338 23.299 1.00 94.12 265 VAL A C 1
ATOM 1912 O O . VAL A 1 265 ? -19.727 -10.142 24.492 1.00 94.12 265 VAL A O 1
ATOM 1915 N N . TYR A 1 266 ? -19.682 -9.409 22.374 1.00 91.81 266 TYR A N 1
ATOM 1916 C CA . TYR A 1 266 ? -19.129 -8.091 22.716 1.00 91.81 266 TYR A CA 1
ATOM 1917 C C . TYR A 1 266 ? -20.027 -7.313 23.681 1.00 91.81 266 TYR A C 1
ATOM 1919 O O . TYR A 1 266 ? -19.550 -6.786 24.686 1.00 91.81 266 TYR A O 1
ATOM 1927 N N . LYS A 1 267 ? -21.339 -7.284 23.423 1.00 84.44 267 LYS A N 1
ATOM 1928 C CA . LYS A 1 267 ? -22.305 -6.630 24.313 1.00 84.44 267 LYS A CA 1
ATOM 1929 C C . LYS A 1 267 ? -22.315 -7.262 25.710 1.00 84.44 267 LYS A C 1
ATOM 1931 O O . LYS A 1 267 ? -22.367 -6.535 26.698 1.00 84.44 267 LYS A O 1
ATOM 1936 N N . THR A 1 268 ? -22.242 -8.590 25.802 1.00 82.81 268 THR A N 1
ATOM 1937 C CA . THR A 1 268 ? -22.143 -9.327 27.072 1.00 82.81 268 THR A CA 1
ATOM 1938 C C . THR A 1 268 ? -20.832 -9.031 27.798 1.00 82.81 268 THR A C 1
ATOM 1940 O O . THR A 1 268 ? -20.840 -8.892 29.015 1.00 82.81 268 THR A O 1
ATOM 1943 N N . ALA A 1 269 ? -19.731 -8.837 27.070 1.00 81.69 269 ALA A N 1
ATOM 1944 C CA . ALA A 1 269 ? -18.448 -8.389 27.611 1.00 81.69 269 ALA A CA 1
ATOM 1945 C C . ALA A 1 269 ? -18.436 -6.903 28.042 1.00 81.69 269 ALA A C 1
ATOM 1947 O O . ALA A 1 269 ? -17.396 -6.395 28.458 1.00 81.69 269 ALA A O 1
ATOM 1948 N N . GLY A 1 270 ? -19.560 -6.184 27.934 1.00 80.31 270 GLY A N 1
ATOM 1949 C CA . GLY A 1 270 ? -19.666 -4.763 28.281 1.00 80.31 270 GLY A CA 1
ATOM 1950 C C . GLY A 1 270 ? -19.093 -3.809 27.226 1.00 80.31 270 GLY A C 1
ATOM 1951 O O . GLY A 1 270 ? -18.948 -2.619 27.498 1.00 80.31 270 GLY A O 1
ATOM 1952 N N . VAL A 1 271 ? -18.772 -4.308 26.030 1.00 86.56 271 VAL A N 1
ATOM 1953 C CA . VAL A 1 271 ? -18.209 -3.525 24.925 1.00 86.56 271 VAL A CA 1
ATOM 1954 C C . VAL A 1 271 ? -19.339 -2.882 24.121 1.00 86.56 271 VAL A C 1
ATOM 1956 O O . VAL A 1 271 ? -20.370 -3.495 23.836 1.00 86.56 271 VAL A O 1
ATOM 1959 N N . THR A 1 272 ? -19.147 -1.625 23.732 1.00 83.75 272 THR A N 1
ATOM 1960 C CA . THR A 1 272 ? -20.134 -0.823 23.002 1.00 83.75 272 THR A CA 1
ATOM 1961 C C . THR A 1 272 ? -19.646 -0.461 21.604 1.00 83.75 272 THR A C 1
ATOM 1963 O O . THR A 1 272 ? -18.447 -0.383 21.337 1.00 83.75 272 THR A O 1
ATOM 1966 N N . GLY A 1 273 ? -20.587 -0.200 20.692 1.00 83.81 273 GLY A N 1
ATOM 1967 C CA . GLY A 1 273 ? -20.275 0.270 19.341 1.00 83.81 273 GLY A CA 1
ATOM 1968 C C . GLY A 1 273 ? -19.930 -0.821 18.325 1.00 83.81 273 GLY A C 1
ATOM 1969 O O . GLY A 1 273 ? -19.540 -0.467 17.216 1.00 83.81 273 GLY A O 1
ATOM 1970 N N . VAL A 1 274 ? -20.101 -2.099 18.673 1.00 94.12 274 VAL A N 1
ATOM 1971 C CA . VAL A 1 274 ? -20.036 -3.220 17.725 1.00 94.12 274 VAL A CA 1
ATOM 1972 C C . VAL A 1 274 ? -21.405 -3.399 17.067 1.00 94.12 274 VAL A C 1
ATOM 1974 O O . VAL A 1 274 ? -22.403 -3.644 17.747 1.00 94.12 274 VAL A O 1
ATOM 1977 N N . THR A 1 275 ? -21.460 -3.245 15.750 1.00 91.69 275 THR A N 1
ATOM 1978 C CA . THR A 1 275 ? -22.658 -3.377 14.911 1.00 91.69 275 THR A CA 1
ATOM 1979 C C . THR A 1 275 ? -22.398 -4.395 13.802 1.00 91.69 275 THR A C 1
ATOM 1981 O O . THR A 1 275 ? -21.287 -4.895 13.660 1.00 91.69 275 THR A O 1
ATOM 1984 N N . GLY A 1 276 ? -23.414 -4.721 12.997 1.00 91.50 276 GLY A N 1
ATOM 1985 C CA . GLY A 1 276 ? -23.213 -5.588 11.830 1.00 91.50 276 GLY A CA 1
ATOM 1986 C C . GLY A 1 276 ? -22.202 -5.023 10.825 1.00 91.50 276 GLY A C 1
ATOM 1987 O O . GLY A 1 276 ? -21.493 -5.799 10.195 1.00 91.50 276 GLY A O 1
ATOM 1988 N N . ASP A 1 277 ? -22.095 -3.694 10.737 1.00 91.31 277 ASP A N 1
ATOM 1989 C CA . ASP A 1 277 ? -21.271 -3.006 9.737 1.00 91.31 277 ASP A CA 1
ATOM 1990 C C . ASP A 1 277 ? -19.768 -3.079 10.043 1.00 91.31 277 ASP A C 1
ATOM 1992 O O . ASP A 1 277 ? -18.961 -3.066 9.124 1.00 91.31 277 ASP A O 1
ATOM 1996 N N . ASN A 1 278 ? -19.376 -3.163 11.321 1.00 96.25 278 ASN A N 1
ATOM 1997 C CA . ASN A 1 278 ? -17.965 -3.188 11.732 1.00 96.25 278 ASN A CA 1
ATOM 1998 C C . ASN A 1 278 ? -17.524 -4.505 12.388 1.00 96.25 278 ASN A C 1
ATOM 2000 O O . ASN A 1 278 ? -16.343 -4.666 12.689 1.00 96.25 278 ASN A O 1
ATOM 2004 N N . LEU A 1 279 ? -18.440 -5.458 12.602 1.00 97.81 279 LEU A N 1
ATOM 2005 C CA . LEU A 1 279 ? -18.136 -6.734 13.254 1.00 97.81 279 LEU A CA 1
ATOM 2006 C C . LEU A 1 279 ? -17.049 -7.526 12.519 1.00 97.81 279 LEU A C 1
ATOM 2008 O O . LEU A 1 279 ? -16.184 -8.107 13.167 1.00 97.81 279 LEU A O 1
ATOM 2012 N N . ALA A 1 280 ? -17.097 -7.558 11.184 1.00 98.25 280 ALA A N 1
ATOM 2013 C CA . ALA A 1 280 ? -16.119 -8.287 10.378 1.00 98.25 280 ALA A CA 1
ATOM 2014 C C . ALA A 1 280 ? -14.704 -7.727 10.577 1.00 98.25 280 ALA A C 1
ATOM 2016 O O . ALA A 1 280 ? -13.803 -8.480 10.924 1.00 98.25 280 ALA A O 1
ATOM 2017 N N . ALA A 1 281 ? -14.554 -6.408 10.476 1.00 98.50 281 ALA A N 1
ATOM 2018 C CA . ALA A 1 281 ? -13.293 -5.704 10.668 1.00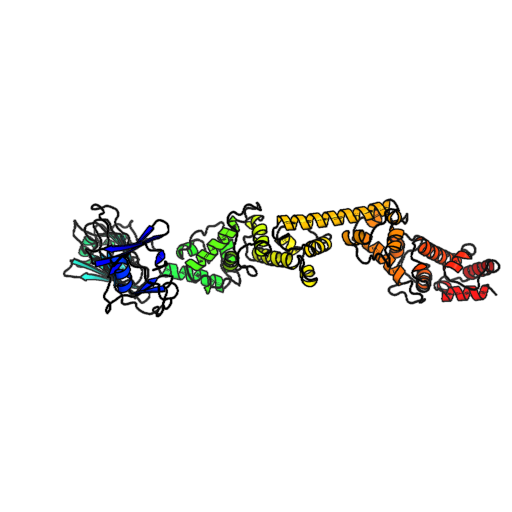 98.50 281 ALA A CA 1
ATOM 2019 C C . ALA A 1 281 ? -12.723 -5.868 12.092 1.00 98.50 281 ALA A C 1
ATOM 2021 O O . ALA A 1 281 ? -11.539 -6.131 12.282 1.00 98.50 281 ALA A O 1
ATOM 2022 N N . ILE A 1 282 ? -13.577 -5.792 13.120 1.00 98.69 282 ILE A N 1
ATOM 2023 C CA . ILE A 1 282 ? -13.160 -6.017 14.515 1.00 98.69 282 ILE A CA 1
ATOM 2024 C C . ILE A 1 282 ? -12.708 -7.470 14.728 1.00 98.69 282 ILE A C 1
ATOM 2026 O O . ILE A 1 282 ? -11.722 -7.709 15.423 1.00 98.69 282 ILE A O 1
ATOM 2030 N N . ASN A 1 283 ? -13.407 -8.442 14.137 1.00 98.62 283 ASN A N 1
ATOM 2031 C CA . ASN A 1 283 ? -12.990 -9.842 14.190 1.00 98.62 283 ASN A CA 1
ATOM 2032 C C . ASN A 1 283 ? -11.680 -10.072 13.423 1.00 98.62 283 ASN A C 1
ATOM 2034 O O . ASN A 1 283 ? -10.844 -10.839 13.888 1.00 98.62 283 ASN A O 1
ATOM 2038 N N . ASP A 1 284 ? -11.468 -9.384 12.300 1.00 98.69 284 ASP A N 1
ATOM 2039 C CA . ASP A 1 284 ? -10.207 -9.436 11.557 1.00 98.69 284 ASP A CA 1
ATOM 2040 C C . ASP A 1 284 ? -9.035 -8.873 12.380 1.00 98.69 284 ASP A C 1
ATOM 2042 O O . ASP A 1 284 ? -7.976 -9.492 12.446 1.00 98.69 284 ASP A O 1
ATOM 2046 N N . ALA A 1 285 ? -9.257 -7.787 13.132 1.00 98.56 285 ALA A N 1
ATOM 2047 C CA . ALA A 1 285 ? -8.283 -7.263 14.092 1.00 98.56 285 ALA A CA 1
ATOM 2048 C C . ALA A 1 285 ? -7.894 -8.283 15.167 1.00 98.56 285 ALA A C 1
ATOM 2050 O O . ALA A 1 285 ? -6.707 -8.457 15.443 1.00 98.56 285 ALA A O 1
ATOM 2051 N N . LEU A 1 286 ? -8.869 -8.999 15.739 1.00 98.62 286 LEU A N 1
ATOM 2052 C CA . LEU A 1 286 ? -8.588 -10.085 16.685 1.00 98.62 286 LEU A CA 1
ATOM 2053 C C . LEU A 1 286 ? -7.837 -11.256 16.036 1.00 98.62 286 LEU A C 1
ATOM 2055 O O . LEU A 1 286 ? -7.128 -11.961 16.736 1.00 98.62 286 LEU A O 1
ATOM 2059 N N . ASN A 1 287 ? -7.979 -11.470 14.727 1.00 98.50 287 ASN A N 1
ATOM 2060 C CA . ASN A 1 287 ? -7.256 -12.514 13.995 1.00 98.50 287 ASN A CA 1
ATOM 2061 C C . ASN A 1 287 ? -5.842 -12.101 13.571 1.00 98.50 287 ASN A C 1
ATOM 2063 O O . ASN A 1 287 ? -5.117 -12.904 12.973 1.00 98.50 287 ASN A O 1
ATOM 2067 N N . SER A 1 288 ? -5.447 -10.856 13.840 1.00 97.31 288 SER A N 1
ATOM 2068 C CA . SER A 1 288 ? -4.095 -10.396 13.567 1.00 97.31 288 SER A CA 1
ATOM 2069 C C . SER A 1 288 ? -3.104 -11.011 14.553 1.00 97.31 288 SER A C 1
ATOM 2071 O O . SER A 1 288 ? -3.336 -11.075 15.757 1.00 97.31 288 SER A O 1
ATOM 2073 N N . GLN A 1 289 ? -1.926 -11.394 14.060 1.00 94.81 289 GLN A N 1
ATOM 2074 C CA . GLN A 1 289 ? -0.891 -12.004 14.900 1.00 94.81 289 GLN A CA 1
ATOM 2075 C C . GLN A 1 289 ? -0.414 -11.085 16.044 1.00 94.81 289 GLN A C 1
ATOM 2077 O O . GLN A 1 289 ? 0.106 -11.568 17.050 1.00 94.81 289 GLN A O 1
ATOM 2082 N N . ALA A 1 290 ? -0.553 -9.768 15.882 1.00 95.25 290 ALA A N 1
ATOM 2083 C CA . ALA A 1 290 ? -0.152 -8.783 16.879 1.00 95.25 290 ALA A CA 1
ATOM 2084 C C . ALA A 1 290 ? -1.172 -8.631 18.025 1.00 95.25 290 ALA A C 1
ATOM 2086 O O . ALA A 1 290 ? -0.781 -8.238 19.127 1.00 95.25 290 ALA A O 1
ATOM 2087 N N . VAL A 1 291 ? -2.448 -8.962 17.802 1.00 97.38 291 VAL A N 1
ATOM 2088 C CA . VAL A 1 291 ? -3.500 -8.906 18.825 1.00 97.38 291 VAL A CA 1
ATOM 2089 C C . VAL A 1 291 ? -3.634 -10.281 19.474 1.00 97.38 291 VAL A C 1
ATOM 2091 O O . VAL A 1 291 ? -4.336 -11.160 18.994 1.00 97.38 291 VAL A O 1
ATOM 2094 N N . THR A 1 292 ? -2.938 -10.476 20.592 1.00 96.00 292 THR A N 1
ATOM 2095 C CA . THR A 1 292 ? -3.032 -11.713 21.386 1.00 96.00 292 THR A CA 1
ATOM 2096 C C . THR A 1 292 ? -4.198 -11.657 22.372 1.00 96.00 292 THR A C 1
ATOM 2098 O O . THR A 1 292 ? -4.774 -10.595 22.617 1.00 96.00 292 THR A O 1
ATOM 2101 N N . GLY A 1 293 ? -4.521 -12.781 23.014 1.00 93.00 293 GLY A N 1
ATOM 2102 C CA . GLY A 1 293 ? -5.555 -12.851 24.045 1.00 93.00 293 GLY A CA 1
ATOM 2103 C C . GLY A 1 293 ? -5.319 -11.881 25.201 1.00 93.00 293 GLY A C 1
ATOM 2104 O O . GLY A 1 293 ? -6.271 -11.270 25.675 1.00 93.00 293 GLY A O 1
ATOM 2105 N N . ALA A 1 294 ? -4.060 -11.643 25.581 1.00 92.31 294 ALA A N 1
ATOM 2106 C CA . ALA A 1 294 ? -3.694 -10.661 26.608 1.00 92.31 294 ALA A CA 1
ATOM 2107 C C . ALA A 1 294 ? -3.965 -9.202 26.193 1.00 92.31 294 ALA A C 1
ATOM 2109 O O . ALA A 1 294 ? -4.034 -8.325 27.044 1.00 92.31 294 ALA A O 1
ATOM 2110 N N . ALA A 1 295 ? -4.097 -8.918 24.894 1.00 91.06 295 ALA A N 1
ATOM 2111 C CA . ALA A 1 295 ? -4.496 -7.604 24.390 1.00 91.06 295 ALA A CA 1
ATOM 2112 C C . ALA A 1 295 ? -6.028 -7.449 24.292 1.00 91.06 295 ALA A C 1
ATOM 2114 O O . ALA A 1 295 ? -6.507 -6.402 23.855 1.00 91.06 295 ALA A O 1
ATOM 2115 N N . ALA A 1 296 ? -6.791 -8.484 24.661 1.00 95.56 296 ALA A N 1
ATOM 2116 C CA . ALA A 1 296 ? -8.239 -8.554 24.506 1.00 95.56 296 ALA A CA 1
ATOM 2117 C C . ALA A 1 296 ? -8.934 -9.314 25.661 1.00 95.56 296 ALA A C 1
ATOM 2119 O O . ALA A 1 296 ? -10.001 -9.893 25.444 1.00 95.56 296 ALA A O 1
ATOM 2120 N N . ASP A 1 297 ? -8.360 -9.339 26.873 1.00 89.69 297 ASP A N 1
ATOM 2121 C CA . ASP A 1 297 ? -8.903 -10.091 28.020 1.00 89.69 297 ASP A CA 1
ATOM 2122 C C . ASP A 1 297 ? -9.729 -9.242 29.002 1.00 89.69 297 ASP A C 1
ATOM 2124 O O . ASP A 1 297 ? -10.475 -9.791 29.822 1.00 89.69 297 ASP A O 1
ATOM 2128 N N . THR A 1 298 ? -9.711 -7.913 28.855 1.00 85.88 298 THR A N 1
ATOM 2129 C CA . THR A 1 298 ? -10.581 -6.999 29.604 1.00 85.88 298 THR A CA 1
ATOM 2130 C C . THR A 1 298 ? -11.489 -6.143 28.715 1.00 85.88 298 THR A C 1
ATOM 2132 O O . THR A 1 298 ? -11.179 -5.813 27.569 1.00 85.88 298 THR A O 1
ATOM 2135 N N . THR A 1 299 ? -12.628 -5.699 29.265 1.00 84.94 299 THR A N 1
ATOM 2136 C CA . THR A 1 299 ? -13.550 -4.785 28.566 1.00 84.94 299 THR A CA 1
ATOM 2137 C C . THR A 1 299 ? -12.862 -3.507 28.055 1.00 84.94 299 THR A C 1
ATOM 2139 O O . THR A 1 299 ? -13.105 -3.150 26.901 1.00 84.94 299 THR A O 1
ATOM 2142 N N . PRO A 1 300 ? -12.011 -2.798 28.836 1.00 83.06 300 PRO A N 1
ATOM 2143 C CA . PRO A 1 300 ? -11.331 -1.597 28.346 1.00 83.06 300 PRO A CA 1
ATOM 2144 C C . PRO A 1 300 ? -10.379 -1.853 27.173 1.00 83.06 300 PRO A C 1
ATOM 2146 O O . PRO A 1 300 ? -10.312 -1.025 26.265 1.00 83.06 300 PRO A O 1
ATOM 2149 N N . GLU A 1 301 ? -9.667 -2.980 27.164 1.00 89.25 301 GLU A N 1
ATOM 2150 C CA . GLU A 1 301 ? -8.761 -3.343 26.069 1.00 89.25 301 GLU A CA 1
ATOM 2151 C C . GLU A 1 301 ? -9.537 -3.638 24.789 1.00 89.25 301 GLU A C 1
ATOM 2153 O O . GLU A 1 301 ? -9.270 -3.027 23.756 1.00 89.25 301 GLU A O 1
ATOM 2158 N N . ILE A 1 302 ? -10.589 -4.458 24.867 1.00 93.94 302 ILE A N 1
ATOM 2159 C CA . ILE A 1 302 ? -11.440 -4.741 23.706 1.00 93.94 302 ILE A CA 1
ATOM 2160 C C . ILE A 1 302 ? -12.110 -3.451 23.205 1.00 93.94 302 ILE A C 1
ATOM 2162 O O . ILE A 1 302 ? -12.175 -3.204 22.001 1.00 93.94 302 ILE A O 1
ATOM 2166 N N . GLN A 1 303 ? -12.562 -2.572 24.108 1.00 93.44 303 GLN A N 1
ATOM 2167 C CA . GLN A 1 303 ? -13.127 -1.276 23.726 1.00 93.44 303 GLN A CA 1
ATOM 2168 C C . GLN A 1 303 ? -12.093 -0.380 23.025 1.00 93.44 303 GLN A C 1
ATOM 2170 O O . GLN A 1 303 ? -12.473 0.381 22.132 1.00 93.44 303 GLN A O 1
ATOM 2175 N N . LYS A 1 304 ? -10.801 -0.473 23.374 1.00 94.00 304 LYS A N 1
ATOM 2176 C CA . LYS A 1 304 ? -9.714 0.227 22.671 1.00 94.00 304 LYS A CA 1
ATOM 2177 C C . LYS A 1 304 ? -9.589 -0.260 21.224 1.00 94.00 304 LYS A C 1
ATOM 2179 O O . LYS A 1 304 ? -9.545 0.587 20.335 1.00 94.00 304 LYS A O 1
ATOM 2184 N N . ILE A 1 305 ? -9.617 -1.576 20.986 1.00 98.12 305 ILE A N 1
ATOM 2185 C CA . ILE A 1 305 ? -9.605 -2.177 19.635 1.00 98.12 305 ILE A CA 1
ATOM 2186 C C . ILE A 1 305 ? -10.804 -1.675 18.821 1.00 98.12 305 ILE A C 1
ATOM 2188 O O . ILE A 1 305 ? -10.645 -1.134 17.727 1.00 98.12 305 ILE A O 1
ATOM 2192 N N . VAL A 1 306 ? -12.012 -1.775 19.389 1.00 97.81 306 VAL A N 1
ATOM 2193 C CA . VAL A 1 306 ? -13.254 -1.336 18.731 1.00 97.81 306 VAL A CA 1
ATOM 2194 C C . VAL A 1 306 ? -13.218 0.156 18.398 1.00 97.81 306 VAL A C 1
ATOM 2196 O O . VAL A 1 306 ? -13.588 0.553 17.295 1.00 97.81 306 VAL A O 1
ATOM 2199 N N . ASN A 1 307 ? -12.769 1.000 19.329 1.00 95.19 307 ASN A N 1
ATOM 2200 C CA . ASN A 1 307 ? -12.681 2.442 19.104 1.00 95.19 307 ASN A CA 1
ATOM 2201 C C . ASN A 1 307 ? -11.643 2.797 18.036 1.00 95.19 307 ASN A C 1
ATOM 2203 O O . ASN A 1 307 ? -11.903 3.681 17.221 1.00 95.19 307 ASN A O 1
ATOM 2207 N N . ALA A 1 308 ? -10.495 2.116 18.032 1.00 97.56 308 ALA A N 1
ATOM 2208 C CA . ALA A 1 308 ? -9.450 2.322 17.041 1.00 97.56 308 ALA A CA 1
ATOM 2209 C C . ALA A 1 308 ? -9.940 1.971 15.631 1.00 97.56 308 ALA A C 1
ATOM 2211 O O . ALA A 1 308 ? -9.874 2.820 14.744 1.00 97.56 308 ALA A O 1
ATOM 2212 N N . TYR A 1 309 ? -10.533 0.787 15.443 1.00 97.38 309 TYR A N 1
ATOM 2213 C CA . TYR A 1 309 ? -11.041 0.391 14.128 1.00 97.38 309 TYR A CA 1
ATOM 2214 C C . TYR A 1 309 ? -12.179 1.308 13.660 1.00 97.38 309 TYR A C 1
ATOM 2216 O O . TYR A 1 309 ? -12.210 1.751 12.515 1.00 97.38 309 TYR A O 1
ATOM 2224 N N . LYS A 1 310 ? -13.099 1.684 14.556 1.00 95.69 310 LYS A N 1
ATOM 2225 C CA . LYS A 1 310 ? -14.158 2.645 14.215 1.00 95.69 310 LYS A CA 1
ATOM 2226 C C . LYS A 1 310 ? -13.615 3.995 13.756 1.00 95.69 310 LYS A C 1
ATOM 2228 O O . LYS A 1 310 ? -14.223 4.596 12.879 1.00 95.69 310 LYS A O 1
ATOM 2233 N N . ALA A 1 311 ? -12.527 4.479 14.352 1.00 95.44 311 ALA A N 1
ATOM 2234 C CA . ALA A 1 311 ? -11.896 5.719 13.913 1.00 95.44 311 ALA A CA 1
ATOM 2235 C C . ALA A 1 311 ? -11.323 5.573 12.495 1.00 95.44 311 ALA A C 1
ATOM 2237 O O . ALA A 1 311 ? -11.544 6.452 11.671 1.00 95.44 311 ALA A O 1
ATOM 2238 N N . ILE A 1 312 ? -10.678 4.442 12.196 1.00 97.06 312 ILE A N 1
ATOM 2239 C CA . ILE A 1 312 ? -10.135 4.137 10.864 1.00 97.06 312 ILE A CA 1
ATOM 2240 C C . ILE A 1 312 ? -11.251 4.079 9.814 1.00 97.06 312 ILE A C 1
ATOM 2242 O O . ILE A 1 312 ? -11.172 4.763 8.801 1.00 97.06 312 ILE A O 1
ATOM 2246 N N . LEU A 1 313 ? -12.337 3.345 10.082 1.00 95.62 313 LEU A N 1
ATOM 2247 C CA . LEU A 1 313 ? -13.488 3.264 9.170 1.00 95.62 313 LEU A CA 1
ATOM 2248 C C . LEU A 1 313 ? -14.206 4.606 8.987 1.00 95.62 313 LEU A C 1
ATOM 2250 O O . LEU A 1 313 ? -14.804 4.838 7.943 1.00 95.62 313 LEU A O 1
ATOM 2254 N N . ALA A 1 314 ? -14.194 5.466 10.007 1.00 93.62 314 ALA A N 1
ATOM 2255 C CA . ALA A 1 314 ? -14.785 6.798 9.921 1.00 93.62 314 ALA A CA 1
ATOM 2256 C C . ALA A 1 314 ? -13.913 7.779 9.126 1.00 93.62 314 ALA A C 1
ATOM 2258 O O . ALA A 1 314 ? -14.463 8.677 8.500 1.00 93.62 314 ALA A O 1
ATOM 2259 N N . SER A 1 315 ? -12.588 7.616 9.175 1.00 94.69 315 SER A N 1
ATOM 2260 C CA . SER A 1 315 ? -11.637 8.372 8.354 1.00 94.69 315 SER A CA 1
ATOM 2261 C C . SER A 1 315 ? -11.706 7.930 6.890 1.00 94.69 315 SER A C 1
ATOM 2263 O O . SER A 1 315 ? -11.752 8.770 6.006 1.00 94.69 315 SER A O 1
ATOM 2265 N N . ALA A 1 316 ? -11.817 6.627 6.626 1.00 95.56 316 ALA A N 1
ATOM 2266 C CA . ALA A 1 316 ? -11.923 6.074 5.277 1.00 95.56 316 ALA A CA 1
ATOM 2267 C C . ALA A 1 316 ? -13.316 6.270 4.649 1.00 95.56 316 ALA A C 1
ATOM 2269 O O . ALA A 1 316 ? -14.048 5.310 4.407 1.00 95.56 316 ALA A O 1
ATOM 2270 N N . ASP A 1 317 ? -13.704 7.513 4.370 1.00 91.94 317 ASP A N 1
ATOM 2271 C CA . ASP A 1 317 ? -15.004 7.852 3.778 1.00 91.94 317 ASP A CA 1
ATOM 2272 C C . ASP A 1 317 ? -14.981 7.976 2.237 1.00 91.94 317 ASP A C 1
ATOM 2274 O O . ASP A 1 317 ? -16.004 8.255 1.600 1.00 91.94 317 ASP A O 1
ATOM 2278 N N . GLY A 1 318 ? -13.822 7.721 1.624 1.00 92.44 318 GLY A N 1
ATOM 2279 C CA . GLY A 1 318 ? -13.576 7.817 0.186 1.00 92.44 318 GLY A CA 1
ATOM 2280 C C . GLY A 1 318 ? -13.290 9.234 -0.315 1.00 92.44 318 GLY A C 1
ATOM 2281 O O . GLY A 1 318 ? -13.188 9.430 -1.529 1.00 92.44 318 GLY A O 1
ATOM 2282 N N . SER A 1 319 ? -13.174 10.220 0.577 1.00 89.75 319 SER A N 1
ATOM 2283 C CA . SER A 1 319 ? -12.945 11.628 0.253 1.00 89.75 319 SER A CA 1
ATOM 2284 C C . SER A 1 319 ? -11.721 12.168 0.991 1.00 89.75 319 SER A C 1
ATOM 2286 O O . SER A 1 319 ? -11.826 12.748 2.061 1.00 89.75 319 SER A O 1
ATOM 2288 N N . GLY A 1 320 ? -10.551 12.077 0.358 1.00 89.25 320 GLY A N 1
ATOM 2289 C CA . GLY A 1 320 ? -9.309 12.534 0.984 1.00 89.25 320 GLY A CA 1
ATOM 2290 C C . GLY A 1 320 ? -9.272 14.030 1.341 1.00 89.25 320 GLY A C 1
ATOM 2291 O O . GLY A 1 320 ? -9.912 14.875 0.706 1.00 89.25 320 GLY A O 1
ATOM 2292 N N . ASN A 1 321 ? -8.406 14.353 2.300 1.00 83.38 321 ASN A N 1
ATOM 2293 C CA . ASN A 1 321 ? -8.187 15.657 2.929 1.00 83.38 321 ASN A CA 1
ATOM 2294 C C . ASN A 1 321 ? -9.375 16.178 3.753 1.00 83.38 321 ASN A C 1
ATOM 2296 O O . ASN A 1 321 ? -9.578 17.396 3.829 1.00 83.38 321 ASN A O 1
ATOM 2300 N N . ASN A 1 322 ? -10.164 15.290 4.359 1.00 83.00 322 ASN A N 1
ATOM 2301 C CA . ASN A 1 322 ? -11.309 15.678 5.181 1.00 83.00 322 ASN A CA 1
ATOM 2302 C C . ASN A 1 322 ? -11.287 15.111 6.613 1.00 83.00 322 ASN A C 1
ATOM 2304 O O . ASN A 1 322 ? -12.106 15.542 7.433 1.00 83.00 322 ASN A O 1
ATOM 2308 N N . THR A 1 323 ? -10.335 14.229 6.941 1.00 79.31 323 THR A N 1
ATOM 2309 C CA . THR A 1 323 ? -10.197 13.669 8.289 1.00 79.31 323 THR A CA 1
ATOM 2310 C C . THR A 1 323 ? -10.054 14.776 9.344 1.00 79.31 323 THR A C 1
ATOM 2312 O O . THR A 1 323 ? -9.075 15.520 9.406 1.00 79.31 323 THR A O 1
ATOM 2315 N N . THR A 1 324 ? -11.056 14.888 10.224 1.00 77.25 324 THR A N 1
ATOM 2316 C CA . THR A 1 324 ? -11.108 15.919 11.278 1.00 77.25 324 THR A CA 1
ATOM 2317 C C . THR A 1 324 ? -10.290 15.568 12.518 1.00 77.25 324 THR A C 1
ATOM 2319 O O . THR A 1 324 ? -9.966 16.441 13.322 1.00 77.25 324 THR A O 1
ATOM 2322 N N . THR A 1 325 ? -10.017 14.283 12.739 1.00 86.00 325 THR A N 1
ATOM 2323 C CA . THR A 1 325 ? -9.233 13.785 13.875 1.00 86.00 325 THR A CA 1
ATOM 2324 C C . THR A 1 325 ? -8.207 12.797 13.339 1.00 86.00 325 THR A C 1
ATOM 2326 O O . THR A 1 325 ? -8.603 11.687 12.991 1.00 86.00 325 THR A O 1
ATOM 2329 N N . PRO A 1 326 ? -6.926 13.194 13.259 1.00 89.38 326 PRO A N 1
ATOM 2330 C CA . PRO A 1 326 ? -5.889 12.361 12.661 1.00 89.38 326 PRO A CA 1
ATOM 2331 C C . PRO A 1 326 ? -5.715 11.028 13.391 1.00 89.38 326 PRO A C 1
ATOM 2333 O O . PRO A 1 326 ? -5.767 10.986 14.628 1.00 89.38 326 PRO A O 1
ATOM 2336 N N . LEU A 1 327 ? -5.478 9.952 12.639 1.00 94.81 327 LEU A N 1
ATOM 2337 C CA . LEU A 1 327 ? -5.245 8.626 13.201 1.00 94.81 327 LEU A CA 1
ATOM 2338 C C . LEU A 1 327 ? -3.821 8.524 13.745 1.00 94.81 327 LEU A C 1
ATOM 2340 O O . LEU A 1 327 ? -2.833 8.880 13.109 1.00 94.81 327 LEU A O 1
ATOM 2344 N N . THR A 1 328 ? -3.706 8.005 14.958 1.00 96.38 328 THR A N 1
ATOM 2345 C CA . THR A 1 328 ? -2.434 7.829 15.663 1.00 96.38 328 THR A CA 1
ATOM 2346 C C . THR A 1 328 ? -1.884 6.422 15.462 1.00 96.38 328 THR A C 1
ATOM 2348 O O . THR A 1 328 ? -2.633 5.459 15.288 1.00 96.38 328 THR A O 1
ATOM 2351 N N . GLY A 1 329 ? -0.568 6.263 15.584 1.00 96.50 329 GLY A N 1
ATOM 2352 C CA . GLY A 1 329 ? 0.064 4.947 15.551 1.00 96.50 329 GLY A CA 1
ATOM 2353 C C . GLY A 1 329 ? -0.448 4.016 16.654 1.00 96.50 329 GLY A C 1
ATOM 2354 O O . GLY A 1 329 ? -0.536 2.814 16.442 1.00 96.50 329 GLY A O 1
ATOM 2355 N N . ASP A 1 330 ? -0.878 4.549 17.802 1.00 95.94 330 ASP A N 1
ATOM 2356 C CA . ASP A 1 330 ? -1.503 3.755 18.868 1.00 95.94 330 ASP A CA 1
ATOM 2357 C C . ASP A 1 330 ? -2.850 3.148 18.452 1.00 95.94 330 ASP A C 1
ATOM 2359 O O . ASP A 1 330 ? -3.216 2.086 18.958 1.00 95.94 330 ASP A O 1
ATOM 2363 N N . GLN A 1 331 ? -3.589 3.793 17.542 1.00 97.88 331 GLN A N 1
ATOM 2364 C CA . GLN A 1 331 ? -4.830 3.242 16.991 1.00 97.88 331 GLN A CA 1
ATOM 2365 C C . GLN A 1 331 ? -4.532 2.109 16.006 1.00 97.88 331 GLN A C 1
ATOM 2367 O O . GLN A 1 331 ? -5.137 1.048 16.123 1.00 97.88 331 GLN A O 1
ATOM 2372 N N . TYR A 1 332 ? -3.554 2.282 15.115 1.00 98.44 332 TYR A N 1
ATOM 2373 C CA . TYR A 1 332 ? -3.098 1.211 14.221 1.00 98.44 332 TYR A CA 1
ATOM 2374 C C . TYR A 1 332 ? -2.550 0.005 15.002 1.00 98.44 332 TYR A C 1
ATOM 2376 O O . TYR A 1 332 ? -2.993 -1.124 14.794 1.00 98.44 332 TYR A O 1
ATOM 2384 N N . ASN A 1 333 ? -1.693 0.244 15.998 1.00 97.25 333 ASN A N 1
ATOM 2385 C CA . ASN A 1 333 ? -1.150 -0.817 16.848 1.00 97.25 333 ASN A CA 1
ATOM 2386 C C . ASN A 1 333 ? -2.245 -1.542 17.649 1.00 97.25 333 ASN A C 1
ATOM 2388 O O . ASN A 1 333 ? -2.143 -2.746 17.866 1.00 97.25 333 ASN A O 1
ATOM 2392 N N . ALA A 1 334 ? -3.307 -0.844 18.077 1.00 97.50 334 ALA A N 1
ATOM 2393 C CA . ALA A 1 334 ? -4.406 -1.464 18.822 1.00 97.50 334 ALA A CA 1
ATOM 2394 C C . ALA A 1 334 ? -5.198 -2.488 17.996 1.00 97.50 334 ALA A C 1
ATOM 2396 O O . ALA A 1 334 ? -5.749 -3.414 18.577 1.00 97.50 334 ALA A O 1
ATOM 2397 N N . ILE A 1 335 ? -5.257 -2.341 16.672 1.00 98.38 335 ILE A N 1
ATOM 2398 C CA . ILE A 1 335 ? -5.921 -3.308 15.783 1.00 98.38 335 ILE A CA 1
ATOM 2399 C C . ILE A 1 335 ? -4.945 -4.328 15.178 1.00 98.38 335 ILE A C 1
ATOM 2401 O O . ILE A 1 335 ? -5.361 -5.186 14.409 1.00 98.38 335 ILE A O 1
ATOM 2405 N N . GLY A 1 336 ? -3.658 -4.238 15.526 1.00 97.75 336 GLY A N 1
ATOM 2406 C CA . GLY A 1 336 ? -2.622 -5.171 15.089 1.00 97.75 336 GLY A CA 1
ATOM 2407 C C . GLY A 1 336 ? -1.832 -4.764 13.846 1.00 97.75 336 GLY A C 1
ATOM 2408 O O . GLY A 1 336 ? -1.040 -5.566 13.357 1.00 97.75 336 GLY A O 1
ATOM 2409 N N . VAL A 1 337 ? -1.997 -3.533 13.356 1.00 98.50 337 VAL A N 1
ATOM 2410 C CA . VAL A 1 337 ? -1.142 -2.966 12.302 1.00 98.50 337 VAL A CA 1
ATOM 2411 C C . VAL A 1 337 ? 0.155 -2.477 12.938 1.00 98.50 337 VAL A C 1
ATOM 2413 O O . VAL A 1 337 ? 0.128 -1.660 13.856 1.00 98.50 337 VAL A O 1
ATOM 2416 N N . VAL A 1 338 ? 1.291 -2.967 12.449 1.00 96.69 338 VAL A N 1
ATOM 2417 C CA . VAL A 1 338 ? 2.630 -2.664 12.974 1.00 96.69 338 VAL A CA 1
ATOM 2418 C C . VAL A 1 338 ? 3.431 -1.794 12.002 1.00 96.69 338 VAL A C 1
ATOM 2420 O O . VAL A 1 338 ? 3.063 -1.620 10.845 1.00 96.69 338 VAL A O 1
ATOM 2423 N N . GLY A 1 339 ? 4.558 -1.242 12.463 1.00 94.81 339 GLY A N 1
ATOM 2424 C CA . GLY A 1 339 ? 5.459 -0.442 11.619 1.00 94.81 339 GLY A CA 1
ATOM 2425 C C . GLY A 1 339 ? 5.132 1.055 11.567 1.00 94.81 339 GLY A C 1
ATOM 2426 O O . GLY A 1 339 ? 5.836 1.803 10.896 1.00 94.81 339 GLY A O 1
ATOM 2427 N N . VAL A 1 340 ? 4.122 1.513 12.316 1.00 95.44 340 VAL A N 1
ATOM 2428 C CA . VAL A 1 340 ? 3.788 2.935 12.502 1.00 95.44 340 VAL A CA 1
ATOM 2429 C C . VAL A 1 340 ? 3.614 3.273 13.986 1.00 95.44 340 VAL A C 1
ATOM 2431 O O . VAL A 1 340 ? 3.228 2.436 14.801 1.00 95.44 340 VAL A O 1
ATOM 2434 N N . SER A 1 341 ? 3.948 4.505 14.379 1.00 94.94 341 SER A N 1
ATOM 2435 C CA . SER A 1 341 ? 3.888 4.948 15.780 1.00 94.94 341 SER A CA 1
ATOM 2436 C C . SER A 1 341 ? 3.726 6.466 15.888 1.00 94.94 341 SER A C 1
ATOM 2438 O O . SER A 1 341 ? 3.984 7.192 14.930 1.00 94.94 341 SER A O 1
ATOM 2440 N N . GLY A 1 342 ? 3.317 6.948 17.065 1.00 94.19 342 GLY A N 1
ATOM 2441 C CA . GLY A 1 342 ? 3.222 8.380 17.352 1.00 94.19 342 GLY A CA 1
ATOM 2442 C C . GLY A 1 342 ? 2.035 9.072 16.677 1.00 94.19 342 GLY A C 1
ATOM 2443 O O . GLY A 1 342 ? 0.984 8.465 16.467 1.00 94.19 342 GLY A O 1
ATOM 2444 N N . SER A 1 343 ? 2.201 10.359 16.380 1.00 94.88 343 SER A N 1
ATOM 2445 C CA . SER A 1 343 ? 1.192 11.196 15.720 1.00 94.88 343 SER A CA 1
ATOM 2446 C C . SER A 1 343 ? 1.558 11.436 14.250 1.00 94.88 343 SER A C 1
ATOM 2448 O O . SER A 1 343 ? 2.753 11.530 13.957 1.00 94.88 343 SER A O 1
ATOM 2450 N N . PRO A 1 344 ? 0.573 11.589 13.343 1.00 93.44 344 PRO A N 1
ATOM 2451 C CA . PRO A 1 344 ? 0.812 11.919 11.939 1.00 93.44 344 PRO A CA 1
ATOM 2452 C C . PRO A 1 344 ? 1.333 13.356 11.840 1.00 93.44 344 PRO A C 1
ATOM 2454 O O . PRO A 1 344 ? 0.574 14.323 11.813 1.00 93.44 344 PRO A O 1
ATOM 2457 N N . VAL A 1 345 ? 2.655 13.507 11.861 1.00 92.88 345 VAL A N 1
ATOM 2458 C CA . VAL A 1 345 ? 3.344 14.789 11.674 1.00 92.88 345 VAL A CA 1
ATOM 2459 C C . VAL A 1 345 ? 4.058 14.790 10.329 1.00 92.88 345 VAL A C 1
ATOM 2461 O O . VAL A 1 345 ? 4.449 13.734 9.830 1.00 92.88 345 VAL A O 1
ATOM 2464 N N . SER A 1 346 ? 4.233 15.976 9.750 1.00 92.94 346 SER A N 1
ATOM 2465 C CA . SER A 1 346 ? 4.888 16.126 8.448 1.00 92.94 346 SER A CA 1
ATOM 2466 C C . SER A 1 346 ? 6.281 15.476 8.436 1.00 92.94 346 SER A C 1
ATOM 2468 O O . SER A 1 346 ? 7.030 15.571 9.412 1.00 92.94 346 SER A O 1
ATOM 2470 N N . GLY A 1 347 ? 6.596 14.777 7.348 1.00 92.31 347 GLY A N 1
ATOM 2471 C CA . GLY A 1 347 ? 7.796 13.971 7.149 1.00 92.31 347 GLY A CA 1
ATOM 2472 C C . GLY A 1 347 ? 7.713 12.554 7.723 1.00 92.31 347 GLY A C 1
ATOM 2473 O O . GLY A 1 347 ? 8.725 11.862 7.749 1.00 92.31 347 GLY A O 1
ATOM 2474 N N . THR A 1 348 ? 6.548 12.088 8.196 1.00 95.38 348 THR A N 1
ATOM 2475 C CA . THR A 1 348 ? 6.409 10.722 8.739 1.00 95.38 348 THR A CA 1
ATOM 2476 C C . THR A 1 348 ? 5.619 9.784 7.826 1.00 95.38 348 THR A C 1
ATOM 2478 O O . THR A 1 348 ? 4.648 10.211 7.202 1.00 95.38 348 THR A O 1
ATOM 2481 N N . PRO A 1 349 ? 5.938 8.473 7.823 1.00 97.50 349 PRO A N 1
ATOM 2482 C CA . PRO A 1 349 ? 5.106 7.453 7.178 1.00 97.50 349 PRO A CA 1
ATOM 2483 C C . PRO A 1 349 ? 3.655 7.465 7.662 1.00 97.50 349 PRO A C 1
ATOM 2485 O O . PRO A 1 349 ? 2.745 7.182 6.891 1.00 97.50 349 PRO A O 1
ATOM 2488 N N . LEU A 1 350 ? 3.425 7.825 8.929 1.00 97.38 350 LEU A N 1
ATOM 2489 C CA . LEU A 1 350 ? 2.083 7.895 9.493 1.00 97.38 350 LEU A CA 1
ATOM 2490 C C . LEU A 1 350 ? 1.255 9.039 8.889 1.00 97.38 350 LEU A C 1
ATOM 2492 O O . LEU A 1 350 ? 0.061 8.851 8.701 1.00 97.38 350 LEU A O 1
ATOM 2496 N N . ALA A 1 351 ? 1.859 10.182 8.541 1.00 96.31 351 ALA A N 1
ATOM 2497 C CA . ALA A 1 351 ? 1.148 11.249 7.827 1.00 96.31 351 ALA A CA 1
ATOM 2498 C C . ALA A 1 351 ? 0.678 10.784 6.437 1.00 96.31 351 ALA A C 1
ATOM 2500 O O . ALA A 1 351 ? -0.480 11.000 6.071 1.00 96.31 351 ALA A O 1
ATOM 2501 N N . LEU A 1 352 ? 1.535 10.052 5.716 1.00 97.62 352 LEU A N 1
ATOM 2502 C CA . LEU A 1 352 ? 1.190 9.505 4.404 1.00 97.62 352 LEU A CA 1
ATOM 2503 C C . LEU A 1 352 ? 0.120 8.416 4.515 1.00 97.62 352 LEU A C 1
ATOM 2505 O O . LEU A 1 352 ? -0.826 8.409 3.729 1.00 97.62 352 LEU A O 1
ATOM 2509 N N . LEU A 1 353 ? 0.243 7.523 5.500 1.00 98.12 353 LEU A N 1
ATOM 2510 C CA . LEU A 1 353 ? -0.751 6.488 5.778 1.00 98.12 353 LEU A CA 1
ATOM 2511 C C . LEU A 1 353 ? -2.116 7.095 6.126 1.00 98.12 353 LEU A C 1
ATOM 2513 O O . LEU A 1 353 ? -3.115 6.674 5.555 1.00 98.12 353 LEU A O 1
ATOM 2517 N N . ASP A 1 354 ? -2.158 8.084 7.021 1.00 95.81 354 ASP A N 1
ATOM 2518 C CA . ASP A 1 354 ? -3.392 8.768 7.434 1.00 95.81 354 ASP A CA 1
ATOM 2519 C C . ASP A 1 354 ? -4.074 9.438 6.230 1.00 95.81 354 ASP A C 1
ATOM 2521 O O . ASP A 1 354 ? -5.248 9.192 5.962 1.00 95.81 354 ASP A O 1
ATOM 2525 N N . SER A 1 355 ? -3.309 10.171 5.411 1.00 96.44 355 SER A N 1
ATOM 2526 C CA . SER A 1 355 ? -3.807 10.775 4.165 1.00 96.44 355 SER A CA 1
ATOM 2527 C C . SER A 1 355 ? -4.299 9.738 3.145 1.00 96.44 355 SER A C 1
ATOM 2529 O O . SER A 1 355 ? -5.271 9.984 2.428 1.00 96.44 355 SER A O 1
ATOM 2531 N N . ALA A 1 356 ? -3.638 8.581 3.058 1.00 97.62 356 ALA A N 1
ATOM 2532 C CA . ALA A 1 356 ? -4.036 7.507 2.156 1.00 97.62 356 ALA A CA 1
ATOM 2533 C C . ALA A 1 356 ? -5.308 6.790 2.632 1.00 97.62 356 ALA A C 1
ATOM 2535 O O . ALA A 1 356 ? -6.168 6.498 1.804 1.00 97.62 356 ALA A O 1
ATOM 2536 N N . VAL A 1 357 ? -5.446 6.528 3.936 1.00 97.81 357 VAL A N 1
ATOM 2537 C CA . VAL A 1 357 ? -6.649 5.930 4.543 1.00 97.81 357 VAL A CA 1
ATOM 2538 C C . VAL A 1 357 ? -7.862 6.836 4.354 1.00 97.81 357 VAL A C 1
ATOM 2540 O O . VAL A 1 357 ? -8.893 6.347 3.903 1.00 97.81 357 VAL A O 1
ATOM 2543 N N . ASP A 1 358 ? -7.714 8.143 4.571 1.00 96.06 358 ASP A N 1
ATOM 2544 C CA . ASP A 1 358 ? -8.764 9.155 4.363 1.00 96.06 358 ASP A CA 1
ATOM 2545 C C . ASP A 1 358 ? -9.354 9.125 2.937 1.00 96.06 358 ASP A C 1
ATOM 2547 O O . ASP A 1 358 ? -10.542 9.326 2.698 1.00 96.06 358 ASP A O 1
ATOM 2551 N N . ALA A 1 359 ? -8.520 8.811 1.942 1.00 96.19 359 ALA A N 1
ATOM 2552 C CA . ALA A 1 359 ? -8.941 8.729 0.547 1.00 96.19 359 ALA A CA 1
ATOM 2553 C C . ALA A 1 359 ? -9.581 7.383 0.151 1.00 96.19 359 ALA A C 1
ATOM 2555 O O . ALA A 1 359 ? -10.078 7.252 -0.973 1.00 96.19 359 ALA A O 1
ATOM 2556 N N . LYS A 1 360 ? -9.555 6.364 1.018 1.00 96.56 360 LYS A N 1
ATOM 2557 C CA . LYS A 1 360 ? -10.126 5.038 0.732 1.00 96.56 360 LYS A CA 1
ATOM 2558 C C . LYS A 1 360 ? -11.588 4.965 1.166 1.00 96.56 360 LYS A C 1
ATOM 2560 O O . LYS A 1 360 ? -11.961 5.603 2.139 1.00 96.56 360 LYS A O 1
ATOM 2565 N N . PRO A 1 361 ? -12.427 4.165 0.485 1.00 95.88 361 PRO A N 1
ATOM 2566 C CA . PRO A 1 361 ? -13.721 3.777 1.038 1.00 95.88 361 PRO A CA 1
ATOM 2567 C C . PRO A 1 361 ? -13.534 2.800 2.217 1.00 95.88 361 PRO A C 1
ATOM 2569 O O . PRO A 1 361 ? -12.493 2.139 2.285 1.00 95.88 361 PRO A O 1
ATOM 2572 N N . PRO A 1 362 ? -14.560 2.580 3.065 1.00 95.62 362 PRO A N 1
ATOM 2573 C CA . PRO A 1 362 ? -14.444 1.682 4.218 1.00 95.62 362 PRO A CA 1
ATOM 2574 C C . PRO A 1 362 ? -14.049 0.246 3.842 1.00 95.62 362 PRO A C 1
ATOM 2576 O O . PRO A 1 362 ? -13.323 -0.407 4.577 1.00 95.62 362 PRO A O 1
ATOM 2579 N N . THR A 1 363 ? -14.476 -0.224 2.666 1.00 96.56 363 THR A N 1
ATOM 2580 C CA . THR A 1 363 ? -14.150 -1.556 2.116 1.00 96.56 363 THR A CA 1
ATOM 2581 C C . THR A 1 363 ? -12.721 -1.681 1.579 1.00 96.56 363 THR A C 1
ATOM 2583 O O . THR A 1 363 ? -12.408 -2.663 0.924 1.00 96.56 363 THR A O 1
ATOM 2586 N N . GLY A 1 364 ? -11.913 -0.621 1.657 1.00 96.69 364 GLY A N 1
ATOM 2587 C CA . GLY A 1 364 ? -10.490 -0.658 1.309 1.00 96.69 364 GLY A CA 1
ATOM 2588 C C . GLY A 1 364 ? -9.583 -0.670 2.538 1.00 96.69 364 GLY A C 1
ATOM 2589 O O . GLY A 1 364 ? -8.371 -0.534 2.380 1.00 96.69 364 GLY A O 1
ATOM 2590 N N . VAL A 1 365 ? -10.178 -0.737 3.733 1.00 97.81 365 VAL A N 1
ATOM 2591 C CA . VAL A 1 365 ? -9.509 -0.721 5.040 1.00 97.81 365 VAL A CA 1
ATOM 2592 C C . VAL A 1 365 ? -10.205 -1.653 6.048 1.00 97.81 365 VAL A C 1
ATOM 2594 O O . VAL A 1 365 ? -9.977 -1.549 7.255 1.00 97.81 365 VAL A O 1
ATOM 2597 N N . ASP A 1 366 ? -11.103 -2.535 5.599 1.00 97.31 366 ASP A N 1
ATOM 2598 C CA . ASP A 1 366 ? -11.902 -3.415 6.463 1.00 97.31 366 ASP A CA 1
ATOM 2599 C C . ASP A 1 366 ? -11.176 -4.712 6.841 1.00 97.31 366 ASP A C 1
ATOM 2601 O O . ASP A 1 366 ? -11.716 -5.506 7.615 1.00 97.31 366 ASP A O 1
ATOM 2605 N N . THR A 1 367 ? -9.929 -4.873 6.387 1.00 98.44 367 THR A N 1
ATOM 2606 C CA . THR A 1 367 ? -9.005 -5.907 6.860 1.00 98.44 367 THR A CA 1
ATOM 2607 C C . THR A 1 367 ? -7.660 -5.342 7.338 1.00 98.44 367 THR A C 1
ATOM 2609 O O . THR A 1 367 ? -7.134 -4.348 6.829 1.00 98.44 367 THR A O 1
ATOM 2612 N N . ILE A 1 368 ? -7.037 -6.033 8.292 1.00 98.50 368 ILE A N 1
ATOM 2613 C CA . ILE A 1 368 ? -5.683 -5.753 8.780 1.00 98.50 368 ILE A CA 1
ATOM 2614 C C . ILE A 1 368 ? -4.646 -5.977 7.687 1.00 98.50 368 ILE A C 1
ATOM 2616 O O . ILE A 1 368 ? -3.656 -5.254 7.637 1.00 98.50 368 ILE A O 1
ATOM 2620 N N . ALA A 1 369 ? -4.859 -6.941 6.789 1.00 98.44 369 ALA A N 1
ATOM 2621 C CA . ALA A 1 369 ? -3.940 -7.194 5.681 1.00 98.44 369 ALA A CA 1
ATOM 2622 C C . ALA A 1 369 ? -3.831 -5.988 4.730 1.00 98.44 369 ALA A C 1
ATOM 2624 O O . ALA A 1 369 ? -2.728 -5.636 4.300 1.00 98.44 369 ALA A O 1
ATOM 2625 N N . GLU A 1 370 ? -4.952 -5.326 4.430 1.00 98.56 370 GLU A N 1
ATOM 2626 C CA . GLU A 1 370 ? -4.966 -4.095 3.633 1.00 98.56 370 GLU A CA 1
ATOM 2627 C C . GLU A 1 370 ? -4.258 -2.957 4.364 1.00 98.56 370 GLU A C 1
ATOM 2629 O O . GLU A 1 370 ? -3.347 -2.342 3.809 1.00 98.56 370 GLU A O 1
ATOM 2634 N N . LEU A 1 371 ? -4.613 -2.721 5.629 1.00 98.62 371 LEU A N 1
ATOM 2635 C CA . LEU A 1 371 ? -4.014 -1.658 6.434 1.00 98.62 371 LEU A CA 1
ATOM 2636 C C . LEU A 1 371 ? -2.509 -1.860 6.660 1.00 98.62 371 LEU A C 1
ATOM 2638 O O . LEU A 1 371 ? -1.750 -0.894 6.588 1.00 98.62 371 LEU A O 1
ATOM 2642 N N . GLN A 1 372 ? -2.054 -3.098 6.872 1.00 98.62 372 GLN A N 1
ATOM 2643 C CA . GLN A 1 372 ? -0.631 -3.420 6.978 1.00 98.62 372 GLN A CA 1
ATOM 2644 C C . GLN A 1 372 ? 0.092 -3.160 5.656 1.00 98.62 372 GLN A C 1
ATOM 2646 O O . GLN A 1 372 ? 1.148 -2.535 5.656 1.00 98.62 372 GLN A O 1
ATOM 2651 N N . SER A 1 373 ? -0.500 -3.558 4.525 1.00 98.62 373 SER A N 1
ATOM 2652 C CA . SER A 1 373 ? 0.072 -3.281 3.201 1.00 98.62 373 SER A CA 1
ATOM 2653 C C . SER A 1 373 ? 0.190 -1.775 2.943 1.00 98.62 373 SER A C 1
ATOM 2655 O O . SER A 1 373 ? 1.184 -1.319 2.386 1.00 98.62 373 SER A O 1
ATOM 2657 N N . MET A 1 374 ? -0.793 -0.981 3.379 1.00 98.69 374 MET A N 1
ATOM 2658 C CA . MET A 1 374 ? -0.733 0.482 3.299 1.00 98.69 374 MET A CA 1
ATOM 2659 C C . MET A 1 374 ? 0.344 1.071 4.221 1.00 98.69 374 MET A C 1
ATOM 2661 O O . MET A 1 374 ? 1.056 1.987 3.810 1.00 98.69 374 MET A O 1
ATOM 2665 N N . ALA A 1 375 ? 0.490 0.553 5.443 1.00 98.69 375 ALA A N 1
ATOM 2666 C CA . ALA A 1 375 ? 1.515 0.994 6.388 1.00 98.69 375 ALA A CA 1
ATOM 2667 C C . ALA A 1 375 ? 2.936 0.690 5.882 1.00 98.69 375 ALA A C 1
ATOM 2669 O O . ALA A 1 375 ? 3.814 1.555 5.930 1.00 98.69 375 ALA A O 1
ATOM 2670 N N . ASP A 1 376 ? 3.158 -0.510 5.345 1.00 98.69 376 ASP A N 1
ATOM 2671 C CA . ASP A 1 376 ? 4.433 -0.916 4.747 1.00 98.69 376 ASP A CA 1
ATOM 2672 C C . ASP A 1 376 ? 4.747 -0.070 3.505 1.00 98.69 376 ASP A C 1
ATOM 2674 O O . ASP A 1 376 ? 5.853 0.460 3.376 1.00 98.69 376 ASP A O 1
ATOM 2678 N N . ALA A 1 377 ? 3.750 0.166 2.648 1.00 98.75 377 ALA A N 1
ATOM 2679 C CA . ALA A 1 377 ? 3.891 1.022 1.477 1.00 98.75 377 ALA A CA 1
ATOM 2680 C C . ALA A 1 377 ? 4.240 2.474 1.840 1.00 98.75 377 ALA A C 1
ATOM 2682 O O . ALA A 1 377 ? 5.113 3.077 1.212 1.00 98.75 377 ALA A O 1
ATOM 2683 N N . ALA A 1 378 ? 3.601 3.037 2.872 1.00 98.62 378 ALA A N 1
ATOM 2684 C CA . ALA A 1 378 ? 3.927 4.374 3.363 1.00 98.62 378 ALA A CA 1
ATOM 2685 C C . ALA A 1 378 ? 5.376 4.439 3.874 1.00 98.62 378 ALA A C 1
ATOM 2687 O O . ALA A 1 378 ? 6.103 5.385 3.565 1.00 98.62 378 ALA A O 1
ATOM 2688 N N . ASN A 1 379 ? 5.830 3.406 4.593 1.00 98.44 379 ASN A N 1
ATOM 2689 C CA . ASN A 1 379 ? 7.221 3.282 5.024 1.00 98.44 379 ASN A CA 1
ATOM 2690 C C . ASN A 1 379 ? 8.191 3.193 3.834 1.00 98.44 379 ASN A C 1
ATOM 2692 O O . ASN A 1 379 ? 9.214 3.879 3.838 1.00 98.44 379 ASN A O 1
ATOM 2696 N N . HIS A 1 380 ? 7.880 2.402 2.803 1.00 98.50 380 HIS A N 1
ATOM 2697 C CA . HIS A 1 380 ? 8.709 2.290 1.599 1.00 98.50 380 HIS A CA 1
ATOM 2698 C C . HIS A 1 380 ? 8.806 3.612 0.827 1.00 98.50 380 HIS A C 1
ATOM 2700 O O . HIS A 1 380 ? 9.909 4.004 0.443 1.00 98.50 380 HIS A O 1
ATOM 2706 N N . VAL A 1 381 ? 7.694 4.331 0.637 1.00 98.62 381 VAL A N 1
ATOM 2707 C CA . VAL A 1 381 ? 7.691 5.637 -0.048 1.00 98.62 381 VAL A CA 1
ATOM 2708 C C . VAL A 1 381 ? 8.542 6.653 0.709 1.00 98.62 381 VAL A C 1
ATOM 2710 O O . VAL A 1 381 ? 9.423 7.275 0.112 1.00 98.62 381 VAL A O 1
ATOM 2713 N N . MET A 1 382 ? 8.330 6.784 2.020 1.00 98.00 382 MET A N 1
ATOM 2714 C CA . MET A 1 382 ? 9.080 7.743 2.833 1.00 98.00 382 MET A CA 1
ATOM 2715 C C . MET A 1 382 ? 10.563 7.376 2.940 1.00 98.00 382 MET A C 1
ATOM 2717 O O . MET A 1 382 ? 11.414 8.256 2.912 1.00 98.00 382 MET A O 1
ATOM 2721 N N . ALA A 1 383 ? 10.902 6.084 2.994 1.00 97.56 383 ALA A N 1
ATOM 2722 C CA . ALA A 1 383 ? 12.294 5.639 2.971 1.00 97.56 383 ALA A CA 1
ATOM 2723 C C . ALA A 1 383 ? 12.974 5.872 1.612 1.00 97.56 383 ALA A C 1
ATOM 2725 O O . ALA A 1 383 ? 14.187 6.089 1.569 1.00 97.56 383 ALA A O 1
ATOM 2726 N N . ALA A 1 384 ? 12.226 5.792 0.508 1.00 97.88 384 ALA A N 1
ATOM 2727 C CA . ALA A 1 384 ? 12.744 6.043 -0.831 1.00 97.88 384 ALA A CA 1
ATOM 2728 C C . ALA A 1 384 ? 13.025 7.535 -1.065 1.00 97.88 384 ALA A C 1
ATOM 2730 O O . ALA A 1 384 ? 14.022 7.859 -1.710 1.00 97.88 384 ALA A O 1
ATOM 2731 N N . ALA A 1 385 ? 12.194 8.435 -0.535 1.00 97.38 385 ALA A N 1
ATOM 2732 C CA . ALA A 1 385 ? 12.329 9.882 -0.699 1.00 97.38 385 ALA A CA 1
ATOM 2733 C C . ALA A 1 385 ? 13.675 10.411 -0.167 1.00 97.38 385 ALA A C 1
ATOM 2735 O O . ALA A 1 385 ? 13.923 10.440 1.035 1.00 97.38 385 ALA A O 1
ATOM 2736 N N . GLY A 1 386 ? 14.588 10.788 -1.072 1.00 93.69 386 GLY A N 1
ATOM 2737 C CA . GLY A 1 386 ? 15.942 11.219 -0.704 1.00 93.69 386 GLY A CA 1
ATOM 2738 C C . GLY A 1 386 ? 16.812 10.115 -0.088 1.00 93.69 386 GLY A C 1
ATOM 2739 O O . GLY A 1 386 ? 17.869 10.408 0.475 1.00 93.69 386 GLY A O 1
ATOM 2740 N N . GLY A 1 387 ? 16.364 8.860 -0.169 1.00 95.12 387 GLY A N 1
ATOM 2741 C CA . GLY A 1 387 ? 16.994 7.707 0.454 1.00 95.12 387 GLY A CA 1
ATOM 2742 C C . GLY A 1 387 ? 18.181 7.142 -0.324 1.00 95.12 387 GLY A C 1
ATOM 2743 O O . GLY A 1 387 ? 18.615 7.636 -1.366 1.00 95.12 387 GLY A O 1
ATOM 2744 N N . THR A 1 388 ? 18.724 6.044 0.192 1.00 96.25 388 THR A N 1
ATOM 2745 C CA . THR A 1 388 ? 19.780 5.270 -0.473 1.00 96.25 388 THR A CA 1
ATOM 2746 C C . THR A 1 388 ? 19.241 4.501 -1.681 1.00 96.25 388 THR A C 1
ATOM 2748 O O . THR A 1 388 ? 18.053 4.188 -1.757 1.00 96.25 388 THR A O 1
ATOM 2751 N N . SER A 1 389 ? 20.122 4.081 -2.598 1.00 94.56 389 SER A N 1
ATOM 2752 C CA . SER A 1 389 ? 19.731 3.250 -3.749 1.00 94.56 389 SER A CA 1
ATOM 2753 C C . SER A 1 389 ? 18.992 1.968 -3.349 1.00 94.56 389 SER A C 1
ATOM 2755 O O . SER A 1 389 ? 18.126 1.519 -4.091 1.00 94.56 389 SER A O 1
ATOM 2757 N N . ALA A 1 390 ? 19.309 1.386 -2.186 1.00 96.44 390 ALA A N 1
ATOM 2758 C CA . ALA A 1 390 ? 18.627 0.198 -1.678 1.00 96.44 390 ALA A CA 1
ATOM 2759 C C . ALA A 1 390 ? 17.186 0.499 -1.235 1.00 96.44 390 ALA A C 1
ATOM 2761 O O . ALA A 1 390 ? 16.294 -0.290 -1.517 1.00 96.44 390 ALA A O 1
ATOM 2762 N N . GLN A 1 391 ? 16.953 1.647 -0.590 1.00 96.94 391 GLN A N 1
ATOM 2763 C CA . GLN A 1 391 ? 15.610 2.080 -0.190 1.00 96.94 391 GLN A CA 1
ATOM 2764 C C . GLN A 1 391 ? 14.762 2.463 -1.406 1.00 96.94 391 GLN A C 1
ATOM 2766 O O . GLN A 1 391 ? 13.609 2.064 -1.500 1.00 96.94 391 GLN A O 1
ATOM 2771 N N . ILE A 1 392 ? 15.358 3.158 -2.379 1.00 96.50 392 ILE A N 1
ATOM 2772 C CA . ILE A 1 392 ? 14.700 3.491 -3.650 1.00 96.50 392 ILE A CA 1
ATOM 2773 C C . ILE A 1 392 ? 14.311 2.212 -4.408 1.00 96.50 392 ILE A C 1
ATOM 2775 O O . ILE A 1 392 ? 13.196 2.109 -4.906 1.00 96.50 392 ILE A O 1
ATOM 2779 N N . ALA A 1 393 ? 15.204 1.219 -4.471 1.00 94.06 393 ALA A N 1
ATOM 2780 C CA . ALA A 1 393 ? 14.945 -0.047 -5.158 1.00 94.06 393 ALA A CA 1
ATOM 2781 C C . ALA A 1 393 ? 13.941 -0.964 -4.435 1.00 94.06 393 ALA A C 1
ATOM 2783 O O . ALA A 1 393 ? 13.444 -1.902 -5.054 1.00 94.06 393 ALA A O 1
ATOM 2784 N N . ALA A 1 394 ? 13.664 -0.722 -3.149 1.00 95.44 394 ALA A N 1
ATOM 2785 C CA . ALA A 1 394 ? 12.673 -1.478 -2.387 1.00 95.44 394 ALA A CA 1
ATOM 2786 C C . ALA A 1 394 ? 11.230 -1.059 -2.710 1.00 95.44 394 ALA A C 1
ATOM 2788 O O . ALA A 1 394 ? 10.320 -1.846 -2.477 1.00 95.44 394 ALA A O 1
ATOM 2789 N N . LEU A 1 395 ? 11.022 0.145 -3.258 1.00 97.62 395 LEU A N 1
ATOM 2790 C CA . LEU A 1 395 ? 9.698 0.633 -3.631 1.00 97.62 395 LEU A CA 1
ATOM 2791 C C . LEU A 1 395 ? 9.152 -0.128 -4.846 1.00 97.62 395 LEU A C 1
ATOM 2793 O O . LEU A 1 395 ? 9.808 -0.238 -5.883 1.00 97.62 395 LEU A O 1
ATOM 2797 N N . THR A 1 396 ? 7.923 -0.620 -4.738 1.00 97.75 396 THR A N 1
ATOM 2798 C CA . THR A 1 396 ? 7.283 -1.476 -5.740 1.00 97.75 396 THR A CA 1
ATOM 2799 C C . THR A 1 396 ? 6.025 -0.849 -6.341 1.00 97.75 396 THR A C 1
ATOM 2801 O O . THR A 1 396 ? 5.486 0.153 -5.868 1.00 97.75 396 THR A O 1
ATOM 2804 N N . LEU A 1 397 ? 5.521 -1.467 -7.415 1.00 97.88 397 LEU A N 1
ATOM 2805 C CA . LEU A 1 397 ? 4.225 -1.106 -7.992 1.00 97.88 397 LEU A CA 1
ATOM 2806 C C . LEU A 1 397 ? 3.069 -1.353 -7.012 1.00 97.88 397 LEU A C 1
ATOM 2808 O O . LEU A 1 397 ? 2.096 -0.599 -7.021 1.00 97.88 397 LEU A O 1
ATOM 2812 N N . ASP A 1 398 ? 3.165 -2.407 -6.203 1.00 98.12 398 ASP A N 1
ATOM 2813 C CA . ASP A 1 398 ? 2.114 -2.776 -5.260 1.00 98.12 398 ASP A CA 1
ATOM 2814 C C . ASP A 1 398 ? 2.058 -1.799 -4.084 1.00 98.12 398 ASP A C 1
ATOM 2816 O O . ASP A 1 398 ? 0.956 -1.440 -3.677 1.00 98.12 398 ASP A O 1
ATOM 2820 N N . ASP A 1 399 ? 3.198 -1.250 -3.644 1.00 98.69 399 ASP A N 1
ATOM 2821 C CA . ASP A 1 399 ? 3.230 -0.180 -2.636 1.00 98.69 399 ASP A CA 1
ATOM 2822 C C . ASP A 1 399 ? 2.414 1.042 -3.091 1.00 98.69 399 ASP A C 1
ATOM 2824 O O . ASP A 1 399 ? 1.510 1.516 -2.398 1.00 98.69 399 ASP A O 1
ATOM 2828 N N . LEU A 1 400 ? 2.676 1.531 -4.309 1.00 98.56 400 LEU A N 1
ATOM 2829 C CA . LEU A 1 400 ? 1.971 2.696 -4.853 1.00 98.56 400 LEU A CA 1
ATOM 2830 C C . LEU A 1 400 ? 0.464 2.426 -5.001 1.00 98.56 400 LEU A C 1
ATOM 2832 O O . LEU A 1 400 ? -0.361 3.294 -4.711 1.00 98.56 400 LEU A O 1
ATOM 2836 N N . LYS A 1 401 ? 0.080 1.211 -5.409 1.00 97.94 401 LYS A N 1
ATOM 2837 C CA . LYS A 1 401 ? -1.333 0.818 -5.514 1.00 97.94 401 LYS A CA 1
ATOM 2838 C C . LYS A 1 401 ? -2.012 0.678 -4.153 1.00 97.94 401 LYS A C 1
ATOM 2840 O O . LYS A 1 401 ? -3.167 1.092 -4.027 1.00 97.94 401 LYS A O 1
ATOM 2845 N N . ALA A 1 402 ? -1.323 0.129 -3.152 1.00 97.94 402 ALA A N 1
ATOM 2846 C CA . ALA A 1 402 ? -1.845 -0.009 -1.795 1.00 97.94 402 ALA A CA 1
ATOM 2847 C C . ALA A 1 402 ? -2.252 1.365 -1.245 1.00 97.94 402 ALA A C 1
ATOM 2849 O O . ALA A 1 402 ? -3.402 1.551 -0.842 1.00 97.94 402 ALA A O 1
ATOM 2850 N N . LEU A 1 403 ? -1.383 2.370 -1.404 1.00 98.31 403 LEU A N 1
ATOM 2851 C CA . LEU A 1 403 ? -1.660 3.764 -1.030 1.00 98.31 403 LEU A CA 1
ATOM 2852 C C . LEU A 1 403 ? -2.760 4.439 -1.868 1.00 98.31 403 LEU A C 1
ATOM 2854 O O . LEU A 1 403 ? -3.248 5.499 -1.498 1.00 98.31 403 LEU A O 1
ATOM 2858 N N . GLY A 1 404 ? -3.195 3.832 -2.976 1.00 96.81 404 GLY A N 1
ATOM 2859 C CA . GLY A 1 404 ? -4.245 4.378 -3.840 1.00 96.81 404 GLY A CA 1
ATOM 2860 C C . GLY A 1 404 ? -3.740 5.322 -4.930 1.00 96.81 404 GLY A C 1
ATOM 2861 O O . GLY A 1 404 ? -4.539 6.049 -5.520 1.00 96.81 404 GLY A O 1
ATOM 2862 N N . VAL A 1 405 ? -2.442 5.299 -5.239 1.00 98.00 405 VAL A N 1
ATOM 2863 C CA . VAL A 1 405 ? -1.871 6.093 -6.330 1.00 98.00 405 VAL A CA 1
ATOM 2864 C C . VAL A 1 405 ? -2.389 5.584 -7.677 1.00 98.00 405 VAL A C 1
ATOM 2866 O O . VAL A 1 405 ? -2.292 4.403 -8.017 1.00 98.00 405 VAL A O 1
ATOM 2869 N N . SER A 1 406 ? -2.925 6.499 -8.476 1.00 95.81 406 SER A N 1
ATOM 2870 C CA . SER A 1 406 ? -3.465 6.226 -9.807 1.00 95.81 406 SER A CA 1
ATOM 2871 C C . SER A 1 406 ? -2.440 6.498 -10.916 1.00 95.81 406 SER A C 1
ATOM 2873 O O . SER A 1 406 ? -1.485 7.256 -10.739 1.00 95.81 406 SER A O 1
ATOM 2875 N N . GLY A 1 407 ? -2.639 5.879 -12.085 1.00 94.50 407 GLY A N 1
ATOM 2876 C CA . GLY A 1 407 ? -1.776 6.078 -13.258 1.00 94.50 407 GLY A CA 1
ATOM 2877 C C . GLY A 1 407 ? -0.442 5.325 -13.216 1.00 94.50 407 GLY A C 1
ATOM 2878 O O . GLY A 1 407 ? 0.409 5.563 -14.069 1.00 94.50 407 GLY A O 1
ATOM 2879 N N . VAL A 1 408 ? -0.255 4.408 -12.264 1.00 95.81 408 VAL A N 1
ATOM 2880 C CA . VAL A 1 408 ? 0.967 3.602 -12.113 1.00 95.81 408 VAL A CA 1
ATOM 2881 C C . VAL A 1 408 ? 0.863 2.270 -12.864 1.00 95.81 408 VAL A C 1
ATOM 2883 O O . VAL A 1 408 ? -0.164 1.589 -12.814 1.00 95.81 408 VAL A O 1
ATOM 2886 N N . ASN A 1 409 ? 1.918 1.881 -13.576 1.00 92.88 409 ASN A N 1
ATOM 2887 C CA . ASN A 1 409 ? 2.026 0.598 -14.273 1.00 92.88 409 ASN A CA 1
ATOM 2888 C C . ASN A 1 409 ? 3.496 0.159 -14.386 1.00 92.88 409 ASN A C 1
ATOM 2890 O O . ASN A 1 409 ? 4.400 0.879 -13.975 1.00 92.88 409 ASN A O 1
ATOM 2894 N N . ALA A 1 410 ? 3.742 -1.036 -14.925 1.00 90.25 410 ALA A N 1
ATOM 2895 C CA . ALA A 1 410 ? 5.099 -1.571 -15.043 1.00 90.25 410 ALA A CA 1
ATOM 2896 C C . ALA A 1 410 ? 6.011 -0.721 -15.949 1.00 90.25 410 ALA A C 1
ATOM 2898 O O . ALA A 1 410 ? 7.203 -0.615 -15.674 1.00 90.25 410 ALA A O 1
ATOM 2899 N N . ASP A 1 411 ? 5.452 -0.092 -16.986 1.00 83.44 411 ASP A N 1
ATOM 2900 C CA . ASP A 1 411 ? 6.223 0.669 -17.972 1.00 83.44 411 ASP A CA 1
ATOM 2901 C C . ASP A 1 411 ? 6.732 1.996 -17.397 1.00 83.44 411 ASP A C 1
ATOM 2903 O O . ASP A 1 411 ? 7.862 2.398 -17.668 1.00 83.44 411 ASP A O 1
ATOM 2907 N N . ASN A 1 412 ? 5.917 2.683 -16.588 1.00 90.00 412 ASN A N 1
ATOM 2908 C CA . ASN A 1 412 ? 6.304 3.961 -15.994 1.00 90.00 412 ASN A CA 1
ATOM 2909 C C . ASN A 1 412 ? 6.982 3.832 -14.623 1.00 90.00 412 ASN A C 1
ATOM 2911 O O . ASN A 1 412 ? 7.672 4.770 -14.220 1.00 90.00 412 ASN A O 1
ATOM 2915 N N . LEU A 1 413 ? 6.868 2.683 -13.944 1.00 93.12 413 LEU A N 1
ATOM 2916 C CA . LEU A 1 413 ? 7.412 2.459 -12.601 1.00 93.12 413 LEU A CA 1
ATOM 2917 C C . LEU A 1 413 ? 8.881 2.899 -12.428 1.00 93.12 413 LEU A C 1
ATOM 2919 O O . LEU A 1 413 ? 9.147 3.597 -11.448 1.00 93.12 413 LEU A O 1
ATOM 2923 N N . PRO A 1 414 ? 9.830 2.601 -13.345 1.00 90.88 414 PRO A N 1
ATOM 2924 C CA . PRO A 1 414 ? 11.215 3.050 -13.185 1.00 90.88 414 PRO A CA 1
ATOM 2925 C C . PRO A 1 414 ? 11.354 4.577 -13.098 1.00 90.88 414 PRO A C 1
ATOM 2927 O O . PRO A 1 414 ? 12.112 5.089 -12.274 1.00 90.88 414 PRO A O 1
ATOM 2930 N N . ALA A 1 415 ? 10.589 5.317 -13.908 1.00 92.31 415 ALA A N 1
ATOM 2931 C CA . ALA A 1 415 ? 10.586 6.778 -13.886 1.00 92.31 415 ALA A CA 1
ATOM 2932 C C . ALA A 1 415 ? 9.934 7.324 -12.606 1.00 92.31 415 ALA A C 1
ATOM 2934 O O . ALA A 1 415 ? 10.420 8.304 -12.040 1.00 92.31 415 ALA A O 1
ATOM 2935 N N . LEU A 1 416 ? 8.867 6.672 -12.126 1.00 96.25 416 LEU A N 1
ATOM 2936 C CA . LEU A 1 416 ? 8.189 7.043 -10.882 1.00 96.25 416 LEU A CA 1
ATOM 2937 C C . LEU A 1 416 ? 9.106 6.863 -9.667 1.00 96.25 416 LEU A C 1
ATOM 2939 O O . LEU A 1 416 ? 9.285 7.803 -8.897 1.00 96.25 416 LEU A O 1
ATOM 2943 N N . ILE A 1 417 ? 9.740 5.694 -9.534 1.00 95.94 417 ILE A N 1
ATOM 2944 C CA . ILE A 1 417 ? 10.683 5.388 -8.449 1.00 95.94 417 ILE A CA 1
ATOM 2945 C C . ILE A 1 417 ? 11.857 6.376 -8.463 1.00 95.94 417 ILE A C 1
ATOM 2947 O O . ILE A 1 417 ? 12.229 6.915 -7.421 1.00 95.94 417 ILE A O 1
ATOM 2951 N N . ALA A 1 418 ? 12.412 6.678 -9.642 1.00 93.38 418 ALA A N 1
ATOM 2952 C CA . ALA A 1 418 ? 13.499 7.646 -9.771 1.00 93.38 418 ALA A CA 1
ATOM 2953 C C . ALA A 1 418 ? 13.079 9.078 -9.395 1.00 93.38 418 ALA A C 1
ATOM 2955 O O . ALA A 1 418 ? 13.909 9.846 -8.905 1.00 93.38 418 ALA A O 1
ATOM 2956 N N . ALA A 1 419 ? 11.822 9.461 -9.637 1.00 96.00 419 ALA A N 1
ATOM 2957 C CA . ALA A 1 419 ? 11.294 10.763 -9.243 1.00 96.00 419 ALA A CA 1
ATOM 2958 C C . ALA A 1 419 ? 11.049 10.846 -7.733 1.00 96.00 419 ALA A C 1
ATOM 2960 O O . ALA A 1 419 ? 11.492 11.809 -7.112 1.00 96.00 419 ALA A O 1
ATOM 2961 N N . ILE A 1 420 ? 10.427 9.819 -7.143 1.00 98.06 420 ILE A N 1
ATOM 2962 C CA . ILE A 1 420 ? 10.221 9.701 -5.691 1.00 98.06 420 ILE A CA 1
ATOM 2963 C C . ILE A 1 420 ? 11.570 9.746 -4.968 1.00 98.06 420 ILE A C 1
ATOM 2965 O O . ILE A 1 420 ? 11.748 10.541 -4.051 1.00 98.06 420 ILE A O 1
ATOM 2969 N N . GLY A 1 421 ? 12.568 9.005 -5.458 1.00 97.38 421 GLY A N 1
ATOM 2970 C CA . GLY A 1 421 ? 13.919 8.988 -4.893 1.00 97.38 421 GLY A CA 1
ATOM 2971 C C . GLY A 1 421 ? 14.632 10.345 -4.859 1.00 97.38 421 GLY A C 1
ATOM 2972 O O . GLY A 1 421 ? 15.563 10.532 -4.079 1.00 97.38 421 GLY A O 1
ATOM 2973 N N . LYS A 1 422 ? 14.199 11.313 -5.678 1.00 96.12 422 LYS A N 1
ATOM 2974 C CA . LYS A 1 422 ? 14.757 12.676 -5.729 1.00 96.12 422 LYS A CA 1
ATOM 2975 C C . LYS A 1 422 ? 14.028 13.672 -4.830 1.00 96.12 422 LYS A C 1
ATOM 2977 O O . LYS A 1 422 ? 14.453 14.825 -4.760 1.00 96.12 422 LYS A O 1
ATOM 2982 N N . VAL A 1 423 ? 12.931 13.279 -4.188 1.00 97.69 423 VAL A N 1
ATOM 2983 C CA . VAL A 1 423 ? 12.175 14.186 -3.325 1.00 97.69 423 VAL A CA 1
ATOM 2984 C C . VAL A 1 423 ? 12.971 14.455 -2.051 1.00 97.69 423 VAL A C 1
ATOM 2986 O O . VAL A 1 423 ? 13.215 13.556 -1.255 1.00 97.69 423 VAL A O 1
ATOM 2989 N N . THR A 1 424 ? 13.388 15.710 -1.876 1.00 94.31 424 THR A N 1
ATOM 2990 C CA . THR A 1 424 ? 14.064 16.206 -0.672 1.00 94.31 424 THR A CA 1
ATOM 2991 C C . THR A 1 424 ? 13.567 17.622 -0.347 1.00 94.31 424 THR A C 1
ATOM 2993 O O . THR A 1 424 ? 13.585 18.463 -1.255 1.00 94.31 424 THR A O 1
ATOM 2996 N N . PRO A 1 425 ? 13.190 17.943 0.904 1.00 93.19 425 PRO A N 1
ATOM 2997 C CA . PRO A 1 425 ? 12.969 17.018 2.025 1.00 93.19 425 PRO A CA 1
ATOM 2998 C C . PRO A 1 425 ? 11.827 16.018 1.762 1.00 93.19 425 PRO A C 1
ATOM 3000 O O . PRO A 1 425 ? 10.988 16.243 0.891 1.00 93.19 425 PRO A O 1
ATOM 3003 N N . ASP A 1 426 ? 11.819 14.922 2.518 1.00 89.56 426 ASP A N 1
ATOM 3004 C CA . ASP A 1 426 ? 10.792 13.866 2.512 1.00 89.56 426 ASP A CA 1
ATOM 3005 C C . ASP A 1 426 ? 9.401 14.372 2.936 1.00 89.56 426 ASP A C 1
ATOM 3007 O O . ASP A 1 426 ? 8.387 13.853 2.484 1.00 89.56 426 ASP A O 1
ATOM 3011 N N . SER A 1 427 ? 9.332 15.470 3.689 1.00 94.06 427 SER A N 1
ATOM 3012 C CA . SER A 1 427 ? 8.089 16.197 3.989 1.00 94.06 427 SER A CA 1
ATOM 3013 C C . SER A 1 427 ? 7.340 16.742 2.762 1.00 94.06 427 SER A C 1
ATOM 3015 O O . SER A 1 427 ? 6.274 17.312 2.917 1.00 94.06 427 SER A O 1
ATOM 3017 N N . ASN A 1 428 ? 7.901 16.648 1.551 1.00 96.50 428 ASN A N 1
ATOM 3018 C CA . ASN A 1 428 ? 7.229 17.049 0.307 1.00 96.50 428 ASN A CA 1
ATOM 3019 C C . ASN A 1 428 ? 6.489 15.881 -0.381 1.00 96.50 428 ASN A C 1
ATOM 3021 O O . ASN A 1 428 ? 6.107 16.004 -1.547 1.00 96.50 428 ASN A O 1
ATOM 3025 N N . ILE A 1 429 ? 6.381 14.722 0.277 1.00 97.69 429 ILE A N 1
ATOM 3026 C CA . ILE A 1 429 ? 5.688 13.526 -0.229 1.00 97.69 429 ILE A CA 1
ATOM 3027 C C . ILE A 1 429 ? 4.950 12.773 0.889 1.00 97.69 429 ILE A C 1
ATOM 3029 O O . ILE A 1 429 ? 4.661 11.584 0.767 1.00 97.69 429 ILE A O 1
ATOM 3033 N N . ASP A 1 430 ? 4.643 13.464 1.987 1.00 96.56 430 ASP A N 1
ATOM 3034 C CA . ASP A 1 430 ? 4.060 12.874 3.194 1.00 96.56 430 ASP A CA 1
ATOM 3035 C C . ASP A 1 430 ? 2.522 12.851 3.181 1.00 96.56 430 ASP A C 1
ATOM 3037 O O . ASP A 1 430 ? 1.898 12.503 4.179 1.00 96.56 430 ASP A O 1
ATOM 3041 N N . SER A 1 431 ? 1.909 13.166 2.039 1.00 96.56 431 SER A N 1
ATOM 3042 C CA . SER A 1 431 ? 0.476 13.030 1.782 1.00 96.56 431 SER A CA 1
ATOM 3043 C C . SER A 1 431 ? 0.202 12.337 0.443 1.00 96.56 431 SER A C 1
ATOM 3045 O O . SER A 1 431 ? 1.000 12.401 -0.501 1.00 96.56 431 SER A O 1
ATOM 3047 N N . LEU A 1 432 ? -0.971 11.705 0.309 1.00 96.94 432 LEU A N 1
ATOM 3048 C CA . LEU A 1 432 ? -1.351 11.030 -0.938 1.00 96.94 432 LEU A CA 1
ATOM 3049 C C . LEU A 1 432 ? -1.420 12.015 -2.118 1.00 96.94 432 LEU A C 1
ATOM 3051 O O . LEU A 1 432 ? -1.052 11.669 -3.241 1.00 96.94 432 LEU A O 1
ATOM 3055 N N . GLY A 1 433 ? -1.862 13.253 -1.876 1.00 96.38 433 GLY A N 1
ATOM 3056 C CA . GLY A 1 433 ? -1.945 14.291 -2.906 1.00 96.38 433 GLY A CA 1
ATOM 3057 C C . GLY A 1 433 ? -0.576 14.719 -3.445 1.00 96.38 433 GLY A C 1
ATOM 3058 O O . GLY A 1 433 ? -0.404 14.890 -4.658 1.00 96.38 433 GLY A O 1
ATOM 3059 N N . GLU A 1 434 ? 0.419 14.851 -2.570 1.00 97.81 434 GLU A N 1
ATOM 3060 C CA . GLU A 1 434 ? 1.794 15.166 -2.965 1.00 97.81 434 GLU A CA 1
ATOM 3061 C C . GLU A 1 434 ? 2.441 13.999 -3.709 1.00 97.81 434 GLU A C 1
ATOM 3063 O O . GLU A 1 434 ? 2.989 14.195 -4.798 1.00 97.81 434 GLU A O 1
ATOM 3068 N N . LEU A 1 435 ? 2.285 12.772 -3.198 1.00 98.31 435 LEU A N 1
ATOM 3069 C CA . LEU A 1 435 ? 2.731 11.556 -3.877 1.00 98.31 435 LEU A CA 1
ATOM 3070 C C . LEU A 1 435 ? 2.115 11.440 -5.279 1.00 98.31 435 LEU A C 1
ATOM 3072 O O . LEU A 1 435 ? 2.844 11.251 -6.257 1.00 98.31 435 LEU A O 1
ATOM 3076 N N . GLN A 1 436 ? 0.797 11.638 -5.411 1.00 98.06 436 GLN A N 1
ATOM 3077 C CA . GLN A 1 436 ? 0.102 11.637 -6.703 1.00 98.06 436 GLN A CA 1
ATOM 3078 C C . GLN A 1 436 ? 0.633 12.732 -7.641 1.00 98.06 436 GLN A C 1
ATOM 3080 O O . GLN A 1 436 ? 0.742 12.511 -8.850 1.00 98.06 436 GLN A O 1
ATOM 3085 N N . THR A 1 437 ? 1.002 13.901 -7.118 1.00 98.31 437 THR A N 1
ATOM 3086 C CA . THR A 1 437 ? 1.594 14.984 -7.916 1.00 98.31 437 THR A CA 1
ATOM 3087 C C . THR A 1 437 ? 2.970 14.591 -8.452 1.00 98.31 437 THR A C 1
ATOM 3089 O O . THR A 1 437 ? 3.226 14.738 -9.651 1.00 98.31 437 THR A O 1
ATOM 3092 N N . VAL A 1 438 ? 3.840 14.036 -7.602 1.00 98.19 438 VAL A N 1
ATOM 3093 C CA . VAL A 1 438 ? 5.179 13.570 -7.998 1.00 98.19 438 VAL A CA 1
ATOM 3094 C C . VAL A 1 438 ? 5.080 12.494 -9.075 1.00 98.19 438 VAL A C 1
ATOM 3096 O O . VAL A 1 438 ? 5.726 12.622 -10.120 1.00 98.19 438 VAL A O 1
ATOM 3099 N N . VAL A 1 439 ? 4.228 11.479 -8.887 1.00 98.06 439 VAL A N 1
ATOM 3100 C CA . VAL A 1 439 ? 4.105 10.403 -9.880 1.00 98.06 439 VAL A CA 1
ATOM 3101 C C . VAL A 1 439 ? 3.481 10.878 -11.195 1.00 98.06 439 VAL A C 1
ATOM 3103 O O . VAL A 1 439 ? 3.931 10.479 -12.268 1.00 98.06 439 VAL A O 1
ATOM 3106 N N . THR A 1 440 ? 2.510 11.795 -11.149 1.00 97.88 440 THR A N 1
ATOM 3107 C CA . THR A 1 440 ? 1.885 12.353 -12.360 1.00 97.88 440 THR A CA 1
ATOM 3108 C C . THR A 1 440 ? 2.894 13.175 -13.160 1.00 97.88 440 THR A C 1
ATOM 3110 O O . THR A 1 440 ? 3.002 13.026 -14.378 1.00 97.88 440 THR A O 1
ATOM 3113 N N . ASN A 1 441 ? 3.690 14.006 -12.483 1.00 96.81 441 ASN A N 1
ATOM 3114 C CA . ASN A 1 441 ? 4.739 14.798 -13.121 1.00 96.81 441 ASN A CA 1
ATOM 3115 C C . ASN A 1 441 ? 5.830 13.915 -13.735 1.00 96.81 441 ASN A C 1
ATOM 3117 O O . ASN A 1 441 ? 6.297 14.201 -14.840 1.00 96.81 441 ASN A O 1
ATOM 3121 N N . ALA A 1 442 ? 6.211 12.833 -13.055 1.00 96.19 442 ALA A N 1
ATOM 3122 C CA . ALA A 1 442 ? 7.178 11.869 -13.564 1.00 96.19 442 ALA A CA 1
ATOM 3123 C C . ALA A 1 442 ? 6.662 11.153 -14.823 1.00 96.19 442 ALA A C 1
ATOM 3125 O O . ALA A 1 442 ? 7.364 11.119 -15.835 1.00 96.19 442 ALA A O 1
ATOM 3126 N N . ALA A 1 443 ? 5.415 10.670 -14.807 1.00 95.56 443 ALA A N 1
ATOM 3127 C CA . ALA A 1 443 ? 4.785 10.038 -15.966 1.00 95.56 443 ALA A CA 1
ATOM 3128 C C . ALA A 1 443 ? 4.684 10.996 -17.167 1.00 95.56 443 ALA A C 1
ATOM 3130 O O . ALA A 1 443 ? 5.053 10.632 -18.285 1.00 95.56 443 ALA A O 1
ATOM 3131 N N . ASN A 1 444 ? 4.260 12.242 -16.936 1.00 95.25 444 ASN A N 1
ATOM 3132 C CA . ASN A 1 444 ? 4.190 13.266 -17.981 1.00 95.25 444 ASN A CA 1
ATOM 3133 C C . ASN A 1 444 ? 5.575 13.615 -18.537 1.00 95.25 444 ASN A C 1
ATOM 3135 O O . ASN A 1 444 ? 5.735 13.782 -19.744 1.00 95.25 444 ASN A O 1
ATOM 3139 N N . SER A 1 445 ? 6.589 13.706 -17.673 1.00 94.62 445 SER A N 1
ATOM 3140 C CA . SER A 1 445 ? 7.967 13.979 -18.093 1.00 94.62 445 SER A CA 1
ATOM 3141 C C . SER A 1 445 ? 8.516 12.857 -18.973 1.00 94.62 445 SER A C 1
ATOM 3143 O O . SER A 1 445 ? 9.103 13.144 -20.015 1.00 94.62 445 SER A O 1
ATOM 3145 N N . ALA A 1 446 ? 8.264 11.596 -18.610 1.00 94.81 446 ALA A N 1
ATOM 3146 C CA . ALA A 1 446 ? 8.660 10.444 -19.414 1.00 94.81 446 ALA A CA 1
ATOM 3147 C C . ALA A 1 446 ? 7.946 10.410 -20.773 1.00 94.81 446 ALA A C 1
ATOM 3149 O O . ALA A 1 446 ? 8.593 10.230 -21.805 1.00 94.81 446 ALA A O 1
ATOM 3150 N N . ALA A 1 447 ? 6.635 10.670 -20.797 1.00 94.56 447 ALA A N 1
ATOM 3151 C CA . ALA A 1 447 ? 5.863 10.752 -22.036 1.00 94.56 447 ALA A CA 1
ATOM 3152 C C . ALA A 1 447 ? 6.361 11.883 -22.955 1.00 94.56 447 ALA A C 1
ATOM 3154 O O . ALA A 1 447 ? 6.545 11.676 -24.153 1.00 94.56 447 ALA A O 1
ATOM 3155 N N . ASN A 1 448 ? 6.647 13.063 -22.395 1.00 96.56 448 ASN A N 1
ATOM 3156 C CA . ASN A 1 448 ? 7.185 14.198 -23.146 1.00 96.56 448 ASN A CA 1
ATOM 3157 C C . ASN A 1 448 ? 8.587 13.919 -23.700 1.00 96.56 448 ASN A C 1
ATOM 3159 O O . ASN A 1 448 ? 8.900 14.327 -24.817 1.00 96.56 448 ASN A O 1
ATOM 3163 N N . ALA A 1 449 ? 9.438 13.242 -22.931 1.00 96.88 449 ALA A N 1
ATOM 3164 C CA . ALA A 1 449 ? 10.772 12.860 -23.372 1.00 96.88 449 ALA A CA 1
ATOM 3165 C C . ALA A 1 449 ? 10.714 11.833 -24.512 1.00 96.88 449 ALA A C 1
ATOM 3167 O O . ALA A 1 449 ? 11.360 12.018 -25.542 1.00 96.88 449 ALA A O 1
ATOM 3168 N N . LEU A 1 450 ? 9.862 10.811 -24.384 1.00 96.75 450 LEU A N 1
ATOM 3169 C CA . LEU A 1 450 ? 9.621 9.850 -25.458 1.00 96.75 450 LEU A CA 1
ATOM 3170 C C . LEU A 1 450 ? 9.080 10.548 -26.716 1.00 96.75 450 LEU A C 1
ATOM 3172 O O . LEU A 1 450 ? 9.552 10.279 -27.816 1.00 96.75 450 LEU A O 1
ATOM 3176 N N . GLN A 1 451 ? 8.156 11.501 -26.569 1.00 98.12 451 GLN A N 1
ATOM 3177 C CA . GLN A 1 451 ? 7.623 12.258 -27.704 1.00 98.12 451 GLN A CA 1
ATOM 3178 C C . GLN A 1 451 ? 8.691 13.100 -28.418 1.00 98.12 451 GLN A C 1
ATOM 3180 O O . GLN A 1 451 ? 8.641 13.229 -29.642 1.00 98.12 451 GLN A O 1
ATOM 3185 N N . GLN A 1 452 ? 9.668 13.654 -27.693 1.00 98.25 452 GLN A N 1
ATOM 3186 C CA . GLN A 1 452 ? 10.804 14.348 -28.311 1.00 98.25 452 GLN A CA 1
ATOM 3187 C C . GLN A 1 452 ? 11.629 13.398 -29.184 1.00 98.25 452 GLN A C 1
ATOM 3189 O O . GLN A 1 452 ? 11.929 13.742 -30.324 1.00 98.25 452 GLN A O 1
ATOM 3194 N N . ILE A 1 453 ? 11.912 12.188 -28.693 1.00 98.56 453 ILE A N 1
ATOM 3195 C CA . ILE A 1 453 ? 12.642 11.157 -29.445 1.00 98.56 453 ILE A CA 1
ATOM 3196 C C . ILE A 1 453 ? 11.847 10.727 -30.687 1.00 98.56 453 ILE A C 1
ATOM 3198 O O . ILE A 1 453 ? 12.402 10.654 -31.780 1.00 98.56 453 ILE A O 1
ATOM 3202 N N . ILE A 1 454 ? 10.532 10.516 -30.548 1.00 98.44 454 ILE A N 1
ATOM 3203 C CA . ILE A 1 454 ? 9.635 10.182 -31.668 1.00 98.44 454 ILE A CA 1
ATOM 3204 C C . ILE A 1 454 ? 9.680 11.264 -32.751 1.00 98.44 454 ILE A C 1
ATOM 3206 O O . ILE A 1 454 ? 9.821 10.947 -33.931 1.00 98.44 454 ILE A O 1
ATOM 3210 N N . ASN A 1 455 ? 9.555 12.535 -32.363 1.00 98.38 455 ASN A N 1
ATOM 3211 C CA . ASN A 1 455 ? 9.542 13.655 -33.303 1.00 98.38 455 ASN A CA 1
ATOM 3212 C C . ASN A 1 455 ? 10.889 13.823 -34.011 1.00 98.38 455 ASN A C 1
ATOM 3214 O O . ASN A 1 455 ? 10.911 14.129 -35.206 1.00 98.38 455 ASN A O 1
ATOM 3218 N N . ALA A 1 456 ? 11.982 13.626 -33.273 1.00 98.31 456 ALA A N 1
ATOM 3219 C CA . ALA A 1 456 ? 13.334 13.693 -33.800 1.00 98.31 456 ALA A CA 1
ATOM 3220 C C . ALA A 1 456 ? 13.591 12.601 -34.845 1.00 98.31 456 ALA A C 1
ATOM 3222 O O . ALA A 1 456 ? 14.073 12.914 -35.931 1.00 98.31 456 ALA A O 1
ATOM 3223 N N . ALA A 1 457 ? 13.176 11.361 -34.558 1.00 98.38 457 ALA A N 1
ATOM 3224 C CA . ALA A 1 457 ? 13.252 10.247 -35.501 1.00 98.38 457 ALA A CA 1
ATOM 3225 C C . ALA A 1 457 ? 12.392 10.491 -36.752 1.00 98.38 457 ALA A C 1
ATOM 3227 O O . ALA A 1 457 ? 12.865 10.419 -37.879 1.00 98.38 457 ALA A O 1
ATOM 3228 N N . GLU A 1 458 ? 11.122 10.869 -36.577 1.00 98.31 458 GLU A N 1
ATOM 3229 C CA . GLU A 1 458 ? 10.219 11.138 -37.706 1.00 98.31 458 GLU A CA 1
ATOM 3230 C C . GLU A 1 458 ? 10.742 12.256 -38.624 1.00 98.31 458 GLU A C 1
ATOM 3232 O O . GLU A 1 458 ? 10.608 12.193 -39.847 1.00 98.31 458 GLU A O 1
ATOM 3237 N N . SER A 1 459 ? 11.365 13.278 -38.034 1.00 97.94 459 SER A N 1
ATOM 3238 C CA . SER A 1 459 ? 11.910 14.423 -38.766 1.00 97.94 459 SER A CA 1
ATOM 3239 C C . SER A 1 459 ? 13.348 14.213 -39.243 1.00 97.94 459 SER A C 1
ATOM 3241 O O . SER A 1 459 ? 13.853 15.069 -39.972 1.00 97.94 459 SER A O 1
ATOM 3243 N N . ASN A 1 460 ? 13.995 13.108 -38.857 1.00 97.38 460 ASN A N 1
ATOM 3244 C CA . ASN A 1 460 ? 15.420 12.842 -39.056 1.00 97.38 460 ASN A CA 1
ATOM 3245 C C . ASN A 1 460 ? 16.301 14.033 -38.627 1.00 97.38 460 ASN A C 1
ATOM 3247 O O . ASN A 1 460 ? 17.070 14.567 -39.433 1.00 97.38 460 ASN A O 1
ATOM 3251 N N . ASN A 1 461 ? 16.076 14.551 -37.415 1.00 97.56 461 ASN A N 1
ATOM 3252 C CA . ASN A 1 461 ? 16.739 15.765 -36.933 1.00 97.56 461 ASN A CA 1
ATOM 3253 C C . ASN A 1 461 ? 17.165 15.742 -35.448 1.00 97.56 461 ASN A C 1
ATOM 3255 O O . ASN A 1 461 ? 17.306 16.807 -34.843 1.00 97.56 461 ASN A O 1
ATOM 3259 N N . ALA A 1 462 ? 17.382 14.575 -34.850 1.00 97.69 462 ALA A N 1
ATOM 3260 C CA . ALA A 1 462 ? 17.948 14.394 -33.515 1.00 97.69 462 ALA A CA 1
ATOM 3261 C C . ALA A 1 462 ? 19.268 15.158 -33.319 1.00 97.69 462 ALA A C 1
ATOM 3263 O O . ALA A 1 462 ? 19.388 15.904 -32.346 1.00 97.69 462 ALA A O 1
ATOM 3264 N N . VAL A 1 463 ? 20.210 15.086 -34.272 1.00 96.31 463 VAL A N 1
ATOM 3265 C CA . VAL A 1 463 ? 21.478 15.839 -34.176 1.00 96.31 463 VAL A CA 1
ATOM 3266 C C . VAL A 1 463 ? 21.226 17.346 -34.258 1.00 96.31 463 VAL A C 1
ATOM 3268 O O . VAL A 1 463 ? 21.807 18.129 -33.507 1.00 96.31 463 VAL A O 1
ATOM 3271 N N . LEU A 1 464 ? 20.331 17.774 -35.156 1.00 96.25 464 LEU A N 1
ATOM 3272 C CA . LEU A 1 464 ? 19.996 19.190 -35.347 1.00 96.25 464 LEU A CA 1
ATOM 3273 C C . LEU A 1 464 ? 19.277 19.787 -34.128 1.00 96.25 464 LEU A C 1
ATOM 3275 O O . LEU A 1 464 ? 19.503 20.947 -33.785 1.00 96.25 464 LEU A O 1
ATOM 3279 N N . THR A 1 465 ? 18.385 19.016 -33.507 1.00 93.25 465 THR A N 1
ATOM 3280 C CA . THR A 1 465 ? 17.633 19.421 -32.312 1.00 93.25 465 THR A CA 1
ATOM 3281 C C . THR A 1 465 ? 18.458 19.290 -31.034 1.00 93.25 465 THR A C 1
ATOM 3283 O O . THR A 1 465 ? 18.115 19.924 -30.037 1.00 93.25 465 THR A O 1
ATOM 3286 N N . GLY A 1 466 ? 19.566 18.543 -31.079 1.00 93.69 466 GLY A N 1
ATOM 3287 C CA . GLY A 1 466 ? 20.494 18.366 -29.970 1.00 93.69 466 GLY A CA 1
ATOM 3288 C C . GLY A 1 466 ? 19.866 17.586 -28.822 1.00 93.69 466 GLY A C 1
ATOM 3289 O O . GLY A 1 466 ? 19.822 18.087 -27.695 1.00 93.69 466 GLY A O 1
ATOM 3290 N N . LEU A 1 467 ? 19.346 16.385 -29.101 1.00 96.56 467 LEU A N 1
ATOM 3291 C CA . LEU A 1 467 ? 18.806 15.522 -28.052 1.00 96.56 467 LEU A CA 1
ATOM 3292 C C . LEU A 1 467 ? 19.882 15.229 -27.002 1.00 96.56 467 LEU A C 1
ATOM 3294 O O . LEU A 1 467 ? 20.947 14.692 -27.275 1.00 96.56 467 LEU A O 1
ATOM 3298 N N . ALA A 1 468 ? 19.603 15.593 -25.755 1.00 96.88 468 ALA A N 1
ATOM 3299 C CA . ALA A 1 468 ? 20.518 15.320 -24.658 1.00 96.88 468 ALA A CA 1
ATOM 3300 C C . ALA A 1 468 ? 20.319 13.892 -24.127 1.00 96.88 468 ALA A C 1
ATOM 3302 O O . ALA A 1 468 ? 19.195 13.390 -24.081 1.00 96.88 468 ALA A O 1
ATOM 3303 N N . ALA A 1 469 ? 21.373 13.285 -23.571 1.00 96.62 469 ALA A N 1
ATOM 3304 C CA . ALA A 1 469 ? 21.275 12.012 -22.839 1.00 96.62 469 ALA A CA 1
ATOM 3305 C C . ALA A 1 469 ? 20.225 12.046 -21.698 1.00 96.62 469 ALA A C 1
ATOM 3307 O O . ALA A 1 469 ? 19.631 11.026 -21.336 1.00 96.62 469 ALA A O 1
ATOM 3308 N N . SER A 1 470 ? 19.936 13.233 -21.149 1.00 94.94 470 SER A N 1
ATOM 3309 C CA . SER A 1 470 ? 18.864 13.439 -20.168 1.00 94.94 470 SER A CA 1
ATOM 3310 C C . SER A 1 470 ? 17.458 13.178 -20.727 1.00 94.94 470 SER A C 1
ATOM 3312 O O . SER A 1 470 ? 16.585 12.769 -19.969 1.00 94.94 470 SER A O 1
ATOM 3314 N N . VAL A 1 471 ? 17.228 13.366 -22.031 1.00 97.31 471 VAL A N 1
ATOM 3315 C CA . VAL A 1 471 ? 15.946 13.051 -22.686 1.00 97.31 471 VAL A CA 1
ATOM 3316 C C . VAL A 1 471 ? 15.747 11.538 -22.737 1.00 97.31 471 VAL A C 1
ATOM 3318 O O . VAL A 1 471 ? 14.699 11.043 -22.337 1.00 97.31 471 VAL A O 1
ATOM 3321 N N . PHE A 1 472 ? 16.773 10.787 -23.137 1.00 96.62 472 PHE A N 1
ATOM 3322 C CA . PHE A 1 472 ? 16.728 9.322 -23.156 1.00 96.62 472 PHE A CA 1
ATOM 3323 C C . PHE A 1 472 ? 16.478 8.747 -21.760 1.00 96.62 472 PHE A C 1
ATOM 3325 O O . PHE A 1 472 ? 15.530 7.988 -21.566 1.00 96.62 472 PHE A O 1
ATOM 3332 N N . SER A 1 473 ? 17.254 9.183 -20.765 1.00 93.75 473 SER A N 1
ATOM 3333 C CA . SER A 1 473 ? 17.048 8.746 -19.377 1.00 93.75 473 SER A CA 1
ATOM 3334 C C . SER A 1 473 ? 15.682 9.151 -18.811 1.00 93.75 473 SER A C 1
ATOM 3336 O O . SER A 1 473 ? 15.066 8.351 -18.109 1.00 93.75 473 SER A O 1
ATOM 3338 N N . ALA A 1 474 ? 15.150 10.333 -19.147 1.00 93.06 474 ALA A N 1
ATOM 3339 C CA . ALA A 1 474 ? 13.791 10.726 -18.764 1.00 93.06 474 ALA A CA 1
ATOM 3340 C C . ALA A 1 474 ? 12.714 9.853 -19.430 1.00 93.06 474 ALA A C 1
ATOM 3342 O O . ALA A 1 474 ? 11.708 9.551 -18.796 1.00 93.06 474 ALA A O 1
ATOM 3343 N N . ALA A 1 475 ? 12.941 9.394 -20.665 1.00 94.12 475 ALA A N 1
ATOM 3344 C CA . ALA A 1 475 ? 12.084 8.434 -21.363 1.00 94.12 475 ALA A CA 1
ATOM 3345 C C . ALA A 1 475 ? 12.235 6.984 -20.849 1.00 94.12 475 ALA A C 1
ATOM 3347 O O . ALA A 1 475 ? 11.590 6.077 -21.381 1.00 94.12 475 ALA A O 1
ATOM 3348 N N . GLY A 1 476 ? 13.079 6.752 -19.835 1.00 91.31 476 GLY A N 1
ATOM 3349 C CA . GLY A 1 476 ? 13.360 5.431 -19.266 1.00 91.31 476 GLY A CA 1
ATOM 3350 C C . GLY A 1 476 ? 14.376 4.604 -20.058 1.00 91.31 476 GLY A C 1
ATOM 3351 O O . GLY A 1 476 ? 14.509 3.410 -19.809 1.00 91.31 476 GLY A O 1
ATOM 3352 N N . VAL A 1 477 ? 15.088 5.213 -21.008 1.00 94.56 477 VAL A N 1
ATOM 3353 C CA . VAL A 1 477 ? 16.112 4.555 -21.828 1.00 94.56 477 VAL A CA 1
ATOM 3354 C C . VAL A 1 477 ? 17.466 4.641 -21.128 1.00 94.56 477 VAL A C 1
ATOM 3356 O O . VAL A 1 477 ? 17.886 5.702 -20.663 1.00 94.56 477 VAL A O 1
ATOM 3359 N N . THR A 1 478 ? 18.162 3.514 -21.060 1.00 94.31 478 THR A N 1
ATOM 3360 C CA . THR A 1 478 ? 19.461 3.365 -20.395 1.00 94.31 478 THR A CA 1
ATOM 3361 C C . THR A 1 478 ? 20.579 3.121 -21.403 1.00 94.31 478 THR A C 1
ATOM 3363 O O . THR A 1 478 ? 20.327 2.812 -22.565 1.00 94.31 478 THR A O 1
ATOM 3366 N N . GLY A 1 479 ? 21.832 3.266 -20.962 1.00 95.31 479 GLY A N 1
ATOM 3367 C CA . GLY A 1 479 ? 22.993 3.024 -21.819 1.00 95.31 479 GLY A CA 1
ATOM 3368 C C . GLY A 1 479 ? 23.276 4.145 -22.819 1.00 95.31 479 GLY A C 1
ATOM 3369 O O . GLY A 1 479 ? 23.990 3.900 -23.781 1.00 95.31 479 GLY A O 1
ATOM 3370 N N . VAL A 1 480 ? 22.745 5.352 -22.602 1.00 97.75 480 VAL A N 1
ATOM 3371 C CA . VAL A 1 480 ? 23.086 6.563 -23.365 1.00 97.75 480 VAL A CA 1
ATOM 3372 C C . VAL A 1 480 ? 23.983 7.448 -22.511 1.00 97.75 480 VAL A C 1
ATOM 3374 O O . VAL A 1 480 ? 23.614 7.820 -21.398 1.00 97.75 480 VAL A O 1
ATOM 3377 N N . ASP A 1 481 ? 25.149 7.798 -23.032 1.00 96.12 481 ASP A N 1
ATOM 3378 C CA . ASP A 1 481 ? 26.124 8.649 -22.370 1.00 96.12 481 ASP A CA 1
ATOM 3379 C C . ASP A 1 481 ? 26.653 9.712 -23.340 1.00 96.12 481 ASP A C 1
ATOM 3381 O O . ASP A 1 481 ? 27.020 9.447 -24.491 1.00 96.12 481 ASP A O 1
ATOM 3385 N N . THR A 1 482 ? 26.686 10.947 -22.836 1.00 95.69 482 THR A N 1
ATOM 3386 C CA . THR A 1 482 ? 26.999 12.158 -23.602 1.00 95.69 482 THR A CA 1
ATOM 3387 C C . THR A 1 482 ? 28.352 12.092 -24.305 1.00 95.69 482 THR A C 1
ATOM 3389 O O . THR A 1 482 ? 28.513 12.699 -25.358 1.00 95.69 482 THR A O 1
ATOM 3392 N N . ASN A 1 483 ? 29.327 11.377 -23.740 1.00 92.44 483 ASN A N 1
ATOM 3393 C CA . ASN A 1 483 ? 30.710 11.396 -24.211 1.00 92.44 483 ASN A CA 1
ATOM 3394 C C . ASN A 1 483 ? 31.113 10.129 -24.972 1.00 92.44 483 ASN A C 1
ATOM 3396 O O . ASN A 1 483 ? 32.239 10.062 -25.462 1.00 92.44 483 ASN A O 1
ATOM 3400 N N . THR A 1 484 ? 30.248 9.115 -25.042 1.00 93.69 484 THR A N 1
ATOM 3401 C CA . THR A 1 484 ? 30.635 7.795 -25.565 1.00 93.69 484 THR A CA 1
ATOM 3402 C C . THR A 1 484 ? 29.779 7.288 -26.716 1.00 93.69 484 THR A C 1
ATOM 3404 O O . THR A 1 484 ? 30.314 6.564 -27.558 1.00 93.69 484 THR A O 1
ATOM 3407 N N . ASN A 1 485 ? 28.483 7.613 -26.769 1.00 96.56 485 ASN A N 1
ATOM 3408 C CA . ASN A 1 485 ? 27.584 7.060 -27.791 1.00 96.56 485 ASN A CA 1
ATOM 3409 C C . ASN A 1 485 ? 26.397 7.952 -28.186 1.00 96.56 485 ASN A C 1
ATOM 3411 O O . ASN A 1 485 ? 25.721 7.622 -29.159 1.00 96.56 485 ASN A O 1
ATOM 3415 N N . LEU A 1 486 ? 26.144 9.068 -27.489 1.00 97.69 486 LEU A N 1
ATOM 3416 C CA . LEU A 1 486 ? 25.001 9.941 -27.781 1.00 97.69 486 LEU A CA 1
ATOM 3417 C C . LEU A 1 486 ? 24.969 10.388 -29.251 1.00 97.69 486 LEU A C 1
ATOM 3419 O O . LEU A 1 486 ? 23.940 10.251 -29.901 1.00 97.69 486 LEU A O 1
ATOM 3423 N N . SER A 1 487 ? 26.109 10.823 -29.799 1.00 96.88 487 SER A N 1
ATOM 3424 C CA . SER A 1 487 ? 26.197 11.249 -31.205 1.00 96.88 487 SER A CA 1
ATOM 3425 C C . SER A 1 487 ? 25.817 10.133 -32.180 1.00 96.88 487 SER A C 1
ATOM 3427 O O . SER A 1 487 ? 25.136 10.386 -33.168 1.00 96.88 487 SER A O 1
ATOM 3429 N N . SER A 1 488 ? 26.240 8.897 -31.913 1.00 98.06 488 SER A N 1
ATOM 3430 C CA . SER A 1 488 ? 25.907 7.743 -32.750 1.00 98.06 488 SER A CA 1
ATOM 3431 C C . SER A 1 488 ? 24.418 7.413 -32.679 1.00 98.06 488 SER A C 1
ATOM 3433 O O . SER A 1 488 ? 23.781 7.171 -33.699 1.00 98.06 488 SER A O 1
ATOM 3435 N N . ILE A 1 489 ? 23.836 7.463 -31.481 1.00 98.50 489 ILE A N 1
ATOM 3436 C CA . ILE A 1 489 ? 22.403 7.229 -31.270 1.00 98.50 489 ILE A CA 1
ATOM 3437 C C . ILE A 1 489 ? 21.567 8.302 -31.977 1.00 98.50 489 ILE A C 1
ATOM 3439 O O . ILE A 1 489 ? 20.610 7.958 -32.670 1.00 98.50 489 ILE A O 1
ATOM 3443 N N . ASP A 1 490 ? 21.950 9.575 -31.874 1.00 98.19 490 ASP A N 1
ATOM 3444 C CA . ASP A 1 490 ? 21.278 10.665 -32.587 1.00 98.19 490 ASP A CA 1
ATOM 3445 C C . ASP A 1 490 ? 21.381 10.479 -34.109 1.00 98.19 490 ASP A C 1
ATOM 3447 O O . ASP A 1 490 ? 20.389 10.629 -34.818 1.00 98.19 490 ASP A O 1
ATOM 3451 N N . LEU A 1 491 ? 22.540 10.051 -34.626 1.00 98.19 491 LEU A N 1
ATOM 3452 C CA . LEU A 1 491 ? 22.707 9.728 -36.048 1.00 98.19 491 LEU A CA 1
ATOM 3453 C C . LEU A 1 491 ? 21.860 8.528 -36.500 1.00 98.19 491 LEU A C 1
ATOM 3455 O O . LEU A 1 491 ? 21.439 8.483 -37.656 1.00 98.19 491 LEU A O 1
ATOM 3459 N N . ALA A 1 492 ? 21.591 7.564 -35.615 1.00 98.19 492 ALA A N 1
ATOM 3460 C CA . ALA A 1 492 ? 20.650 6.484 -35.900 1.00 98.19 492 ALA A CA 1
ATOM 3461 C C . ALA A 1 492 ? 19.205 6.961 -35.964 1.00 98.19 492 ALA A C 1
ATOM 3463 O O . ALA A 1 492 ? 18.476 6.536 -36.858 1.00 98.19 492 ALA A O 1
ATOM 3464 N N . LEU A 1 493 ? 18.805 7.876 -35.083 1.00 98.38 493 LEU A N 1
ATOM 3465 C CA . LEU A 1 493 ? 17.496 8.523 -35.166 1.00 98.38 493 LEU A CA 1
ATOM 3466 C C . LEU A 1 493 ? 17.377 9.430 -36.406 1.00 98.38 493 LEU A C 1
ATOM 3468 O O . LEU A 1 493 ? 16.280 9.590 -36.923 1.00 98.38 493 LEU A O 1
ATOM 3472 N N . ASP A 1 494 ? 18.486 9.961 -36.930 1.00 98.25 494 ASP A N 1
ATOM 3473 C CA . ASP A 1 494 ? 18.523 10.729 -38.188 1.00 98.25 494 ASP A CA 1
ATOM 3474 C C . ASP A 1 494 ? 18.506 9.857 -39.454 1.00 98.25 494 ASP A C 1
ATOM 3476 O O . ASP A 1 494 ? 18.470 10.365 -40.584 1.00 98.25 494 ASP A O 1
ATOM 3480 N N . SER A 1 495 ? 18.537 8.532 -39.305 1.00 97.00 495 SER A N 1
ATOM 3481 C CA . SER A 1 495 ? 18.429 7.635 -40.446 1.00 97.00 495 SER A CA 1
ATOM 3482 C C . SER A 1 495 ? 17.009 7.634 -41.005 1.00 97.00 495 SER A C 1
ATOM 3484 O O . SER A 1 495 ? 16.057 7.306 -40.309 1.00 97.00 495 SER A O 1
ATOM 3486 N N . LYS A 1 496 ? 16.874 7.844 -42.322 1.00 95.69 496 LYS A N 1
ATOM 3487 C CA . LYS A 1 496 ? 15.579 7.885 -43.037 1.00 95.69 496 LYS A CA 1
ATOM 3488 C C . LYS A 1 496 ? 14.668 6.675 -42.809 1.00 95.69 496 LYS A C 1
ATOM 3490 O O . LYS A 1 496 ? 13.474 6.747 -43.091 1.00 95.69 496 LYS A O 1
ATOM 3495 N N . THR A 1 497 ? 15.235 5.534 -42.430 1.00 95.44 497 THR A N 1
ATOM 3496 C CA . THR A 1 497 ? 14.506 4.285 -42.174 1.00 95.44 497 THR A CA 1
ATOM 3497 C C . THR A 1 497 ? 14.047 4.155 -40.719 1.00 95.44 497 THR A C 1
ATOM 3499 O O . THR A 1 497 ? 13.149 3.361 -40.432 1.00 95.44 497 THR A O 1
ATOM 3502 N N . VAL A 1 498 ? 14.607 4.952 -39.808 1.00 97.56 498 VAL A N 1
ATOM 3503 C CA . VAL A 1 498 ? 14.229 5.046 -38.397 1.00 97.56 498 VAL A CA 1
ATOM 3504 C C . VAL A 1 498 ? 13.225 6.186 -38.246 1.00 97.56 498 VAL A C 1
ATOM 3506 O O . VAL A 1 498 ? 13.574 7.332 -38.020 1.00 97.56 498 VAL A O 1
ATOM 3509 N N . THR A 1 499 ? 11.940 5.869 -38.398 1.00 96.88 499 THR A N 1
ATOM 3510 C CA . THR A 1 499 ? 10.855 6.856 -38.271 1.00 96.88 499 THR A CA 1
ATOM 3511 C C . THR A 1 499 ? 10.331 6.930 -36.838 1.00 96.88 499 THR A C 1
ATOM 3513 O O . THR A 1 499 ? 10.700 6.124 -35.977 1.00 96.88 499 THR A O 1
ATOM 3516 N N . GLY A 1 500 ? 9.376 7.822 -36.566 1.00 96.12 500 GLY A N 1
ATOM 3517 C CA . GLY A 1 500 ? 8.717 7.902 -35.264 1.00 96.12 500 GLY A CA 1
ATOM 3518 C C . GLY A 1 500 ? 8.065 6.579 -34.847 1.00 96.12 500 GLY A C 1
ATOM 3519 O O . GLY A 1 500 ? 8.041 6.244 -33.667 1.00 96.12 500 GLY A O 1
ATOM 3520 N N . THR A 1 501 ? 7.619 5.751 -35.801 1.00 96.88 501 THR A N 1
ATOM 3521 C CA . THR A 1 501 ? 7.070 4.408 -35.514 1.00 96.88 501 THR A CA 1
ATOM 3522 C C . THR A 1 501 ? 8.139 3.424 -35.027 1.00 96.88 501 THR A C 1
ATOM 3524 O O . THR A 1 501 ? 7.834 2.521 -34.237 1.00 96.88 501 THR A O 1
ATOM 3527 N N . SER A 1 502 ? 9.388 3.600 -35.462 1.00 96.56 502 SER A N 1
ATOM 3528 C CA . SER A 1 502 ? 10.541 2.827 -34.992 1.00 96.56 502 SER A CA 1
ATOM 3529 C C . SER A 1 502 ? 10.945 3.203 -33.564 1.00 96.56 502 SER A C 1
ATOM 3531 O O . SER A 1 502 ? 11.603 2.402 -32.917 1.00 96.56 502 SER A O 1
ATOM 3533 N N . ALA A 1 503 ? 10.498 4.355 -33.048 1.00 97.06 503 ALA A N 1
ATOM 3534 C CA . ALA A 1 503 ? 10.863 4.899 -31.736 1.00 97.06 503 ALA A CA 1
ATOM 3535 C C . ALA A 1 503 ? 9.660 5.158 -30.794 1.00 97.06 503 ALA A C 1
ATOM 3537 O O . ALA A 1 503 ? 9.814 5.782 -29.750 1.00 97.06 503 ALA A O 1
ATOM 3538 N N . ASN A 1 504 ? 8.447 4.692 -31.124 1.00 95.31 504 ASN A N 1
ATOM 3539 C CA . ASN A 1 504 ? 7.218 5.092 -30.415 1.00 95.31 504 ASN A CA 1
ATOM 3540 C C . ASN A 1 504 ? 6.945 4.428 -29.056 1.00 95.31 504 ASN A C 1
ATOM 3542 O O . ASN A 1 504 ? 5.879 4.637 -28.478 1.00 95.31 504 ASN A O 1
ATOM 3546 N N . THR A 1 505 ? 7.881 3.636 -28.542 1.00 95.06 505 THR A N 1
ATOM 3547 C CA . THR A 1 505 ? 7.829 3.084 -27.185 1.00 95.06 505 THR A CA 1
ATOM 3548 C C . THR A 1 505 ? 9.227 3.097 -26.582 1.00 95.06 505 THR A C 1
ATOM 3550 O O . THR A 1 505 ? 10.209 2.940 -27.308 1.00 95.06 505 THR A O 1
ATOM 3553 N N . THR A 1 506 ? 9.334 3.206 -25.255 1.00 93.62 506 THR A N 1
ATOM 3554 C CA . THR A 1 506 ? 10.626 3.122 -24.551 1.00 93.62 506 THR A CA 1
ATOM 3555 C C . THR A 1 506 ? 11.401 1.862 -24.936 1.00 93.62 506 THR A C 1
ATOM 3557 O O . THR A 1 506 ? 12.584 1.948 -25.240 1.00 93.62 506 THR A O 1
ATOM 3560 N N . GLY A 1 507 ? 10.735 0.704 -25.023 1.00 94.19 507 GLY A N 1
ATOM 3561 C CA . GLY A 1 507 ? 11.383 -0.552 -25.419 1.00 94.19 507 GLY A CA 1
ATOM 3562 C C . GLY A 1 507 ? 11.944 -0.540 -26.845 1.00 94.19 507 GLY A C 1
ATOM 3563 O O . GLY A 1 507 ? 13.001 -1.112 -27.096 1.00 94.19 507 GLY A O 1
ATOM 3564 N N . LYS A 1 508 ? 11.283 0.147 -27.784 1.00 96.88 508 LYS A N 1
ATOM 3565 C CA . LYS A 1 508 ? 11.812 0.312 -29.142 1.00 96.88 508 LYS A CA 1
ATOM 3566 C C . LYS A 1 508 ? 13.012 1.254 -29.180 1.00 96.88 508 LYS A C 1
ATOM 3568 O O . LYS A 1 508 ? 13.993 0.937 -29.840 1.00 96.88 508 LYS A O 1
ATOM 3573 N N . VAL A 1 509 ? 12.966 2.364 -28.442 1.00 97.81 509 VAL A N 1
ATOM 3574 C CA . VAL A 1 509 ? 14.128 3.259 -28.323 1.00 97.81 509 VAL A CA 1
ATOM 3575 C C . VAL A 1 509 ? 15.301 2.531 -27.660 1.00 97.81 509 VAL A C 1
ATOM 3577 O O . VAL A 1 509 ? 16.422 2.622 -28.152 1.00 97.81 509 VAL A O 1
ATOM 3580 N N . GLN A 1 510 ? 15.049 1.742 -26.611 1.00 97.50 510 GLN A N 1
ATOM 3581 C CA . GLN A 1 510 ? 16.072 0.907 -25.976 1.00 97.50 510 GLN A CA 1
ATOM 3582 C C . GLN A 1 510 ? 16.690 -0.078 -26.977 1.00 97.50 510 GLN A C 1
ATOM 3584 O O . GLN A 1 510 ? 17.905 -0.211 -27.005 1.00 97.50 510 GLN A O 1
ATOM 3589 N N . ALA A 1 511 ? 15.899 -0.694 -27.862 1.00 97.88 511 ALA A N 1
ATOM 3590 C CA . ALA A 1 511 ? 16.429 -1.582 -28.897 1.00 97.88 511 ALA A CA 1
ATOM 3591 C C . ALA A 1 511 ? 17.358 -0.867 -29.900 1.00 97.88 511 ALA A C 1
ATOM 3593 O O . ALA A 1 511 ? 18.350 -1.457 -30.323 1.00 97.88 511 ALA A O 1
ATOM 3594 N N . ILE A 1 512 ? 17.072 0.391 -30.262 1.00 98.38 512 ILE A N 1
ATOM 3595 C CA . ILE A 1 512 ? 17.961 1.214 -31.107 1.00 98.38 512 ILE A CA 1
ATOM 3596 C C . ILE A 1 512 ? 19.285 1.470 -30.376 1.00 98.38 512 ILE A C 1
ATOM 3598 O O . ILE A 1 512 ? 20.360 1.255 -30.939 1.00 98.38 512 ILE A O 1
ATOM 3602 N N . VAL A 1 513 ? 19.205 1.887 -29.109 1.00 98.38 513 VAL A N 1
ATOM 3603 C CA . VAL A 1 513 ? 20.374 2.167 -28.264 1.00 98.38 513 VAL A CA 1
ATOM 3604 C C . VAL A 1 513 ? 21.227 0.915 -28.058 1.00 98.38 513 VAL A C 1
ATOM 3606 O O . VAL A 1 513 ? 22.437 0.957 -28.273 1.00 98.38 513 VAL A O 1
ATOM 3609 N N . ASP A 1 514 ? 20.615 -0.213 -27.700 1.00 98.06 514 ASP A N 1
ATOM 3610 C CA . ASP A 1 514 ? 21.300 -1.489 -27.481 1.00 98.06 514 ASP A CA 1
ATOM 3611 C C . ASP A 1 514 ? 21.966 -1.999 -28.762 1.00 98.06 514 ASP A C 1
ATOM 3613 O O . ASP A 1 514 ? 23.103 -2.474 -28.727 1.00 98.06 514 ASP A O 1
ATOM 3617 N N . ALA A 1 515 ? 21.285 -1.873 -29.906 1.00 97.56 515 ALA A N 1
ATOM 3618 C CA . ALA A 1 515 ? 21.829 -2.266 -31.197 1.00 97.56 515 ALA A CA 1
ATOM 3619 C C . ALA A 1 515 ? 23.078 -1.456 -31.562 1.00 97.56 515 ALA A C 1
ATOM 3621 O O . ALA A 1 515 ? 24.096 -2.046 -31.928 1.00 97.56 515 ALA A O 1
ATOM 3622 N N . TYR A 1 516 ? 23.036 -0.128 -31.414 1.00 97.50 516 TYR A N 1
ATOM 3623 C CA . TYR A 1 516 ? 24.210 0.693 -31.703 1.00 97.50 516 TYR A CA 1
ATOM 3624 C C . TYR A 1 516 ? 25.331 0.423 -30.691 1.00 97.50 516 TYR A C 1
ATOM 3626 O O . TYR A 1 516 ? 26.484 0.222 -31.066 1.00 97.50 516 TYR A O 1
ATOM 3634 N N . ASN A 1 517 ? 25.011 0.307 -29.404 1.00 97.00 517 ASN A N 1
ATOM 3635 C CA . ASN A 1 517 ? 26.010 -0.029 -28.393 1.00 97.00 517 ASN A CA 1
ATOM 3636 C C . ASN A 1 517 ? 26.718 -1.359 -28.672 1.00 97.00 517 ASN A C 1
ATOM 3638 O O . ASN A 1 517 ? 27.928 -1.443 -28.471 1.00 97.00 517 ASN A O 1
ATOM 3642 N N . ALA A 1 518 ? 26.009 -2.368 -29.183 1.00 95.62 518 ALA A N 1
ATOM 3643 C CA . ALA A 1 518 ? 26.611 -3.634 -29.593 1.00 95.62 518 ALA A CA 1
ATOM 3644 C C . ALA A 1 518 ? 27.560 -3.475 -30.799 1.00 95.62 518 ALA A C 1
ATOM 3646 O O . ALA A 1 518 ? 28.635 -4.075 -30.817 1.00 95.62 518 ALA A O 1
ATOM 3647 N N . ILE A 1 519 ? 27.211 -2.625 -31.771 1.00 95.62 519 ILE A N 1
ATOM 3648 C CA . ILE A 1 519 ? 28.072 -2.294 -32.921 1.00 95.62 519 ILE A CA 1
ATOM 3649 C C . ILE A 1 519 ? 29.346 -1.579 -32.452 1.00 95.62 519 ILE A C 1
ATOM 3651 O O . ILE A 1 519 ? 30.452 -1.989 -32.798 1.00 95.62 519 ILE A O 1
ATOM 3655 N N . LEU A 1 520 ? 29.209 -0.565 -31.593 1.00 95.25 520 LEU A N 1
ATOM 3656 C CA . LEU A 1 520 ? 30.349 0.152 -31.012 1.00 95.25 520 LEU A CA 1
ATOM 3657 C C . LEU A 1 520 ? 31.210 -0.739 -30.105 1.00 95.25 520 LEU A C 1
ATOM 3659 O O . LEU A 1 520 ? 32.397 -0.474 -29.927 1.00 95.25 520 LEU A O 1
ATOM 3663 N N . ALA A 1 521 ? 30.618 -1.744 -29.460 1.00 93.81 521 ALA A N 1
ATOM 3664 C CA . ALA A 1 521 ? 31.353 -2.703 -28.642 1.00 93.81 521 ALA A CA 1
ATOM 3665 C C . ALA A 1 521 ? 32.127 -3.714 -29.494 1.00 93.81 521 ALA A C 1
ATOM 3667 O O . ALA A 1 521 ? 33.214 -4.110 -29.089 1.00 93.81 521 ALA A O 1
ATOM 3668 N N . SER A 1 522 ? 31.582 -4.098 -30.652 1.00 93.06 522 SER A N 1
ATOM 3669 C CA . SER A 1 522 ? 32.256 -5.003 -31.589 1.00 93.06 522 SER A CA 1
ATOM 3670 C C . SER A 1 522 ? 33.452 -4.322 -32.252 1.00 93.06 522 SER A C 1
ATOM 3672 O O . SER A 1 522 ? 34.484 -4.949 -32.401 1.00 93.06 522 SER A O 1
ATOM 3674 N N . ALA A 1 523 ? 33.374 -3.022 -32.562 1.00 94.06 523 ALA A N 1
ATOM 3675 C CA . ALA A 1 523 ? 34.492 -2.251 -33.119 1.00 94.06 523 ALA A CA 1
ATOM 3676 C C . ALA A 1 523 ? 35.615 -1.963 -32.097 1.00 94.06 523 ALA A C 1
ATOM 3678 O O . ALA A 1 523 ? 35.799 -0.831 -31.631 1.00 94.06 523 ALA A O 1
ATOM 3679 N N . ASP A 1 524 ? 36.362 -3.004 -31.725 1.00 91.88 524 ASP A N 1
ATOM 3680 C CA . ASP A 1 524 ? 37.374 -2.994 -30.666 1.00 91.88 524 ASP A CA 1
ATOM 3681 C C . ASP A 1 524 ? 38.828 -3.121 -31.172 1.00 91.88 524 ASP A C 1
ATOM 3683 O O . ASP A 1 524 ? 39.764 -3.164 -30.366 1.00 91.88 524 ASP A O 1
ATOM 3687 N N . ASN A 1 525 ? 39.039 -3.069 -32.493 1.00 92.06 525 ASN A N 1
ATOM 3688 C CA . ASN A 1 525 ? 40.312 -3.270 -33.201 1.00 92.06 525 ASN A CA 1
ATOM 3689 C C . ASN A 1 525 ? 40.883 -4.703 -33.119 1.00 92.06 525 ASN A C 1
ATOM 3691 O O . ASN A 1 525 ? 42.100 -4.891 -33.255 1.00 92.06 525 ASN A O 1
ATOM 3695 N N . ARG A 1 526 ? 40.061 -5.730 -32.881 1.00 89.12 526 ARG A N 1
ATOM 3696 C CA . ARG A 1 526 ? 40.500 -7.126 -32.738 1.00 89.12 526 ARG A CA 1
ATOM 3697 C C . ARG A 1 526 ? 39.666 -8.088 -33.585 1.00 89.12 526 ARG A C 1
ATOM 3699 O O . ARG A 1 526 ? 38.849 -8.825 -33.067 1.00 89.12 526 ARG A O 1
ATOM 3706 N N . VAL A 1 527 ? 39.998 -8.189 -34.870 1.00 86.00 527 VAL A N 1
ATOM 3707 C CA . VAL A 1 527 ? 39.370 -9.106 -35.849 1.00 86.00 527 VAL A CA 1
ATOM 3708 C C . VAL A 1 527 ? 39.007 -10.492 -35.278 1.00 86.00 527 VAL A C 1
ATOM 3710 O O . VAL A 1 527 ? 39.881 -11.208 -34.774 1.00 86.00 527 VAL A O 1
ATOM 3713 N N . GLY A 1 528 ? 37.747 -10.900 -35.457 1.00 78.88 528 GLY A N 1
ATOM 3714 C CA . GLY A 1 528 ? 37.254 -12.260 -35.233 1.00 78.88 528 GLY A CA 1
ATOM 3715 C C . GLY A 1 528 ? 36.917 -12.589 -33.777 1.00 78.88 528 GLY A C 1
ATOM 3716 O O . GLY A 1 528 ? 37.044 -13.749 -33.369 1.00 78.88 528 GLY A O 1
ATOM 3717 N N . ASN A 1 529 ? 36.545 -11.590 -32.976 1.00 80.75 529 ASN A N 1
ATOM 3718 C CA . ASN A 1 529 ? 36.217 -11.729 -31.561 1.00 80.75 529 ASN A CA 1
ATOM 3719 C C . ASN A 1 529 ? 34.790 -11.288 -31.178 1.00 80.75 529 ASN A C 1
ATOM 3721 O O . ASN A 1 529 ? 34.484 -11.342 -29.980 1.00 80.75 529 ASN A O 1
ATOM 3725 N N . THR A 1 530 ? 33.914 -10.924 -32.127 1.00 76.62 530 THR A N 1
ATOM 3726 C CA . THR A 1 530 ? 32.515 -10.575 -31.823 1.00 76.62 530 THR A CA 1
ATOM 3727 C C . THR A 1 530 ? 31.826 -11.690 -31.024 1.00 76.62 530 THR A C 1
ATOM 3729 O O . THR A 1 530 ? 31.677 -12.822 -31.495 1.00 76.62 530 THR A O 1
ATOM 3732 N N . SER A 1 531 ? 31.361 -11.397 -29.805 1.00 75.19 531 SER A N 1
ATOM 3733 C CA . SER A 1 531 ? 30.572 -12.344 -29.008 1.00 75.19 531 SER A CA 1
ATOM 3734 C C . SER A 1 531 ? 29.675 -11.625 -27.986 1.00 75.19 531 SER A C 1
ATOM 3736 O O . SER A 1 531 ? 30.203 -11.020 -27.051 1.00 75.19 531 SER A O 1
ATOM 3738 N N . PRO A 1 532 ? 28.335 -11.765 -28.066 1.00 80.00 532 PRO A N 1
ATOM 3739 C CA . PRO A 1 532 ? 27.588 -12.512 -29.083 1.00 80.00 532 PRO A CA 1
ATOM 3740 C C . PRO A 1 532 ? 27.658 -11.841 -30.464 1.00 80.00 532 PRO A C 1
ATOM 3742 O O . PRO A 1 532 ? 27.773 -10.623 -30.545 1.00 80.00 532 PRO A O 1
ATOM 3745 N N . ALA A 1 533 ? 27.574 -12.641 -31.532 1.00 85.88 533 ALA A N 1
ATOM 3746 C CA . ALA A 1 533 ? 27.551 -12.140 -32.909 1.00 85.88 533 ALA A CA 1
ATOM 3747 C C . ALA A 1 533 ? 26.362 -11.197 -33.149 1.00 85.88 533 ALA A C 1
ATOM 3749 O O . ALA A 1 533 ? 25.279 -11.396 -32.576 1.00 85.88 533 ALA A O 1
ATOM 3750 N N . LEU A 1 534 ? 26.556 -10.202 -34.014 1.00 93.31 534 LEU A N 1
ATOM 3751 C CA . LEU A 1 534 ? 25.501 -9.265 -34.367 1.00 93.31 534 LEU A CA 1
ATOM 3752 C C . LEU A 1 534 ? 24.500 -9.936 -35.318 1.00 93.31 534 LEU A C 1
ATOM 3754 O O . LEU A 1 534 ? 24.763 -10.938 -35.989 1.00 93.31 534 LEU A O 1
ATOM 3758 N N . ASN A 1 535 ? 23.284 -9.402 -35.354 1.00 94.50 535 ASN A N 1
ATOM 3759 C CA . ASN A 1 535 ? 22.229 -9.881 -36.236 1.00 94.50 535 ASN A CA 1
ATOM 3760 C C . ASN A 1 535 ? 21.622 -8.748 -37.066 1.00 94.50 535 ASN A C 1
ATOM 3762 O O . ASN A 1 535 ? 21.704 -7.568 -36.730 1.00 94.50 535 ASN A O 1
ATOM 3766 N N . GLY A 1 536 ? 20.955 -9.113 -38.160 1.00 94.12 536 GLY A N 1
ATOM 3767 C CA . GLY A 1 536 ? 20.368 -8.149 -39.085 1.00 94.12 536 GLY A CA 1
ATOM 3768 C C . GLY A 1 536 ? 19.289 -7.254 -38.470 1.00 94.12 536 GLY A C 1
ATOM 3769 O O . GLY A 1 536 ? 19.075 -6.151 -38.970 1.00 94.12 536 GLY A O 1
ATOM 3770 N N . MET A 1 537 ? 18.635 -7.670 -37.376 1.00 95.44 537 MET A N 1
ATOM 3771 C CA . MET A 1 537 ? 17.683 -6.798 -36.676 1.00 95.44 537 MET A CA 1
ATOM 3772 C C . MET A 1 537 ? 18.396 -5.652 -35.958 1.00 95.44 537 MET A C 1
ATOM 3774 O O . MET A 1 537 ? 17.862 -4.550 -35.953 1.00 95.44 537 MET A O 1
ATOM 3778 N N . GLN A 1 538 ? 19.597 -5.871 -35.411 1.00 96.50 538 GLN A N 1
ATOM 3779 C CA . GLN A 1 538 ? 20.391 -4.803 -34.788 1.00 96.50 538 GLN A CA 1
ATOM 3780 C C . GLN A 1 538 ? 20.815 -3.756 -35.826 1.00 96.50 538 GLN A C 1
ATOM 3782 O O . GLN A 1 538 ? 20.615 -2.564 -35.616 1.00 96.50 538 GLN A O 1
ATOM 3787 N N . TYR A 1 539 ? 21.290 -4.188 -36.997 1.00 97.00 539 TYR A N 1
ATOM 3788 C CA . TYR A 1 539 ? 21.586 -3.272 -38.106 1.00 97.00 539 TYR A CA 1
ATOM 3789 C C . TYR A 1 539 ? 20.338 -2.514 -38.580 1.00 97.00 539 TYR A C 1
ATOM 3791 O O . TYR A 1 539 ? 20.369 -1.295 -38.729 1.00 97.00 539 TYR A O 1
ATOM 3799 N N . THR A 1 540 ? 19.213 -3.215 -38.743 1.00 96.50 540 THR A N 1
ATOM 3800 C CA . THR A 1 540 ? 17.945 -2.585 -39.143 1.00 96.50 540 THR A CA 1
ATOM 3801 C C . THR A 1 540 ? 17.457 -1.574 -38.101 1.00 96.50 540 THR A C 1
ATOM 3803 O O . THR A 1 540 ? 16.924 -0.532 -38.476 1.00 96.50 540 THR A O 1
ATOM 3806 N N . ALA A 1 541 ? 17.656 -1.840 -36.805 1.00 97.12 541 ALA A N 1
ATOM 3807 C CA . ALA A 1 541 ? 17.229 -0.957 -35.720 1.00 97.12 541 ALA A CA 1
ATOM 3808 C C . ALA A 1 541 ? 17.933 0.408 -35.756 1.00 97.12 541 ALA A C 1
ATOM 3810 O O . ALA A 1 541 ? 17.289 1.418 -35.495 1.00 97.12 541 ALA A O 1
ATOM 3811 N N . ILE A 1 542 ? 19.212 0.458 -36.143 1.00 97.50 542 ILE A N 1
ATOM 3812 C CA . ILE A 1 542 ? 19.946 1.724 -36.333 1.00 97.50 542 ILE A CA 1
ATOM 3813 C C . ILE A 1 542 ? 19.765 2.322 -37.739 1.00 97.50 542 ILE A C 1
ATOM 3815 O O . ILE A 1 542 ? 20.388 3.319 -38.092 1.00 97.50 542 ILE A O 1
ATOM 3819 N N . GLY A 1 543 ? 18.935 1.692 -38.572 1.00 96.69 543 GLY A N 1
ATOM 3820 C CA . GLY A 1 543 ? 18.596 2.161 -39.906 1.00 96.69 543 GLY A CA 1
ATOM 3821 C C . GLY A 1 543 ? 19.521 1.705 -41.036 1.00 96.69 543 GLY A C 1
ATOM 3822 O O . GLY A 1 543 ? 19.365 2.184 -42.162 1.00 96.69 543 GLY A O 1
ATOM 3823 N N . VAL A 1 544 ? 20.435 0.765 -40.782 1.00 97.56 544 VAL A N 1
ATOM 3824 C CA . VAL A 1 544 ? 21.225 0.105 -41.830 1.00 97.56 544 VAL A CA 1
ATOM 3825 C C . VAL A 1 544 ? 20.338 -0.876 -42.600 1.00 97.56 544 VAL A C 1
ATOM 3827 O O . VAL A 1 544 ? 19.586 -1.665 -42.033 1.00 97.56 544 VAL A O 1
ATOM 3830 N N . THR A 1 545 ? 20.434 -0.835 -43.923 1.00 95.81 545 THR A N 1
ATOM 3831 C CA . THR A 1 545 ? 19.628 -1.617 -44.867 1.00 95.81 545 THR A CA 1
ATOM 3832 C C . THR A 1 545 ? 20.476 -2.640 -45.622 1.00 95.81 545 THR A C 1
ATOM 3834 O O . THR A 1 545 ? 21.698 -2.525 -45.704 1.00 95.81 545 THR A O 1
ATOM 3837 N N . GLY A 1 546 ? 19.822 -3.658 -46.189 1.00 92.69 546 GLY A N 1
ATOM 3838 C CA . GLY A 1 546 ? 20.469 -4.679 -47.027 1.00 92.69 546 GLY A CA 1
ATOM 3839 C C . GLY A 1 546 ? 21.082 -5.860 -46.264 1.00 92.69 546 GLY A C 1
ATOM 3840 O O . GLY A 1 546 ? 21.394 -6.876 -46.881 1.00 92.69 546 GLY A O 1
ATOM 3841 N N . ILE A 1 547 ? 21.188 -5.778 -44.936 1.00 93.06 547 ILE A N 1
ATOM 3842 C CA . ILE A 1 547 ? 21.648 -6.862 -44.056 1.00 93.06 547 ILE A CA 1
ATOM 3843 C C . ILE A 1 547 ? 20.446 -7.485 -43.337 1.00 93.06 547 ILE A C 1
ATOM 3845 O O . ILE A 1 547 ? 19.577 -6.780 -42.833 1.00 93.06 547 ILE A O 1
ATOM 3849 N N . SER A 1 548 ? 20.372 -8.817 -43.289 1.00 90.81 548 SER A N 1
ATOM 3850 C CA . SER A 1 548 ? 19.292 -9.551 -42.614 1.00 90.81 548 SER A CA 1
ATOM 3851 C C . SER A 1 548 ? 19.781 -10.900 -42.078 1.00 90.81 548 SER A C 1
ATOM 3853 O O . SER A 1 548 ? 20.844 -11.380 -42.471 1.00 90.81 548 SER A O 1
ATOM 3855 N N . GLY A 1 549 ? 18.999 -11.524 -41.194 1.00 91.75 549 GLY A N 1
ATOM 3856 C CA . GLY A 1 549 ? 19.309 -12.844 -40.639 1.00 91.75 549 GLY A CA 1
ATOM 3857 C C . GLY A 1 549 ? 20.349 -12.813 -39.516 1.00 91.75 549 GLY A C 1
ATOM 3858 O O . GLY A 1 549 ? 20.469 -11.824 -38.797 1.00 91.75 549 GLY A O 1
ATOM 3859 N N . ILE A 1 550 ? 21.061 -13.925 -39.345 1.00 91.25 550 ILE A N 1
ATOM 3860 C CA . ILE A 1 550 ? 22.125 -14.113 -38.348 1.00 91.25 550 ILE A CA 1
ATOM 3861 C C . ILE A 1 550 ? 23.465 -14.319 -39.057 1.00 91.25 550 ILE A C 1
ATOM 3863 O O . ILE A 1 550 ? 23.483 -14.827 -40.183 1.00 91.25 550 ILE A O 1
ATOM 3867 N N . ALA A 1 551 ? 24.571 -13.952 -38.406 1.00 89.94 551 ALA A N 1
ATOM 3868 C CA . ALA A 1 551 ? 25.905 -14.241 -38.914 1.00 89.94 551 ALA A CA 1
ATOM 3869 C C . ALA A 1 551 ? 26.071 -15.758 -39.106 1.00 89.94 551 ALA A C 1
ATOM 3871 O O . ALA A 1 551 ? 25.914 -16.551 -38.175 1.00 89.94 551 ALA A O 1
ATOM 3872 N N . ALA A 1 552 ? 26.331 -16.169 -40.346 1.00 91.44 552 ALA A N 1
ATOM 3873 C CA . ALA A 1 552 ? 26.546 -17.562 -40.715 1.00 91.44 552 ALA A CA 1
ATOM 3874 C C . ALA A 1 552 ? 27.563 -17.670 -41.861 1.00 91.44 552 ALA A C 1
ATOM 3876 O O . ALA A 1 552 ? 27.659 -16.743 -42.677 1.00 91.44 552 ALA A O 1
ATOM 3877 N N . PRO A 1 553 ? 28.282 -18.802 -41.989 1.00 92.44 553 PRO A N 1
ATOM 3878 C CA . PRO A 1 553 ? 29.242 -18.989 -43.069 1.00 92.44 553 PRO A CA 1
ATOM 3879 C C . PRO A 1 553 ? 28.638 -18.691 -44.448 1.00 92.44 553 PRO A C 1
ATOM 3881 O O . PRO A 1 553 ? 27.578 -19.202 -44.808 1.00 92.44 553 PRO A O 1
ATOM 3884 N N . GLY A 1 554 ? 29.337 -17.874 -45.231 1.00 91.44 554 GLY A N 1
ATOM 3885 C CA . GLY A 1 554 ? 28.961 -17.458 -46.580 1.00 91.44 554 GLY A CA 1
ATOM 3886 C C . GLY A 1 554 ? 28.012 -16.260 -46.661 1.00 91.44 554 GLY A C 1
ATOM 3887 O O . GLY A 1 554 ? 27.631 -15.887 -47.767 1.00 91.44 554 GLY A O 1
ATOM 3888 N N . THR A 1 555 ? 27.627 -15.653 -45.536 1.00 93.50 555 THR A N 1
ATOM 3889 C CA . THR A 1 555 ? 26.738 -14.478 -45.517 1.00 93.50 555 THR A CA 1
ATOM 3890 C C . THR A 1 555 ? 27.516 -13.161 -45.498 1.00 93.50 555 THR A C 1
ATOM 3892 O O . THR A 1 555 ? 28.634 -13.095 -44.993 1.00 93.50 555 THR A O 1
ATOM 3895 N N . ALA A 1 556 ? 26.899 -12.087 -46.009 1.00 94.31 556 ALA A N 1
ATOM 3896 C CA . ALA A 1 556 ? 27.463 -10.734 -45.917 1.00 94.31 556 ALA A CA 1
ATOM 3897 C C . ALA A 1 556 ? 27.586 -10.268 -44.464 1.00 94.31 556 ALA A C 1
ATOM 3899 O O . ALA A 1 556 ? 28.536 -9.577 -44.128 1.00 94.31 556 ALA A O 1
ATOM 3900 N N . LEU A 1 557 ? 26.664 -10.706 -43.606 1.00 94.56 557 LEU A N 1
ATOM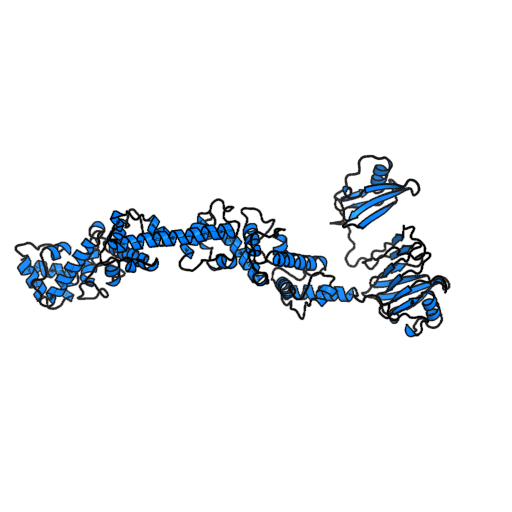 3901 C CA . LEU A 1 557 ? 26.687 -10.418 -42.179 1.00 94.56 557 LEU A CA 1
ATOM 3902 C C . LEU A 1 557 ? 27.905 -11.047 -41.482 1.00 94.56 557 LEU A C 1
ATOM 3904 O O . LEU A 1 557 ? 28.553 -10.380 -40.697 1.00 94.56 557 LEU A O 1
ATOM 3908 N N . ASN A 1 558 ? 28.293 -12.278 -41.834 1.00 93.56 558 ASN A N 1
ATOM 3909 C CA . ASN A 1 558 ? 29.504 -12.893 -41.274 1.00 93.56 558 ASN A CA 1
ATOM 3910 C C . ASN A 1 558 ? 30.789 -12.147 -41.668 1.00 93.56 558 ASN A C 1
ATOM 3912 O O . ASN A 1 558 ? 31.707 -12.046 -40.861 1.00 93.56 558 ASN A O 1
ATOM 3916 N N . LEU A 1 559 ? 30.849 -11.616 -42.896 1.00 94.56 559 LEU A N 1
ATOM 3917 C CA . LEU A 1 559 ? 31.962 -10.765 -43.325 1.00 94.56 559 LEU A CA 1
ATOM 3918 C C . LEU A 1 559 ? 31.927 -9.406 -42.624 1.00 94.56 559 LEU A C 1
ATOM 3920 O O . LEU A 1 559 ? 32.972 -8.904 -42.228 1.00 94.56 559 LEU A O 1
ATOM 3924 N N . LEU A 1 560 ? 30.740 -8.813 -42.494 1.00 95.56 560 LEU A N 1
ATOM 3925 C CA . LEU A 1 560 ? 30.551 -7.525 -41.841 1.00 95.56 560 LEU A CA 1
ATOM 3926 C C . LEU A 1 560 ? 30.966 -7.577 -40.369 1.00 95.56 560 LEU A C 1
ATOM 3928 O O . LEU A 1 560 ? 31.712 -6.699 -39.959 1.00 95.56 560 LEU A O 1
ATOM 3932 N N . ASP A 1 561 ? 30.552 -8.600 -39.619 1.00 93.56 561 ASP A N 1
ATOM 3933 C CA . ASP A 1 561 ? 30.923 -8.786 -38.209 1.00 93.56 561 ASP A CA 1
ATOM 3934 C C . ASP A 1 561 ? 32.452 -8.896 -38.047 1.00 93.56 561 ASP A C 1
ATOM 3936 O O . ASP A 1 561 ? 33.053 -8.129 -37.300 1.00 93.56 561 ASP A O 1
ATOM 3940 N N . ASP A 1 562 ? 33.112 -9.757 -38.835 1.00 92.44 562 ASP A N 1
ATOM 3941 C CA . ASP A 1 562 ? 34.575 -9.944 -38.780 1.00 92.44 562 ASP A CA 1
ATOM 3942 C C . ASP A 1 562 ? 35.351 -8.673 -39.179 1.00 92.44 562 ASP A C 1
ATOM 3944 O O . ASP A 1 562 ? 36.427 -8.385 -38.651 1.00 92.44 562 ASP A O 1
ATOM 3948 N N . VAL A 1 563 ? 34.803 -7.888 -40.113 1.00 94.31 563 VAL A N 1
ATOM 3949 C CA . VAL A 1 563 ? 35.357 -6.586 -40.507 1.00 94.31 563 VAL A CA 1
ATOM 3950 C C . VAL A 1 563 ? 35.161 -5.554 -39.406 1.00 94.31 563 VAL A C 1
ATOM 3952 O O . VAL A 1 563 ? 36.088 -4.788 -39.144 1.00 94.31 563 VAL A O 1
ATOM 3955 N N . LEU A 1 564 ? 33.979 -5.526 -38.786 1.00 95.06 564 LEU A N 1
ATOM 3956 C CA . LEU A 1 564 ? 33.616 -4.583 -37.736 1.00 95.06 564 LEU A CA 1
ATOM 3957 C C . LEU A 1 564 ? 34.553 -4.724 -36.536 1.00 95.06 564 LEU A C 1
ATOM 3959 O O . LEU A 1 564 ? 35.051 -3.711 -36.062 1.00 95.06 564 LEU A O 1
ATOM 3963 N N . ASP A 1 565 ? 34.884 -5.954 -36.139 1.00 92.81 565 ASP A N 1
ATOM 3964 C CA . ASP A 1 565 ? 35.879 -6.244 -35.098 1.00 92.81 565 ASP A CA 1
ATOM 3965 C C . ASP A 1 565 ? 37.221 -5.544 -35.345 1.00 92.81 565 ASP A C 1
ATOM 3967 O O . ASP A 1 565 ? 37.865 -5.019 -34.440 1.00 92.81 565 ASP A O 1
ATOM 3971 N N . GLY A 1 566 ? 37.656 -5.497 -36.605 1.00 91.81 566 GLY A N 1
ATOM 3972 C CA . GLY A 1 566 ? 38.900 -4.846 -37.005 1.00 91.81 566 GLY A CA 1
ATOM 3973 C C . GLY A 1 566 ? 38.855 -3.316 -37.028 1.00 91.81 566 GLY A C 1
ATOM 3974 O O . GLY A 1 566 ? 39.897 -2.704 -37.267 1.00 91.81 566 GLY A O 1
ATOM 3975 N N . LYS A 1 567 ? 37.689 -2.693 -36.826 1.00 94.81 567 LYS A N 1
ATOM 3976 C CA . LYS A 1 567 ? 37.512 -1.235 -36.866 1.00 94.81 567 LYS A CA 1
ATOM 3977 C C . LYS A 1 567 ? 37.707 -0.587 -35.504 1.00 94.81 567 LYS A C 1
ATOM 3979 O O . LYS A 1 567 ? 37.504 -1.209 -34.462 1.00 94.81 567 LYS A O 1
ATOM 3984 N N . ALA A 1 568 ? 38.058 0.697 -35.520 1.00 94.50 568 ALA A N 1
ATOM 3985 C CA . ALA A 1 568 ? 37.926 1.537 -34.344 1.00 94.50 568 ALA A CA 1
ATOM 3986 C C . ALA A 1 568 ? 36.479 2.025 -34.211 1.00 94.50 568 ALA A C 1
ATOM 3988 O O . ALA A 1 568 ? 35.768 2.180 -35.201 1.00 94.50 568 ALA A O 1
ATOM 3989 N N . ARG A 1 569 ? 36.059 2.359 -32.986 1.00 94.25 569 ARG A N 1
ATOM 3990 C CA . ARG A 1 569 ? 34.734 2.951 -32.722 1.00 94.25 569 ARG A CA 1
ATOM 3991 C C . ARG A 1 569 ? 34.443 4.186 -33.578 1.00 94.25 569 ARG A C 1
ATOM 3993 O O . ARG A 1 569 ? 33.308 4.367 -33.983 1.00 94.25 569 ARG A O 1
ATOM 4000 N N . THR A 1 570 ? 35.461 4.998 -33.862 1.00 94.81 570 THR A N 1
ATOM 4001 C CA . THR A 1 570 ? 35.359 6.205 -34.701 1.00 94.81 570 THR A CA 1
ATOM 4002 C C . THR A 1 570 ? 35.167 5.916 -36.186 1.00 94.81 570 THR A C 1
ATOM 4004 O O . THR A 1 570 ? 34.904 6.839 -36.936 1.00 94.81 570 THR A O 1
ATOM 4007 N N . ASP A 1 571 ? 35.356 4.670 -36.628 1.00 95.25 571 ASP A N 1
ATOM 4008 C CA . ASP A 1 571 ? 35.120 4.270 -38.021 1.00 95.25 571 ASP A CA 1
ATOM 4009 C C . ASP A 1 571 ? 33.690 3.730 -38.225 1.00 95.25 571 ASP A C 1
ATOM 4011 O O . ASP A 1 571 ? 33.353 3.239 -39.306 1.00 95.25 571 ASP A O 1
ATOM 4015 N N . VAL A 1 572 ? 32.891 3.701 -37.153 1.00 96.19 572 VAL A N 1
ATOM 4016 C CA . VAL A 1 572 ? 31.538 3.132 -37.106 1.00 96.19 572 VAL A CA 1
ATOM 4017 C C . VAL A 1 572 ? 30.583 4.003 -36.277 1.00 96.19 572 VAL A C 1
ATOM 4019 O O . VAL A 1 572 ? 29.484 3.561 -35.926 1.00 96.19 572 VAL A O 1
ATOM 4022 N N . ASP A 1 573 ? 30.989 5.224 -35.919 1.00 96.00 573 ASP A N 1
ATOM 4023 C CA . ASP A 1 573 ? 30.223 6.107 -35.034 1.00 96.00 573 ASP A CA 1
ATOM 4024 C C . ASP A 1 573 ? 29.108 6.865 -35.767 1.00 96.00 573 ASP A C 1
ATOM 4026 O O . ASP A 1 573 ? 28.249 7.456 -35.104 1.00 96.00 573 ASP A O 1
ATOM 4030 N N . ALA A 1 574 ? 29.046 6.738 -37.097 1.00 96.75 574 ALA A N 1
ATOM 4031 C CA . ALA A 1 574 ? 27.940 7.190 -37.925 1.00 96.75 574 ALA A CA 1
ATOM 4032 C C . ALA A 1 574 ? 27.271 6.053 -38.720 1.00 96.75 574 ALA A C 1
ATOM 4034 O O . ALA A 1 574 ? 27.919 5.201 -39.330 1.00 96.75 574 ALA A O 1
ATOM 4035 N N . VAL A 1 575 ? 25.936 6.094 -38.826 1.00 97.00 575 VAL A N 1
ATOM 4036 C CA . VAL A 1 575 ? 25.156 5.088 -39.580 1.00 97.00 575 VAL A CA 1
ATOM 4037 C C . VAL A 1 575 ? 25.590 4.982 -41.039 1.00 97.00 575 VAL A C 1
ATOM 4039 O O . VAL A 1 575 ? 25.561 3.897 -41.616 1.00 97.00 575 VAL A O 1
ATOM 4042 N N . VAL A 1 576 ? 26.026 6.090 -41.643 1.00 96.56 576 VAL A N 1
ATOM 4043 C CA . VAL A 1 576 ? 26.530 6.101 -43.023 1.00 96.56 576 VAL A CA 1
ATOM 4044 C C . VAL A 1 576 ? 27.796 5.256 -43.191 1.00 96.56 576 VAL A C 1
ATOM 4046 O O . VAL A 1 576 ? 27.955 4.608 -44.224 1.00 96.56 576 VAL A O 1
ATOM 4049 N N . GLU A 1 577 ? 28.659 5.202 -42.178 1.00 97.31 577 GLU A N 1
ATOM 4050 C CA . GLU A 1 577 ? 29.883 4.398 -42.191 1.00 97.31 577 GLU A CA 1
ATOM 4051 C C . GLU A 1 577 ? 29.537 2.917 -42.067 1.00 97.31 577 GLU A C 1
ATOM 4053 O O . GLU A 1 577 ? 29.961 2.103 -42.889 1.00 97.31 577 GLU A O 1
ATOM 4058 N N . VAL A 1 578 ? 28.657 2.575 -41.119 1.00 97.69 578 VAL A N 1
ATOM 4059 C CA . VAL A 1 578 ? 28.163 1.201 -40.952 1.00 97.69 578 VAL A CA 1
ATOM 4060 C C . VAL A 1 578 ? 27.428 0.727 -42.213 1.00 97.69 578 VAL A C 1
ATOM 4062 O O . VAL A 1 578 ? 27.625 -0.403 -42.660 1.00 97.69 578 VAL A O 1
ATOM 4065 N N . GLN A 1 579 ? 26.630 1.591 -42.849 1.00 97.62 579 GLN A N 1
ATOM 4066 C CA . GLN A 1 579 ? 25.958 1.284 -44.113 1.00 97.62 579 GLN A CA 1
ATOM 4067 C C . GLN A 1 579 ? 26.951 1.084 -45.267 1.00 97.62 579 GLN A C 1
ATOM 4069 O O . GLN A 1 579 ? 26.713 0.227 -46.122 1.00 97.62 579 GLN A O 1
ATOM 4074 N N . ALA A 1 580 ? 28.050 1.843 -45.315 1.00 97.19 580 ALA A N 1
ATOM 4075 C CA . ALA A 1 580 ? 29.096 1.659 -46.317 1.00 97.19 580 ALA A CA 1
ATOM 4076 C C . ALA A 1 580 ? 29.798 0.302 -46.151 1.00 97.19 580 ALA A C 1
ATOM 4078 O O . ALA A 1 580 ? 29.952 -0.423 -47.134 1.00 97.19 580 ALA A O 1
ATOM 4079 N N . LEU A 1 581 ? 30.131 -0.088 -44.915 1.00 97.31 581 LEU A N 1
ATOM 4080 C CA . LEU A 1 581 ? 30.681 -1.415 -44.611 1.00 97.31 581 LEU A CA 1
ATOM 4081 C C . LEU A 1 581 ? 29.699 -2.533 -44.984 1.00 97.31 581 LEU A C 1
ATOM 4083 O O . LEU A 1 581 ? 30.087 -3.512 -45.623 1.00 97.31 581 LEU A O 1
ATOM 4087 N N . ALA A 1 582 ? 28.418 -2.364 -44.649 1.00 97.38 582 ALA A N 1
ATOM 4088 C CA . ALA A 1 582 ? 27.365 -3.305 -45.010 1.00 97.38 582 ALA A CA 1
ATOM 4089 C C . ALA A 1 582 ? 27.242 -3.471 -46.532 1.00 97.38 582 ALA A C 1
ATOM 4091 O O . ALA A 1 582 ? 27.237 -4.596 -47.030 1.00 97.38 582 ALA A O 1
ATOM 4092 N N . ASN A 1 583 ? 27.206 -2.366 -47.284 1.00 96.25 583 ASN A N 1
ATOM 4093 C CA . ASN A 1 583 ? 27.151 -2.390 -48.746 1.00 96.25 583 ASN A CA 1
ATOM 4094 C C . ASN A 1 583 ? 28.379 -3.079 -49.346 1.00 96.25 583 ASN A C 1
ATOM 4096 O O . ASN A 1 583 ? 28.229 -3.927 -50.223 1.00 96.25 583 ASN A O 1
ATOM 4100 N N . ALA A 1 584 ? 29.575 -2.776 -48.842 1.00 96.44 584 ALA A N 1
ATOM 4101 C CA . ALA A 1 584 ? 30.806 -3.396 -49.309 1.00 96.44 584 ALA A CA 1
ATOM 4102 C C . ALA A 1 584 ? 30.812 -4.915 -49.065 1.00 96.44 584 ALA A C 1
ATOM 4104 O O . ALA A 1 584 ? 31.136 -5.691 -49.968 1.00 96.44 584 ALA A O 1
ATOM 4105 N N . ALA A 1 585 ? 30.376 -5.361 -47.882 1.00 95.62 585 ALA A N 1
ATOM 4106 C CA . ALA A 1 585 ? 30.250 -6.781 -47.568 1.00 95.62 585 ALA A CA 1
ATOM 4107 C C . ALA A 1 585 ? 29.210 -7.475 -48.470 1.00 95.62 585 ALA A C 1
ATOM 4109 O O . ALA A 1 585 ? 29.465 -8.561 -49.001 1.00 95.62 585 ALA A O 1
ATOM 4110 N N . ILE A 1 586 ? 28.063 -6.828 -48.712 1.00 93.88 586 ILE A N 1
ATOM 4111 C CA . ILE A 1 586 ? 27.028 -7.308 -49.641 1.00 93.88 586 ILE A CA 1
ATOM 4112 C C . ILE A 1 586 ? 27.586 -7.427 -51.062 1.00 93.88 586 ILE A C 1
ATOM 4114 O O . ILE A 1 586 ? 27.380 -8.458 -51.708 1.00 93.88 586 ILE A O 1
ATOM 4118 N N . ASN A 1 587 ? 28.308 -6.415 -51.546 1.00 93.50 587 ASN A N 1
ATOM 4119 C CA . ASN A 1 587 ? 28.904 -6.394 -52.880 1.00 93.50 587 ASN A CA 1
ATOM 4120 C C . ASN A 1 587 ? 29.905 -7.543 -53.058 1.00 93.50 587 ASN A C 1
ATOM 4122 O O . ASN A 1 587 ? 29.842 -8.255 -54.064 1.00 93.50 587 ASN A O 1
ATOM 4126 N N . VAL A 1 588 ? 30.769 -7.791 -52.064 1.00 94.25 588 VAL A N 1
ATOM 4127 C CA . VAL A 1 588 ? 31.731 -8.908 -52.075 1.00 94.25 588 VAL A CA 1
ATOM 4128 C C . VAL A 1 588 ? 31.024 -10.259 -52.138 1.00 94.25 588 VAL A C 1
ATOM 4130 O O . VAL A 1 588 ? 31.319 -11.067 -53.023 1.00 94.25 588 VAL A O 1
ATOM 4133 N N . ILE A 1 589 ? 30.069 -10.515 -51.240 1.00 93.12 589 ILE A N 1
ATOM 4134 C CA . ILE A 1 589 ? 29.360 -11.801 -51.209 1.00 93.12 589 ILE A CA 1
ATOM 4135 C C . ILE A 1 589 ? 28.538 -12.006 -52.484 1.00 93.12 589 ILE A C 1
ATOM 4137 O O . ILE A 1 589 ? 28.579 -13.087 -53.075 1.00 93.12 589 ILE A O 1
ATOM 4141 N N . THR A 1 590 ? 27.854 -10.972 -52.970 1.00 90.19 590 THR A N 1
ATOM 4142 C CA . THR A 1 590 ? 27.065 -11.049 -54.207 1.00 90.19 590 THR A CA 1
ATOM 4143 C C . THR A 1 590 ? 27.952 -11.309 -55.423 1.00 90.19 590 THR A C 1
ATOM 4145 O O . THR A 1 590 ? 27.586 -12.108 -56.286 1.00 90.19 590 THR A O 1
ATOM 4148 N N . ALA A 1 591 ? 29.149 -10.717 -55.483 1.00 90.06 591 ALA A N 1
ATOM 4149 C CA . ALA A 1 591 ? 30.074 -10.940 -56.588 1.00 90.06 591 ALA A CA 1
ATOM 4150 C C . ALA A 1 591 ? 30.477 -12.412 -56.735 1.00 90.06 591 ALA A C 1
ATOM 4152 O O . ALA A 1 591 ? 30.539 -12.895 -57.868 1.00 90.06 591 ALA A O 1
ATOM 4153 N N . THR A 1 592 ? 30.639 -13.152 -55.627 1.00 87.94 592 THR A N 1
ATOM 4154 C CA . THR A 1 592 ? 30.941 -14.601 -55.658 1.00 87.94 592 THR A CA 1
ATOM 4155 C C . THR A 1 592 ? 29.862 -15.462 -56.318 1.00 87.94 592 THR A C 1
ATOM 4157 O O . THR A 1 592 ? 30.143 -16.593 -56.707 1.00 87.94 592 THR A O 1
ATOM 4160 N N . ASN A 1 593 ? 28.653 -14.918 -56.490 1.00 77.69 593 ASN A N 1
ATOM 4161 C CA . ASN A 1 593 ? 27.511 -15.569 -57.128 1.00 77.69 593 ASN A CA 1
ATOM 4162 C C . ASN A 1 593 ? 27.297 -15.098 -58.586 1.00 77.69 593 ASN A C 1
ATOM 4164 O O . ASN A 1 593 ? 26.179 -15.141 -59.095 1.00 77.69 593 ASN A O 1
ATOM 4168 N N . GLY A 1 594 ? 28.363 -14.657 -59.272 1.00 68.31 594 GLY A N 1
ATOM 4169 C CA . GLY A 1 594 ? 28.347 -14.340 -60.710 1.00 68.31 594 GLY A CA 1
ATOM 4170 C C . GLY A 1 594 ? 28.261 -12.851 -61.069 1.00 68.31 594 GLY A C 1
ATOM 4171 O O . GLY A 1 594 ? 27.901 -12.524 -62.199 1.00 68.31 594 GLY A O 1
ATOM 4172 N N . GLY A 1 595 ? 28.613 -11.945 -60.148 1.00 64.25 595 GLY A N 1
ATOM 4173 C CA . GLY A 1 595 ? 28.572 -10.487 -60.344 1.00 64.25 595 GLY A CA 1
ATOM 4174 C C . GLY A 1 595 ? 29.945 -9.793 -60.292 1.00 64.25 595 GLY A C 1
ATOM 4175 O O . GLY A 1 595 ? 30.156 -8.969 -59.405 1.00 64.25 595 GLY A O 1
ATOM 4176 N N . PRO A 1 596 ? 30.890 -10.053 -61.219 1.00 57.16 596 PRO A N 1
ATOM 4177 C CA . PRO A 1 596 ? 32.269 -9.538 -61.142 1.00 57.16 596 PRO A CA 1
ATOM 4178 C C . PRO A 1 596 ? 32.408 -8.010 -61.322 1.00 57.16 596 PRO A C 1
ATOM 4180 O O . PRO A 1 596 ? 33.512 -7.486 -61.217 1.00 57.16 596 PRO A O 1
ATOM 4183 N N . GLY A 1 597 ? 31.316 -7.289 -61.604 1.00 64.50 597 GLY A N 1
ATOM 4184 C CA . GLY A 1 597 ? 31.285 -5.824 -61.733 1.00 64.50 597 GLY A CA 1
ATOM 4185 C C . GLY A 1 597 ? 30.751 -5.074 -60.508 1.00 64.50 597 GLY A C 1
ATOM 4186 O O . GLY A 1 597 ? 30.583 -3.862 -60.596 1.00 64.50 597 GLY A O 1
ATOM 4187 N N . LEU A 1 598 ? 30.442 -5.777 -59.411 1.00 71.81 598 LEU A N 1
ATOM 4188 C CA . LEU A 1 598 ? 29.811 -5.192 -58.220 1.00 71.81 598 LEU A CA 1
ATOM 4189 C C . LEU A 1 598 ? 30.808 -4.712 -57.157 1.00 71.81 598 LEU A C 1
ATOM 4191 O O . LEU A 1 598 ? 30.444 -3.861 -56.358 1.00 71.81 598 LEU A O 1
ATOM 4195 N N . VAL A 1 599 ? 32.040 -5.236 -57.142 1.00 91.12 599 VAL A N 1
ATOM 4196 C CA . VAL A 1 599 ? 33.065 -4.868 -56.149 1.00 91.12 599 VAL A CA 1
ATOM 4197 C C . VAL A 1 599 ? 33.941 -3.746 -56.692 1.00 91.12 599 VAL A C 1
ATOM 4199 O O . VAL A 1 599 ? 34.654 -3.918 -57.685 1.00 91.12 599 VAL A O 1
ATOM 4202 N N . SER A 1 600 ? 33.900 -2.604 -56.022 1.00 92.75 600 SER A N 1
ATOM 4203 C CA . SER A 1 600 ? 34.722 -1.433 -56.303 1.00 92.75 600 SER A CA 1
ATOM 4204 C C . SER A 1 600 ? 36.000 -1.405 -55.457 1.00 92.75 600 SER A C 1
ATOM 4206 O O . SER A 1 600 ? 36.172 -2.171 -54.506 1.00 92.75 600 SER A O 1
ATOM 4208 N N . LEU A 1 601 ? 36.927 -0.508 -55.818 1.00 93.50 601 LEU A N 1
ATOM 4209 C CA . LEU A 1 601 ? 38.105 -0.239 -54.991 1.00 93.50 601 LEU A CA 1
ATOM 4210 C C . LEU A 1 601 ? 37.681 0.289 -53.614 1.00 93.50 601 LEU A C 1
ATOM 4212 O O . LEU A 1 601 ? 38.242 -0.138 -52.610 1.00 93.50 601 LEU A O 1
ATOM 4216 N N . ASP A 1 602 ? 36.665 1.150 -53.580 1.00 93.75 602 ASP A N 1
ATOM 4217 C CA . ASP A 1 602 ? 36.149 1.750 -52.352 1.00 93.75 602 ASP A CA 1
ATOM 4218 C C . ASP A 1 602 ? 35.526 0.699 -51.427 1.00 93.75 602 ASP A C 1
ATOM 4220 O O . ASP A 1 602 ? 35.770 0.751 -50.227 1.00 93.75 602 ASP A O 1
ATOM 4224 N N . ASP A 1 603 ? 34.820 -0.307 -51.966 1.00 95.19 603 ASP A N 1
ATOM 4225 C CA . ASP A 1 603 ? 34.296 -1.421 -51.161 1.00 95.19 603 ASP A CA 1
ATOM 4226 C C . ASP A 1 603 ? 35.431 -2.152 -50.429 1.00 95.19 603 ASP A C 1
ATOM 4228 O O . ASP A 1 603 ? 35.377 -2.368 -49.221 1.00 95.19 603 ASP A O 1
ATOM 4232 N N . LEU A 1 604 ? 36.497 -2.515 -51.148 1.00 95.00 604 LEU A N 1
ATOM 4233 C CA . LEU A 1 604 ? 37.614 -3.262 -50.566 1.00 95.00 604 LEU A CA 1
ATOM 4234 C C . LEU A 1 604 ? 38.398 -2.423 -49.552 1.00 95.00 604 LEU A C 1
ATOM 4236 O O . LEU A 1 604 ? 38.755 -2.933 -48.490 1.00 95.00 604 LEU A O 1
ATOM 4240 N N . LEU A 1 605 ? 38.628 -1.141 -49.844 1.00 94.38 605 LEU A N 1
ATOM 4241 C CA . LEU A 1 605 ? 39.275 -0.227 -48.904 1.00 94.38 605 LEU A CA 1
ATOM 4242 C C . LEU A 1 605 ? 38.416 -0.008 -47.650 1.00 94.38 605 LEU A C 1
ATOM 4244 O O . LEU A 1 605 ? 38.955 -0.040 -46.543 1.00 94.38 605 LEU A O 1
AT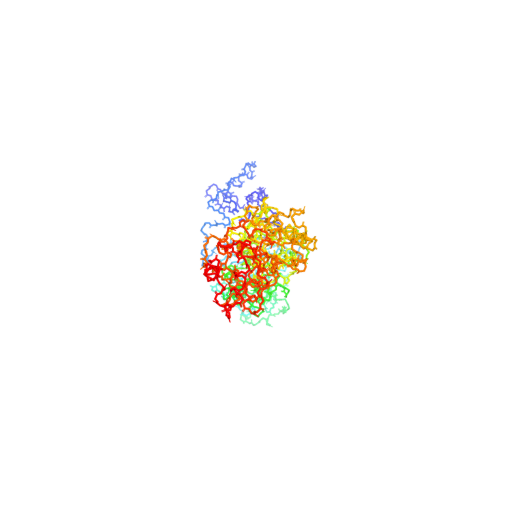OM 4248 N N . ALA A 1 606 ? 37.094 0.133 -47.796 1.00 94.19 606 ALA A N 1
ATOM 4249 C CA . ALA A 1 606 ? 36.168 0.252 -46.672 1.00 94.19 606 ALA A CA 1
ATOM 4250 C C . ALA A 1 606 ? 36.231 -0.985 -45.765 1.00 94.19 606 ALA A C 1
ATOM 4252 O O . ALA A 1 606 ? 36.351 -0.845 -44.549 1.00 94.19 606 ALA A O 1
ATOM 4253 N N . LEU A 1 607 ? 36.279 -2.195 -46.335 1.00 95.38 607 LEU A N 1
ATOM 4254 C CA . LEU A 1 607 ? 36.446 -3.438 -45.568 1.00 95.38 607 LEU A CA 1
ATOM 4255 C C . LEU A 1 607 ? 37.845 -3.596 -44.940 1.00 95.38 607 LEU A C 1
ATOM 4257 O O . LEU A 1 607 ? 38.058 -4.517 -44.161 1.00 95.38 607 LEU A O 1
ATOM 4261 N N . GLY A 1 608 ? 38.799 -2.703 -45.229 1.00 93.06 608 GLY A N 1
ATOM 4262 C CA . GLY A 1 608 ? 40.164 -2.759 -44.692 1.00 93.06 608 GLY A CA 1
ATOM 4263 C C . GLY A 1 608 ? 41.115 -3.670 -45.473 1.00 93.06 608 GLY A C 1
ATOM 4264 O O . GLY A 1 608 ? 42.181 -4.022 -44.969 1.00 93.06 608 GLY A O 1
ATOM 4265 N N . ILE A 1 609 ? 40.761 -4.051 -46.703 1.00 94.50 609 ILE A N 1
ATOM 4266 C CA . ILE A 1 609 ? 41.623 -4.848 -47.577 1.00 94.50 609 ILE A CA 1
ATOM 4267 C C . ILE A 1 609 ? 42.776 -3.992 -48.104 1.00 94.50 609 ILE A C 1
ATOM 4269 O O . ILE A 1 609 ? 42.589 -2.892 -48.624 1.00 94.50 609 ILE A O 1
ATOM 4273 N N . THR A 1 610 ? 43.987 -4.534 -48.024 1.00 92.38 610 THR A N 1
ATOM 4274 C CA . THR A 1 610 ? 45.222 -3.881 -48.480 1.00 92.38 610 THR A CA 1
ATOM 4275 C C . THR A 1 610 ? 45.770 -4.533 -49.752 1.00 92.38 610 THR A C 1
ATOM 4277 O O . THR A 1 610 ? 45.387 -5.645 -50.119 1.00 92.38 610 THR A O 1
ATOM 4280 N N . GLY A 1 611 ? 46.676 -3.840 -50.453 1.00 89.75 611 GLY A N 1
ATOM 4281 C CA . GLY A 1 611 ? 47.334 -4.365 -51.660 1.00 89.75 611 GLY A CA 1
ATOM 4282 C C . GLY A 1 611 ? 46.511 -4.261 -52.951 1.00 89.75 611 GLY A C 1
ATOM 4283 O O . GLY A 1 611 ? 46.937 -4.764 -53.987 1.00 89.75 611 GLY A O 1
ATOM 4284 N N . VAL A 1 612 ? 45.360 -3.584 -52.921 1.00 92.00 612 VAL A N 1
ATOM 4285 C CA . VAL A 1 612 ? 44.523 -3.300 -54.095 1.00 92.00 612 VAL A CA 1
ATOM 4286 C C . VAL A 1 612 ? 44.611 -1.820 -54.485 1.00 92.00 612 VAL A C 1
ATOM 4288 O O . VAL A 1 612 ? 44.725 -0.946 -53.630 1.00 92.00 612 VAL A O 1
ATOM 4291 N N . GLY A 1 613 ? 44.581 -1.524 -55.785 1.00 92.12 613 GLY A N 1
ATOM 4292 C CA . GLY A 1 613 ? 44.614 -0.159 -56.310 1.00 92.12 613 GLY A CA 1
ATOM 4293 C C . GLY A 1 613 ? 43.930 -0.035 -57.676 1.00 92.12 613 GLY A C 1
ATOM 4294 O O . GLY A 1 613 ? 43.456 -1.033 -58.225 1.00 92.12 613 GLY A O 1
ATOM 4295 N N . PRO A 1 614 ? 43.898 1.170 -58.279 1.00 91.38 614 PRO A N 1
ATOM 4296 C CA . PRO A 1 614 ? 43.166 1.415 -59.527 1.00 91.38 614 PRO A CA 1
ATOM 4297 C C . PRO A 1 614 ? 43.596 0.522 -60.701 1.00 91.38 614 PRO A C 1
ATOM 4299 O O . PRO A 1 614 ? 42.779 0.184 -61.555 1.00 91.38 614 PRO A O 1
ATOM 4302 N N . GLY A 1 615 ? 44.870 0.116 -60.740 1.00 89.50 615 GLY A N 1
ATOM 4303 C CA . GLY A 1 615 ? 45.400 -0.789 -61.765 1.00 89.50 615 GLY A CA 1
ATOM 4304 C C . GLY A 1 615 ? 45.062 -2.267 -61.543 1.00 89.50 615 GLY A C 1
ATOM 4305 O O . GLY A 1 615 ? 45.032 -3.023 -62.509 1.00 89.50 615 GLY A O 1
ATOM 4306 N N . THR A 1 616 ? 44.780 -2.677 -60.301 1.00 91.31 616 THR A N 1
ATOM 4307 C CA . THR A 1 616 ? 44.574 -4.088 -59.919 1.00 91.31 616 THR A CA 1
ATOM 4308 C C . THR A 1 616 ? 43.120 -4.420 -59.583 1.00 91.31 616 THR A C 1
ATOM 4310 O O . THR A 1 616 ? 42.748 -5.589 -59.558 1.00 91.31 616 THR A O 1
ATOM 4313 N N . ILE A 1 617 ? 42.243 -3.427 -59.402 1.00 91.81 617 ILE A N 1
ATOM 4314 C CA . ILE A 1 617 ? 40.848 -3.671 -59.002 1.00 91.81 617 ILE A CA 1
ATOM 4315 C C . ILE A 1 617 ? 40.085 -4.590 -59.967 1.00 91.81 617 ILE A C 1
ATOM 4317 O O . ILE A 1 617 ? 39.298 -5.425 -59.532 1.00 91.81 617 ILE A O 1
ATOM 4321 N N . ARG A 1 618 ? 40.348 -4.512 -61.280 1.00 89.38 618 ARG A N 1
ATOM 4322 C CA . ARG A 1 618 ? 39.676 -5.378 -62.266 1.00 89.38 618 ARG A CA 1
ATOM 4323 C C . ARG A 1 618 ? 40.050 -6.853 -62.107 1.00 89.38 618 ARG A C 1
ATOM 4325 O O . ARG A 1 618 ? 39.166 -7.706 -62.207 1.00 89.38 618 ARG A O 1
ATOM 4332 N N . SER A 1 619 ? 41.331 -7.161 -61.881 1.00 89.50 619 SER A N 1
ATOM 4333 C CA . SER A 1 619 ? 41.771 -8.546 -61.669 1.00 89.50 619 SER A CA 1
ATOM 4334 C C . SER A 1 619 ? 41.261 -9.072 -60.330 1.00 89.50 619 SER A C 1
ATOM 4336 O O . SER A 1 619 ? 40.741 -10.183 -60.278 1.00 89.50 619 SER A O 1
ATOM 4338 N N . VAL A 1 620 ? 41.303 -8.243 -59.283 1.00 92.44 620 VAL A N 1
ATOM 4339 C CA . VAL A 1 620 ? 40.793 -8.580 -57.947 1.00 92.44 620 VAL A CA 1
ATOM 4340 C C . VAL A 1 620 ? 39.284 -8.849 -57.959 1.00 92.44 620 VAL A C 1
ATOM 4342 O O . VAL A 1 620 ? 38.857 -9.902 -57.491 1.00 92.44 620 VAL A O 1
ATOM 4345 N N . ALA A 1 621 ? 38.469 -7.968 -58.546 1.00 90.44 621 ALA A N 1
ATOM 4346 C CA . ALA A 1 621 ? 37.019 -8.164 -58.639 1.00 90.44 621 ALA A CA 1
ATOM 4347 C C . ALA A 1 621 ? 36.656 -9.417 -59.459 1.00 90.44 621 ALA A C 1
ATOM 4349 O O . ALA A 1 621 ? 35.755 -10.172 -59.089 1.00 90.44 621 ALA A O 1
ATOM 4350 N N . THR A 1 622 ? 37.415 -9.696 -60.528 1.00 89.06 622 THR A N 1
ATOM 4351 C CA . THR A 1 622 ? 37.276 -10.944 -61.293 1.00 89.06 622 THR A CA 1
ATOM 4352 C C . THR A 1 622 ? 37.596 -12.156 -60.422 1.00 89.06 622 THR A C 1
ATOM 4354 O O . THR A 1 622 ? 36.827 -13.112 -60.419 1.00 89.06 622 THR A O 1
ATOM 4357 N N . ALA A 1 623 ? 38.692 -12.119 -59.661 1.00 90.56 623 ALA A N 1
ATOM 4358 C CA . ALA A 1 623 ? 39.090 -13.219 -58.792 1.00 90.56 623 ALA A CA 1
ATOM 4359 C C . ALA A 1 623 ? 38.036 -13.510 -57.721 1.00 90.56 623 ALA A C 1
ATOM 4361 O O . ALA A 1 623 ? 37.659 -14.669 -57.582 1.00 90.56 623 ALA A O 1
ATOM 4362 N N . ILE A 1 624 ? 37.504 -12.477 -57.050 1.00 92.00 624 ILE A N 1
ATOM 4363 C CA . ILE A 1 624 ? 36.392 -12.599 -56.089 1.00 92.00 624 ILE A CA 1
ATOM 4364 C C . ILE A 1 624 ? 35.176 -13.260 -56.756 1.00 92.00 624 ILE A C 1
ATOM 4366 O O . ILE A 1 624 ? 34.603 -14.202 -56.208 1.00 92.00 624 ILE A O 1
ATOM 4370 N N . GLY A 1 625 ? 34.823 -12.846 -57.976 1.00 88.06 625 GLY A N 1
ATOM 4371 C CA . GLY A 1 625 ? 33.718 -13.447 -58.724 1.00 88.06 625 GLY A CA 1
ATOM 4372 C C . GLY A 1 625 ? 33.913 -14.923 -59.098 1.00 88.06 625 GLY A C 1
ATOM 4373 O O . GLY A 1 625 ? 32.930 -15.632 -59.292 1.00 88.06 625 GLY A O 1
ATOM 4374 N N . GLN A 1 626 ? 35.157 -15.409 -59.166 1.00 87.50 626 GLN A N 1
ATOM 4375 C CA . GLN A 1 626 ? 35.491 -16.804 -59.495 1.00 87.50 626 GLN A CA 1
ATOM 4376 C C . GLN A 1 626 ? 35.625 -17.718 -58.267 1.00 87.50 626 GLN A C 1
ATOM 4378 O O . GLN A 1 626 ? 35.904 -18.911 -58.407 1.00 87.50 626 GLN A O 1
ATOM 4383 N N . VAL A 1 627 ? 35.437 -17.199 -57.048 1.00 84.62 627 VAL A N 1
ATOM 4384 C CA . VAL A 1 627 ? 35.660 -17.973 -55.816 1.00 84.62 627 VAL A CA 1
ATOM 4385 C C . VAL A 1 627 ? 34.657 -19.142 -55.650 1.00 84.62 627 VAL A C 1
ATOM 4387 O O . VAL A 1 627 ? 34.938 -20.087 -54.904 1.00 84.62 627 VAL A O 1
ATOM 4390 N N . ASN A 1 628 ? 33.552 -19.165 -56.413 1.00 75.00 628 ASN A N 1
ATOM 4391 C CA . ASN A 1 628 ? 32.522 -20.222 -56.533 1.00 75.00 628 ASN A CA 1
ATOM 4392 C C . ASN A 1 628 ? 31.781 -20.622 -55.238 1.00 75.00 628 ASN A C 1
ATOM 4394 O O . ASN A 1 628 ? 30.788 -21.340 -55.311 1.00 75.00 628 ASN A O 1
ATOM 4398 N N . LEU A 1 629 ? 32.246 -20.194 -54.061 1.00 84.62 629 LEU A N 1
ATOM 4399 C CA . LEU A 1 629 ? 31.604 -20.383 -52.760 1.00 84.62 629 LEU A CA 1
ATOM 4400 C C . LEU A 1 629 ? 31.823 -19.132 -51.907 1.00 84.62 629 LEU A C 1
ATOM 4402 O O . LEU A 1 629 ? 32.966 -18.787 -51.601 1.00 84.62 629 LEU A O 1
ATOM 4406 N N . SER A 1 630 ? 30.742 -18.500 -51.454 1.00 89.81 630 SER A N 1
ATOM 4407 C CA . SER A 1 630 ? 30.807 -17.298 -50.612 1.00 89.81 630 SER A CA 1
ATOM 4408 C C . SER A 1 630 ? 31.545 -17.529 -49.281 1.00 89.81 630 SER A C 1
ATOM 4410 O O . SER A 1 630 ? 32.140 -16.606 -48.739 1.00 89.81 630 SER A O 1
ATOM 4412 N N . THR A 1 631 ? 31.625 -18.777 -48.796 1.00 93.25 631 THR A N 1
ATOM 4413 C CA . THR A 1 631 ? 32.354 -19.173 -47.568 1.00 93.25 631 THR A CA 1
ATOM 4414 C C . THR A 1 631 ? 33.878 -19.004 -47.627 1.00 93.25 631 THR A C 1
ATOM 4416 O O . THR A 1 631 ? 34.585 -19.271 -46.653 1.00 93.25 631 THR A O 1
ATOM 4419 N N . LYS A 1 632 ? 34.418 -18.621 -48.786 1.00 92.62 632 LYS A N 1
ATOM 4420 C CA . LYS A 1 632 ? 35.846 -18.355 -49.010 1.00 92.62 632 LYS A CA 1
ATOM 4421 C C . LYS A 1 632 ? 36.188 -16.863 -49.025 1.00 92.62 632 LYS A C 1
ATOM 4423 O O . LYS A 1 632 ? 37.342 -16.524 -49.253 1.00 92.62 632 LYS A O 1
ATOM 4428 N N . VAL A 1 633 ? 35.212 -15.986 -48.819 1.00 93.94 633 VAL A N 1
ATOM 4429 C CA . VAL A 1 633 ? 35.408 -14.530 -48.694 1.00 93.94 633 VAL A CA 1
ATOM 4430 C C . VAL A 1 633 ? 34.563 -13.941 -47.562 1.00 93.94 633 VAL A C 1
ATOM 4432 O O . VAL A 1 633 ? 34.468 -12.731 -47.440 1.00 93.94 633 VAL A O 1
ATOM 4435 N N . ASP A 1 634 ? 33.936 -14.786 -46.743 1.00 93.75 634 ASP A N 1
ATOM 4436 C CA . ASP A 1 634 ? 33.023 -14.401 -45.662 1.00 93.75 634 ASP A CA 1
ATOM 4437 C C . ASP A 1 634 ? 33.736 -13.964 -44.373 1.00 93.75 634 ASP A C 1
ATOM 4439 O O . ASP A 1 634 ? 33.078 -13.775 -43.361 1.00 93.75 634 ASP A O 1
ATOM 4443 N N . THR A 1 635 ? 35.063 -13.826 -44.396 1.00 94.25 635 THR A N 1
ATOM 4444 C CA . THR A 1 635 ? 35.868 -13.215 -43.330 1.00 94.25 635 THR A CA 1
ATOM 4445 C C . THR A 1 635 ? 36.960 -12.351 -43.956 1.00 94.25 635 THR A C 1
ATOM 4447 O O . THR A 1 635 ? 37.404 -12.620 -45.083 1.00 94.25 635 THR A O 1
ATOM 4450 N N . LEU A 1 636 ? 37.437 -11.345 -43.226 1.00 93.25 636 LEU A N 1
ATOM 4451 C CA . LEU A 1 636 ? 38.467 -10.407 -43.660 1.00 93.25 636 LEU A CA 1
ATOM 4452 C C . LEU A 1 636 ? 39.743 -11.141 -44.088 1.00 93.25 636 LEU A C 1
ATOM 4454 O O . LEU A 1 636 ? 40.292 -10.877 -45.158 1.00 93.25 636 LEU A O 1
ATOM 4458 N N . MET A 1 637 ? 40.177 -12.132 -43.302 1.00 93.81 637 MET A N 1
ATOM 4459 C CA . MET A 1 637 ? 41.364 -12.939 -43.610 1.00 93.81 637 MET A CA 1
ATOM 4460 C C . MET A 1 637 ? 41.219 -13.713 -44.926 1.00 93.81 637 MET A C 1
ATOM 4462 O O . MET A 1 637 ? 42.143 -13.741 -45.743 1.00 93.81 637 MET A O 1
ATOM 4466 N N . LYS A 1 638 ? 40.064 -14.351 -45.146 1.00 95.06 638 LYS A N 1
ATOM 4467 C CA . LYS A 1 638 ? 39.822 -15.136 -46.359 1.00 95.06 638 LYS A CA 1
ATOM 4468 C C . LYS A 1 638 ? 39.743 -14.234 -47.594 1.00 95.06 638 LYS A C 1
ATOM 4470 O O . LYS A 1 638 ? 40.368 -14.539 -48.610 1.00 95.06 638 LYS A O 1
ATOM 4475 N N . LEU A 1 639 ? 39.051 -13.096 -47.486 1.00 95.44 639 LEU A N 1
ATOM 4476 C CA . LEU A 1 639 ? 38.964 -12.097 -48.550 1.00 95.44 639 LEU A CA 1
ATOM 4477 C C . LEU A 1 639 ? 40.345 -11.515 -48.900 1.00 95.44 639 LEU A C 1
ATOM 4479 O O . LEU A 1 639 ? 40.708 -11.472 -50.077 1.00 95.44 639 LEU A O 1
ATOM 4483 N N . GLN A 1 640 ? 41.154 -11.152 -47.898 1.00 95.06 640 GLN A N 1
ATOM 4484 C CA . GLN A 1 640 ? 42.521 -10.661 -48.103 1.00 95.06 640 GLN A CA 1
ATOM 4485 C C . GLN A 1 640 ? 43.396 -11.694 -48.829 1.00 95.06 640 GLN A C 1
ATOM 4487 O O . GLN A 1 640 ? 44.182 -11.321 -49.697 1.00 95.06 640 GLN A O 1
ATOM 4492 N N . GLY A 1 641 ? 43.236 -12.990 -48.539 1.00 94.88 641 GLY A N 1
ATOM 4493 C CA . GLY A 1 641 ? 43.943 -14.063 -49.248 1.00 94.88 641 GLY A CA 1
ATOM 4494 C C . GLY A 1 641 ? 43.622 -14.122 -50.749 1.00 94.88 641 GLY A C 1
ATOM 4495 O O . GLY A 1 641 ? 44.530 -14.276 -51.574 1.00 94.88 641 GLY A O 1
ATOM 4496 N N . VAL A 1 642 ? 42.348 -13.945 -51.118 1.00 93.19 642 VAL A N 1
ATOM 4497 C CA . VAL A 1 642 ? 41.919 -13.872 -52.527 1.00 93.19 642 VAL A CA 1
ATOM 4498 C C . VAL A 1 642 ? 42.508 -12.634 -53.208 1.00 93.19 642 VAL A C 1
ATOM 4500 O O . VAL A 1 642 ? 43.054 -12.746 -54.306 1.00 93.19 642 VAL A O 1
ATOM 4503 N N . VAL A 1 643 ? 42.461 -11.472 -52.548 1.00 93.00 643 VAL A N 1
ATOM 4504 C CA . VAL A 1 643 ? 42.988 -10.211 -53.098 1.00 93.00 643 VAL A CA 1
ATOM 4505 C C . VAL A 1 643 ? 44.498 -10.274 -53.316 1.00 93.00 643 VAL A C 1
ATOM 4507 O O . VAL A 1 643 ? 44.962 -9.959 -54.410 1.00 93.00 643 VAL A O 1
ATOM 4510 N N . SER A 1 644 ? 45.264 -10.742 -52.328 1.00 93.00 644 SER A N 1
ATOM 4511 C CA . SER A 1 644 ? 46.727 -10.838 -52.426 1.00 93.00 644 SER A CA 1
ATOM 4512 C C . SER A 1 644 ? 47.190 -11.758 -53.560 1.00 93.00 644 SER A C 1
ATOM 4514 O O . SER A 1 644 ? 48.247 -11.526 -54.133 1.00 93.00 644 SER A O 1
ATOM 4516 N N . THR A 1 645 ? 46.396 -12.775 -53.911 1.00 90.75 645 THR A N 1
ATOM 4517 C CA . THR A 1 645 ? 46.687 -13.682 -55.037 1.00 90.75 645 THR A CA 1
ATOM 4518 C C . THR A 1 645 ? 46.366 -13.049 -56.397 1.00 90.75 645 THR A C 1
ATOM 4520 O O . THR A 1 645 ? 46.969 -13.401 -57.403 1.00 90.75 645 THR A O 1
ATOM 4523 N N . ALA A 1 646 ? 45.398 -12.132 -56.447 1.00 88.06 646 ALA A N 1
ATOM 4524 C CA . ALA A 1 646 ? 44.898 -11.532 -57.685 1.00 88.06 646 ALA A CA 1
ATOM 4525 C C . ALA A 1 646 ? 45.540 -10.177 -58.037 1.00 88.06 646 ALA A C 1
ATOM 4527 O O . ALA A 1 646 ? 45.373 -9.687 -59.158 1.00 88.06 646 ALA A O 1
ATOM 4528 N N . ALA A 1 647 ? 46.211 -9.547 -57.070 1.00 79.69 647 ALA A N 1
ATOM 4529 C CA . ALA A 1 647 ? 46.871 -8.250 -57.213 1.00 79.69 647 ALA A CA 1
ATOM 4530 C C . ALA A 1 647 ? 48.356 -8.340 -57.632 1.00 79.69 647 ALA A C 1
ATOM 4532 O O . ALA A 1 647 ? 48.968 -7.298 -57.872 1.00 79.69 647 ALA A O 1
ATOM 4533 N N . THR A 1 648 ? 48.919 -9.551 -57.720 1.00 68.31 648 THR A N 1
ATOM 4534 C CA . THR A 1 648 ? 50.234 -9.855 -58.324 1.00 68.31 648 THR A CA 1
ATOM 4535 C C . THR A 1 648 ? 50.121 -10.025 -59.828 1.00 68.31 648 THR A C 1
ATOM 4537 O O . THR A 1 648 ? 51.024 -9.538 -60.543 1.00 68.31 648 THR A O 1
#

Radius of gyration: 46.17 Å; chains: 1; bounding box: 98×51×128 Å